Protein 7YH3 (pdb70)

Structure (mmCIF, N/CA/C/O backbone):
data_7YH3
#
_entry.id   7YH3
#
_cell.length_a   68.387
_cell.length_b   62.060
_cell.length_c   69.324
_cell.angle_alpha   90.000
_cell.angle_beta   100.460
_cell.angle_gamma   90.000
#
_symmetry.space_group_name_H-M   'P 1 21 1'
#
loop_
_entity.id
_entity.type
_entity.pdbx_description
1 polymer 'TRAPPC3 from Thorarchaeota SMTZ1-45'
2 non-polymer 'ZINC ION'
3 water water
#
loop_
_atom_site.group_PDB
_atom_site.id
_atom_site.type_symbol
_atom_site.label_atom_id
_atom_site.label_alt_id
_atom_site.label_comp_id
_atom_site.label_asym_id
_atom_site.label_entity_id
_atom_site.label_seq_id
_atom_site.pdbx_PDB_ins_code
_atom_site.Cartn_x
_atom_site.Cartn_y
_atom_site.Cartn_z
_atom_site.occupancy
_atom_site.B_iso_or_equiv
_atom_site.auth_seq_id
_atom_site.auth_comp_id
_atom_site.auth_asym_id
_atom_site.auth_atom_id
_atom_site.pdbx_PDB_model_num
ATOM 1 N N . LYS A 1 5 ? 12.642 -1.181 25.423 1.00 38.48 3 LYS A N 1
ATOM 2 C CA . LYS A 1 5 ? 12.040 -2.422 24.950 1.00 39.92 3 LYS A CA 1
ATOM 3 C C . LYS A 1 5 ? 10.996 -2.111 23.872 1.00 37.15 3 LYS A C 1
ATOM 4 O O . LYS A 1 5 ? 11.233 -2.308 22.674 1.00 36.49 3 LYS A O 1
ATOM 10 N N . VAL A 1 6 ? 9.846 -1.609 24.306 1.00 33.76 4 VAL A N 1
ATOM 11 C CA . VAL A 1 6 ? 8.739 -1.303 23.410 1.00 29.69 4 VAL A CA 1
ATOM 12 C C . VAL A 1 6 ? 8.865 0.147 22.965 1.00 23.64 4 VAL A C 1
ATOM 13 O O . VAL A 1 6 ? 8.880 1.062 23.796 1.00 22.99 4 VAL A O 1
ATOM 17 N N . GLU A 1 7 ? 8.966 0.355 21.655 1.00 14.66 5 GLU A N 1
ATOM 18 C CA . GLU A 1 7 ? 9.042 1.693 21.088 1.00 26.43 5 GLU A CA 1
ATOM 19 C C . GLU A 1 7 ? 7.643 2.219 20.787 1.00 22.50 5 GLU A C 1
ATOM 20 O O . GLU A 1 7 ? 6.778 1.483 20.297 1.00 17.31 5 GLU A O 1
ATOM 26 N N . ASN A 1 8 ? 7.436 3.500 21.084 1.00 20.90 6 ASN A N 1
ATOM 27 C CA . ASN A 1 8 ? 6.170 4.225 20.963 1.00 21.07 6 ASN A CA 1
ATOM 28 C C . ASN A 1 8 ? 4.997 3.453 21.554 1.00 17.52 6 ASN A C 1
ATOM 29 O O . ASN A 1 8 ? 4.107 3.017 20.811 1.00 15.23 6 ASN A O 1
ATOM 34 N N . PRO A 1 9 ? 4.943 3.287 22.878 1.00 15.87 7 PRO A N 1
ATOM 35 C CA . PRO A 1 9 ? 3.760 2.647 23.475 1.00 13.39 7 PRO A CA 1
ATOM 36 C C . PRO A 1 9 ? 2.467 3.371 23.148 1.00 7.74 7 PRO A C 1
ATOM 37 O O . PRO A 1 9 ? 1.431 2.721 22.955 1.00 15.40 7 PRO A O 1
ATOM 41 N N . LEU A 1 10 ? 2.508 4.704 23.059 1.00 7.50 8 LEU A N 1
ATOM 42 C CA . LEU A 1 10 ? 1.302 5.470 22.757 1.00 8.66 8 LEU A CA 1
ATOM 43 C C . LEU A 1 10 ? 0.774 5.140 21.366 1.00 7.01 8 LEU A C 1
ATOM 44 O O . LEU A 1 10 ? -0.431 4.924 21.183 1.00 9.37 8 LEU A O 1
ATOM 49 N N . LEU A 1 11 ? 1.662 5.109 20.369 1.00 6.94 9 LEU A N 1
ATOM 50 C CA . LEU A 1 11 ? 1.226 4.804 19.008 1.00 6.79 9 LEU A CA 1
ATOM 51 C C . LEU A 1 11 ? 0.662 3.391 18.918 1.00 9.05 9 LEU A C 1
ATOM 52 O O . LEU A 1 11 ? -0.398 3.169 18.318 1.00 6.86 9 LEU A O 1
ATOM 57 N N . ILE A 1 12 ? 1.352 2.416 19.516 1.00 7.25 10 ILE A N 1
ATOM 58 C CA . ILE A 1 12 ? 0.883 1.042 19.370 1.00 12.31 10 ILE A CA 1
ATOM 59 C C . ILE A 1 12 ? -0.426 0.832 20.119 1.00 7.52 10 ILE A C 1
ATOM 60 O O . ILE A 1 12 ? -1.281 0.065 19.666 1.00 7.58 10 ILE A O 1
ATOM 65 N N . SER A 1 13 ? -0.637 1.546 21.231 1.00 7.52 11 SER A N 1
ATOM 66 C CA . SER A 1 13 ? -1.897 1.419 21.964 1.00 17.22 11 SER A CA 1
ATOM 67 C C . SER A 1 13 ? -3.053 2.081 21.217 1.00 7.32 11 SER A C 1
ATOM 68 O O . SER A 1 13 ? -4.153 1.514 21.130 1.00 11.17 11 SER A O 1
ATOM 71 N N . LEU A 1 14 ? -2.828 3.281 20.669 1.00 9.96 12 LEU A N 1
ATOM 72 C CA . LEU A 1 14 ? -3.870 3.941 19.885 1.00 6.83 12 LEU A CA 1
ATOM 73 C C . LEU A 1 14 ? -4.221 3.129 18.640 1.00 6.81 12 LEU A C 1
ATOM 74 O O . LEU A 1 14 ? -5.404 2.986 18.282 1.00 8.22 12 LEU A O 1
ATOM 79 N N . TYR A 1 15 ? -3.208 2.564 17.978 1.00 6.84 13 TYR A N 1
ATOM 80 C CA . TYR A 1 15 ? -3.477 1.735 16.808 1.00 8.61 13 TYR A CA 1
ATOM 81 C C . TYR A 1 15 ? -4.188 0.443 17.189 1.00 9.32 13 TYR A C 1
ATOM 82 O O . TYR A 1 15 ? -5.057 -0.023 16.448 1.00 7.17 13 TYR A O 1
ATOM 91 N N . SER A 1 16 ? -3.819 -0.165 18.322 1.00 11.70 14 SER A N 1
ATOM 92 C CA . SER A 1 16 ? -4.568 -1.311 18.825 1.00 7.69 14 SER A CA 1
ATOM 93 C C . SER A 1 16 ? -6.044 -0.973 18.971 1.00 7.87 14 SER A C 1
ATOM 94 O O . SER A 1 16 ? -6.911 -1.767 18.590 1.00 9.54 14 SER A O 1
ATOM 97 N N . HIS A 1 17 ? -6.346 0.210 19.520 1.00 7.46 15 HIS A N 1
ATOM 98 C CA . HIS A 1 17 ? -7.739 0.645 19.627 1.00 14.93 15 HIS A CA 1
ATOM 99 C C . HIS A 1 17 ? -8.407 0.732 18.251 1.00 8.72 15 HIS A C 1
ATOM 100 O O . HIS A 1 17 ? -9.544 0.265 18.063 1.00 10.06 15 HIS A O 1
ATOM 107 N N . TYR A 1 18 ? -7.718 1.336 17.276 1.00 7.09 16 TYR A N 1
ATOM 108 C CA . TYR A 1 18 ? -8.279 1.426 15.923 1.00 9.96 16 TYR A CA 1
ATOM 109 C C . TYR A 1 18 ? -8.551 0.044 15.326 1.00 13.34 16 TYR A C 1
ATOM 110 O O . TYR A 1 18 ? -9.596 -0.177 14.696 1.00 9.49 16 TYR A O 1
ATOM 119 N N . VAL A 1 19 ? -7.612 -0.891 15.497 1.00 7.37 17 VAL A N 1
ATOM 120 C CA . VAL A 1 19 ? -7.777 -2.247 14.967 1.00 7.63 17 VAL A CA 1
ATOM 121 C C . VAL A 1 19 ? -8.954 -2.943 15.636 1.00 7.95 17 VAL A C 1
ATOM 122 O O . VAL A 1 19 ? -9.756 -3.612 14.976 1.00 8.19 17 VAL A O 1
ATOM 126 N N . GLU A 1 20 ? -9.057 -2.818 16.962 1.00 8.45 18 GLU A N 1
ATOM 127 C CA . GLU A 1 20 ? -10.182 -3.403 17.683 1.00 10.32 18 GLU A CA 1
ATOM 128 C C . GLU A 1 20 ? -11.505 -2.889 17.130 1.00 8.23 18 GLU A C 1
ATOM 129 O O . GLU A 1 20 ? -12.435 -3.669 16.885 1.00 9.89 18 GLU A O 1
ATOM 135 N N . GLN A 1 21 ? -11.591 -1.578 16.896 1.00 7.93 19 GLN A N 1
ATOM 136 C CA . GLN A 1 21 ? -12.842 -1.002 16.412 1.00 18.35 19 GLN A CA 1
ATOM 137 C C . GLN A 1 21 ? -13.169 -1.496 15.007 1.00 15.96 19 GLN A C 1
ATOM 138 O O . GLN A 1 21 ? -14.316 -1.869 14.725 1.00 9.49 19 GLN A O 1
ATOM 144 N N . ILE A 1 22 ? -12.170 -1.528 14.120 1.00 11.84 20 ILE A N 1
ATOM 145 C CA A ILE A 1 22 ? -12.418 -1.982 12.754 0.66 10.36 20 ILE A CA 1
ATOM 146 C CA B ILE A 1 22 ? -12.396 -1.990 12.750 0.34 11.81 20 ILE A CA 1
ATOM 147 C C . ILE A 1 22 ? -12.846 -3.446 12.743 1.00 13.33 20 ILE A C 1
ATOM 148 O O . ILE A 1 22 ? -13.781 -3.824 12.026 1.00 14.63 20 ILE A O 1
ATOM 157 N N . LEU A 1 23 ? -12.191 -4.288 13.546 1.00 14.69 21 LEU A N 1
ATOM 158 C CA . LEU A 1 23 ? -12.593 -5.689 13.620 1.00 16.17 21 LEU A CA 1
ATOM 159 C C . LEU A 1 23 ? -14.022 -5.825 14.126 1.00 22.08 21 LEU A C 1
ATOM 160 O O . LEU A 1 23 ? -14.790 -6.649 13.618 1.00 20.90 21 LEU A O 1
ATOM 165 N N . SER A 1 24 ? -14.403 -5.024 15.125 1.00 22.29 22 SER A N 1
ATOM 166 C CA . SER A 1 24 ? -15.771 -5.110 15.626 1.00 24.13 22 SER A CA 1
ATOM 167 C C . SER A 1 24 ? -16.781 -4.619 14.595 1.00 17.71 22 SER A C 1
ATOM 168 O O . SER A 1 24 ? -17.940 -5.046 14.617 1.00 25.68 22 SER A O 1
ATOM 171 N N . GLU A 1 25 ? -16.368 -3.732 13.689 1.00 21.03 23 GLU A N 1
ATOM 172 C CA . GLU A 1 25 ? -17.302 -3.152 12.728 1.00 20.83 23 GLU A CA 1
ATOM 173 C C . GLU A 1 25 ? -17.426 -3.959 11.444 1.00 22.00 23 GLU A C 1
ATOM 174 O O . GLU A 1 25 ? -18.493 -3.947 10.818 1.00 30.23 23 GLU A O 1
ATOM 180 N N . THR A 1 26 ? -16.369 -4.646 11.027 1.00 20.01 24 THR A N 1
ATOM 181 C CA . THR A 1 26 ? -16.385 -5.347 9.752 1.00 27.02 24 THR A CA 1
ATOM 182 C C . THR A 1 26 ? -16.921 -6.767 9.918 1.00 17.91 24 THR A C 1
ATOM 183 O O . THR A 1 26 ? -17.053 -7.289 11.027 1.00 25.94 24 THR A O 1
ATOM 187 N N . ASN A 1 27 ? -17.233 -7.395 8.787 1.00 21.86 25 ASN A N 1
ATOM 188 C CA . ASN A 1 27 ? -17.795 -8.738 8.781 1.00 22.68 25 ASN A CA 1
ATOM 189 C C . ASN A 1 27 ? -16.843 -9.784 8.219 1.00 22.30 25 ASN A C 1
ATOM 190 O O . ASN A 1 27 ? -17.229 -10.951 8.105 1.00 24.71 25 ASN A O 1
ATOM 195 N N . SER A 1 28 ? -15.620 -9.403 7.864 1.00 16.76 26 SER A N 1
ATOM 196 C CA . SER A 1 28 ? -14.672 -10.353 7.303 1.00 13.38 26 SER A CA 1
ATOM 197 C C . SER A 1 28 ? -13.263 -9.811 7.484 1.00 12.55 26 SER A C 1
ATOM 198 O O . SER A 1 28 ? -13.053 -8.603 7.624 1.00 9.69 26 SER A O 1
ATOM 201 N N . ILE A 1 29 ? -12.300 -10.731 7.468 1.00 14.58 27 ILE A N 1
ATOM 202 C CA . ILE A 1 29 ? -10.892 -10.354 7.555 1.00 22.75 27 ILE A CA 1
ATOM 203 C C . ILE A 1 29 ? -10.485 -9.523 6.344 1.00 19.19 27 ILE A C 1
ATOM 204 O O . ILE A 1 29 ? -9.720 -8.556 6.466 1.00 9.86 27 ILE A O 1
ATOM 209 N N . ASP A 1 30 ? -10.998 -9.877 5.161 1.00 17.73 28 ASP A N 1
ATOM 210 C CA . ASP A 1 30 ? -10.677 -9.129 3.947 1.00 15.84 28 ASP A CA 1
ATOM 211 C C . ASP A 1 30 ? -11.074 -7.662 4.075 1.00 17.27 28 ASP A C 1
ATOM 212 O O . ASP A 1 30 ? -10.271 -6.756 3.792 1.00 13.57 28 ASP A O 1
ATOM 217 N N . ASP A 1 31 ? -12.315 -7.405 4.503 1.00 14.40 29 ASP A N 1
ATOM 218 C CA . ASP A 1 31 ? -12.765 -6.024 4.639 1.00 18.68 29 ASP A CA 1
ATOM 219 C C . ASP A 1 31 ? -11.992 -5.292 5.730 1.00 15.08 29 ASP A C 1
ATOM 220 O O . ASP A 1 31 ? -11.731 -4.093 5.604 1.00 15.77 29 ASP A O 1
ATOM 225 N N . ALA A 1 32 ? -11.627 -5.987 6.812 1.00 13.75 30 ALA A N 1
ATOM 226 C CA . ALA A 1 32 ? -10.807 -5.360 7.845 1.00 11.94 30 ALA A CA 1
ATOM 227 C C . ALA A 1 32 ? -9.470 -4.901 7.271 1.00 14.82 30 ALA A C 1
ATOM 228 O O . ALA A 1 32 ? -9.016 -3.774 7.529 1.00 8.09 30 ALA A O 1
ATOM 230 N N . ASN A 1 33 ? -8.828 -5.771 6.483 1.00 7.96 31 ASN A N 1
ATOM 231 C CA . ASN A 1 33 ? -7.598 -5.404 5.789 1.00 8.16 31 ASN A CA 1
ATOM 232 C C . ASN A 1 33 ? -7.790 -4.141 4.960 1.00 9.37 31 ASN A C 1
ATOM 233 O O . ASN A 1 33 ? -6.987 -3.197 5.034 1.00 11.70 31 ASN A O 1
ATOM 238 N N . GLN A 1 34 ? -8.856 -4.112 4.158 1.00 8.92 32 GLN A N 1
ATOM 239 C CA . GLN A 1 34 ? -9.057 -2.969 3.270 1.00 8.50 32 GLN A CA 1
ATOM 240 C C . GLN A 1 34 ? -9.335 -1.692 4.059 1.00 12.69 32 GLN A C 1
ATOM 241 O O . GLN A 1 34 ? -8.906 -0.602 3.659 1.00 10.78 32 GLN A O 1
ATOM 247 N N . LYS A 1 35 ? -10.046 -1.805 5.183 1.00 12.14 33 LYS A N 1
ATOM 248 C CA . LYS A 1 35 ? -10.320 -0.630 6.007 1.00 11.87 33 LYS A CA 1
ATOM 249 C C . LYS A 1 35 ? -9.039 -0.076 6.620 1.00 11.75 33 LYS A C 1
ATOM 250 O O . LYS A 1 35 ? -8.867 1.148 6.723 1.00 9.00 33 LYS A O 1
ATOM 256 N N . LEU A 1 36 ? -8.132 -0.963 7.039 1.00 8.63 34 LEU A N 1
ATOM 257 C CA . LEU A 1 36 ? -6.856 -0.489 7.572 1.00 8.86 34 LEU A CA 1
ATOM 258 C C . LEU A 1 36 ? -6.031 0.194 6.482 1.00 12.38 34 LEU A C 1
ATOM 259 O O . LEU A 1 36 ? -5.396 1.234 6.727 1.00 11.75 34 LEU A O 1
ATOM 264 N N . ARG A 1 37 ? -6.045 -0.367 5.267 1.00 9.14 35 ARG A N 1
ATOM 265 C CA . ARG A 1 37 ? -5.392 0.297 4.138 1.00 9.48 35 ARG A CA 1
ATOM 266 C C . ARG A 1 37 ? -5.960 1.694 3.920 1.00 15.33 35 ARG A C 1
ATOM 267 O O . ARG A 1 37 ? -5.212 2.659 3.714 1.00 10.15 35 ARG A O 1
ATOM 275 N N . ASP A 1 38 ? -7.291 1.815 3.944 1.00 10.50 36 ASP A N 1
ATOM 276 C CA . ASP A 1 38 ? -7.925 3.110 3.710 1.00 9.90 36 ASP A CA 1
ATOM 277 C C . ASP A 1 38 ? -7.546 4.115 4.793 1.00 10.12 36 ASP A C 1
ATOM 278 O O . ASP A 1 38 ? -7.298 5.295 4.501 1.00 10.57 36 ASP A O 1
ATOM 283 N N . LEU A 1 39 ? -7.504 3.669 6.052 1.00 9.88 37 LEU A N 1
ATOM 284 C CA . LEU A 1 39 ? -7.018 4.528 7.127 1.00 10.13 37 LEU A CA 1
ATOM 285 C C . LEU A 1 39 ? -5.620 5.056 6.817 1.00 10.52 37 LEU A C 1
ATOM 286 O O . LEU A 1 39 ? -5.354 6.267 6.911 1.00 10.97 37 LEU A O 1
ATOM 291 N N . GLY A 1 40 ? -4.709 4.154 6.444 1.00 11.84 38 GLY A N 1
ATOM 292 C CA . GLY A 1 40 ? -3.352 4.584 6.135 1.00 10.80 38 GLY A CA 1
ATOM 293 C C . GLY A 1 40 ? -3.304 5.587 4.995 1.00 11.25 38 GLY A C 1
ATOM 294 O O . GLY A 1 40 ? -2.540 6.558 5.035 1.00 11.73 38 GLY A O 1
ATOM 295 N N . LYS A 1 41 ? -4.116 5.360 3.960 1.00 11.14 39 LYS A N 1
ATOM 296 C CA . LYS A 1 41 ? -4.141 6.282 2.830 1.00 11.62 39 LYS A CA 1
ATOM 297 C C . LYS A 1 41 ? -4.632 7.655 3.264 1.00 14.00 39 LYS A C 1
ATOM 298 O O . LYS A 1 41 ? -4.138 8.682 2.781 1.00 13.03 39 LYS A O 1
ATOM 304 N N . GLU A 1 42 ? -5.601 7.692 4.182 1.00 11.74 40 GLU A N 1
ATOM 305 C CA . GLU A 1 42 ? -6.089 8.976 4.676 1.00 13.44 40 GLU A CA 1
ATOM 306 C C . GLU A 1 42 ? -5.014 9.710 5.469 1.00 15.02 40 GLU A C 1
ATOM 307 O O . GLU A 1 42 ? -4.895 10.938 5.373 1.00 17.41 40 GLU A O 1
ATOM 313 N N . LEU A 1 43 ? -4.220 8.976 6.253 1.00 17.85 41 LEU A N 1
ATOM 314 C CA . LEU A 1 43 ? -3.182 9.613 7.062 1.00 13.45 41 LEU A CA 1
ATOM 315 C C . LEU A 1 43 ? -1.963 10.050 6.254 1.00 18.26 41 LEU A C 1
ATOM 316 O O . LEU A 1 43 ? -1.251 10.975 6.685 1.00 20.20 41 LEU A O 1
ATOM 321 N N . GLY A 1 44 ? -1.725 9.413 5.100 1.00 20.79 42 GLY A N 1
ATOM 322 C CA . GLY A 1 44 ? -0.493 9.645 4.356 1.00 17.96 42 GLY A CA 1
ATOM 323 C C . GLY A 1 44 ? -0.185 11.106 4.079 1.00 24.94 42 GLY A C 1
ATOM 324 O O . GLY A 1 44 ? 0.976 11.515 4.118 1.00 24.77 42 GLY A O 1
ATOM 325 N N . GLN A 1 45 ? -1.212 11.914 3.798 1.00 31.54 43 GLN A N 1
ATOM 326 C CA . GLN A 1 45 ? -0.990 13.330 3.499 1.00 34.76 43 GLN A CA 1
ATOM 327 C C . GLN A 1 45 ? -0.369 14.057 4.685 1.00 27.84 43 GLN A C 1
ATOM 328 O O . GLN A 1 45 ? 0.708 14.661 4.575 1.00 32.86 43 GLN A O 1
ATOM 334 N N . GLN A 1 46 ? -1.054 14.025 5.831 1.00 27.95 44 GLN A N 1
ATOM 335 C CA . GLN A 1 46 ? -0.543 14.703 7.015 1.00 26.85 44 GLN A CA 1
ATOM 336 C C . GLN A 1 46 ? 0.823 14.159 7.411 1.00 23.56 44 GLN A C 1
ATOM 337 O O . GLN A 1 46 ? 1.710 14.923 7.810 1.00 25.47 44 GLN A O 1
ATOM 343 N N . ILE A 1 47 ? 1.017 12.842 7.299 1.00 17.96 45 ILE A N 1
ATOM 344 C CA . ILE A 1 47 ? 2.318 12.273 7.642 1.00 21.27 45 ILE A CA 1
ATOM 345 C C . ILE A 1 47 ? 3.389 12.802 6.697 1.00 23.54 45 ILE A C 1
ATOM 346 O O . ILE A 1 47 ? 4.527 13.064 7.102 1.00 26.88 45 ILE A O 1
ATOM 351 N N . TYR A 1 48 ? 3.026 12.997 5.430 1.00 31.73 46 TYR A N 1
ATOM 352 C CA . TYR A 1 48 ? 3.953 13.519 4.436 1.00 35.92 46 TYR A CA 1
ATOM 353 C C . TYR A 1 48 ? 4.329 14.967 4.735 1.00 33.80 46 TYR A C 1
ATOM 354 O O . TYR A 1 48 ? 5.489 15.361 4.569 1.00 31.36 46 TYR A O 1
ATOM 363 N N . LEU A 1 49 ? 3.366 15.771 5.189 1.00 42.81 47 LEU A N 1
ATOM 364 C CA . LEU A 1 49 ? 3.669 17.171 5.477 1.00 43.20 47 LEU A CA 1
ATOM 365 C C . LEU A 1 49 ? 4.513 17.312 6.741 1.00 39.32 47 LEU A C 1
ATOM 366 O O . LEU A 1 49 ? 5.454 18.112 6.778 1.00 41.22 47 LEU A O 1
ATOM 371 N N . ASN A 1 50 ? 4.195 16.546 7.784 1.00 36.39 48 ASN A N 1
ATOM 372 C CA . ASN A 1 50 ? 4.851 16.679 9.081 1.00 29.25 48 ASN A CA 1
ATOM 373 C C . ASN A 1 50 ? 6.225 16.032 9.132 1.00 35.80 48 ASN A C 1
ATOM 374 O O . ASN A 1 50 ? 6.775 15.879 10.228 1.00 33.46 48 ASN A O 1
ATOM 379 N N . THR A 1 51 ? 6.795 15.656 7.995 1.00 38.35 49 THR A N 1
ATOM 380 C CA . THR A 1 51 ? 8.010 14.859 8.012 1.00 45.09 49 THR A CA 1
ATOM 381 C C . THR A 1 51 ? 8.912 15.177 6.824 1.00 53.41 49 THR A C 1
ATOM 382 O O . THR A 1 51 ? 8.827 16.259 6.240 1.00 58.70 49 THR A O 1
ATOM 386 N N . THR A 1 57 ? 14.110 15.017 -6.801 1.00 46.31 55 THR A N 1
ATOM 387 C CA . THR A 1 57 ? 14.459 16.425 -6.923 1.00 39.58 55 THR A CA 1
ATOM 388 C C . THR A 1 57 ? 13.749 17.090 -8.103 1.00 28.50 55 THR A C 1
ATOM 389 O O . THR A 1 57 ? 12.862 17.913 -7.904 1.00 26.80 55 THR A O 1
ATOM 393 N N . LYS A 1 58 ? 14.131 16.724 -9.330 1.00 29.54 56 LYS A N 1
ATOM 394 C CA . LYS A 1 58 ? 13.688 17.448 -10.517 1.00 26.28 56 LYS A CA 1
ATOM 395 C C . LYS A 1 58 ? 12.617 16.730 -11.326 1.00 29.30 56 LYS A C 1
ATOM 396 O O . LYS A 1 58 ? 11.906 17.387 -12.096 1.00 28.12 56 LYS A O 1
ATOM 402 N N . GLU A 1 59 ? 12.495 15.413 -11.191 1.00 24.34 57 GLU A N 1
ATOM 403 C CA . GLU A 1 59 ? 11.582 14.636 -12.015 1.00 23.54 57 GLU A CA 1
ATOM 404 C C . GLU A 1 59 ? 11.175 13.395 -11.235 1.00 22.41 57 GLU A C 1
ATOM 405 O O . GLU A 1 59 ? 11.954 12.873 -10.433 1.00 24.62 57 GLU A O 1
ATOM 411 N N . ASN A 1 60 ? 9.945 12.935 -11.465 1.00 21.59 58 ASN A N 1
ATOM 412 C CA . ASN A 1 60 ? 9.443 11.756 -10.766 1.00 20.58 58 ASN A CA 1
ATOM 413 C C . ASN A 1 60 ? 10.295 10.531 -11.079 1.00 24.02 58 ASN A C 1
ATOM 414 O O . ASN A 1 60 ? 10.642 10.278 -12.237 1.00 20.74 58 ASN A O 1
ATOM 419 N N . VAL A 1 61 ? 10.635 9.770 -10.032 1.00 20.05 59 VAL A N 1
ATOM 420 C CA . VAL A 1 61 ? 11.402 8.541 -10.206 1.00 25.84 59 VAL A CA 1
ATOM 421 C C . VAL A 1 61 ? 10.520 7.470 -10.838 1.00 24.91 59 VAL A C 1
ATOM 422 O O . VAL A 1 61 ? 9.286 7.498 -10.726 1.00 26.88 59 VAL A O 1
ATOM 426 N N . THR A 1 62 ? 11.157 6.513 -11.517 1.00 30.39 60 THR A N 1
ATOM 427 C CA . THR A 1 62 ? 10.408 5.500 -12.256 1.00 33.18 60 THR A CA 1
ATOM 428 C C . THR A 1 62 ? 10.955 4.087 -12.068 1.00 29.00 60 THR A C 1
ATOM 429 O O . THR A 1 62 ? 10.183 3.125 -12.038 1.00 37.41 60 THR A O 1
ATOM 433 N N . THR A 1 63 ? 12.272 3.941 -11.956 1.00 34.28 61 THR A N 1
ATOM 434 C CA . THR A 1 63 ? 12.859 2.611 -11.904 1.00 36.39 61 THR A CA 1
ATOM 435 C C . THR A 1 63 ? 12.613 1.962 -10.542 1.00 40.76 61 THR A C 1
ATOM 436 O O . THR A 1 63 ? 12.411 2.636 -9.527 1.00 40.55 61 THR A O 1
ATOM 440 N N . ARG A 1 64 ? 12.636 0.625 -10.532 1.00 40.01 62 ARG A N 1
ATOM 441 C CA . ARG A 1 64 ? 12.438 -0.104 -9.284 1.00 35.87 62 ARG A CA 1
ATOM 442 C C . ARG A 1 64 ? 13.559 0.164 -8.288 1.00 24.24 62 ARG A C 1
ATOM 443 O O . ARG A 1 64 ? 13.321 0.151 -7.078 1.00 29.26 62 ARG A O 1
ATOM 451 N N . GLU A 1 65 ? 14.780 0.411 -8.768 1.00 26.77 63 GLU A N 1
ATOM 452 C CA . GLU A 1 65 ? 15.863 0.769 -7.857 1.00 29.73 63 GLU A CA 1
ATOM 453 C C . GLU A 1 65 ? 15.607 2.121 -7.200 1.00 30.60 63 GLU A C 1
ATOM 454 O O . GLU A 1 65 ? 15.798 2.275 -5.987 1.00 27.61 63 GLU A O 1
ATOM 460 N N . GLU A 1 66 ? 15.168 3.110 -7.983 1.00 28.76 64 GLU A N 1
ATOM 461 C CA . GLU A 1 66 ? 14.823 4.407 -7.409 1.00 23.50 64 GLU A CA 1
ATOM 462 C C . GLU A 1 66 ? 13.649 4.284 -6.448 1.00 24.18 64 GLU A C 1
ATOM 463 O O . GLU A 1 66 ? 13.624 4.934 -5.396 1.00 20.60 64 GLU A O 1
ATOM 469 N N . VAL A 1 67 ? 12.662 3.456 -6.798 1.00 21.36 65 VAL A N 1
ATOM 470 C CA . VAL A 1 67 ? 11.522 3.240 -5.912 1.00 17.74 65 VAL A CA 1
ATOM 471 C C . VAL A 1 67 ? 11.980 2.613 -4.602 1.00 18.23 65 VAL A C 1
ATOM 472 O O . VAL A 1 67 ? 11.545 3.019 -3.519 1.00 20.61 65 VAL A O 1
ATOM 476 N N . ALA A 1 68 ? 12.870 1.622 -4.679 1.00 26.03 66 ALA A N 1
ATOM 477 C CA . ALA A 1 68 ? 13.364 0.967 -3.474 1.00 26.74 66 ALA A CA 1
ATOM 478 C C . ALA A 1 68 ? 14.157 1.936 -2.610 1.00 32.21 66 ALA A C 1
ATOM 479 O O . ALA A 1 68 ? 14.057 1.908 -1.378 1.00 35.76 66 ALA A O 1
ATOM 481 N N . LYS A 1 69 ? 14.947 2.810 -3.239 1.00 28.69 67 LYS A N 1
ATOM 482 C CA . LYS A 1 69 ? 15.677 3.813 -2.472 1.00 28.17 67 LYS A CA 1
ATOM 483 C C . LYS A 1 69 ? 14.725 4.789 -1.793 1.00 24.07 67 LYS A C 1
ATOM 484 O O . LYS A 1 69 ? 14.927 5.157 -0.630 1.00 32.24 67 LYS A O 1
ATOM 490 N N . LEU A 1 70 ? 13.685 5.225 -2.505 1.00 24.18 68 LEU A N 1
ATOM 491 C CA . LEU A 1 70 ? 12.696 6.106 -1.896 1.00 19.94 68 LEU A CA 1
ATOM 492 C C . LEU A 1 70 ? 11.982 5.411 -0.744 1.00 19.37 68 LEU A C 1
ATOM 493 O O . LEU A 1 70 ? 11.688 6.034 0.281 1.00 20.37 68 LEU A O 1
ATOM 498 N N . ILE A 1 71 ? 11.701 4.116 -0.894 1.00 19.58 69 ILE A N 1
ATOM 499 C CA . ILE A 1 71 ? 11.069 3.356 0.180 1.00 17.29 69 ILE A CA 1
ATOM 500 C C . ILE A 1 71 ? 11.982 3.302 1.396 1.00 26.60 69 ILE A C 1
ATOM 501 O O . ILE A 1 71 ? 11.537 3.495 2.533 1.00 36.02 69 ILE A O 1
ATOM 506 N N . GLU A 1 72 ? 13.272 3.034 1.176 1.00 18.17 70 GLU A N 1
ATOM 507 C CA . GLU A 1 72 ? 14.230 3.041 2.277 1.00 23.64 70 GLU A CA 1
ATOM 508 C C . GLU A 1 72 ? 14.275 4.403 2.960 1.00 22.15 70 GLU A C 1
ATOM 509 O O . GLU A 1 72 ? 14.326 4.488 4.192 1.00 28.95 70 GLU A O 1
ATOM 515 N N . ASN A 1 73 ? 14.247 5.483 2.175 1.00 20.01 71 ASN A N 1
ATOM 516 C CA . ASN A 1 73 ? 14.288 6.820 2.759 1.00 19.59 71 ASN A CA 1
ATOM 517 C C . ASN A 1 73 ? 13.030 7.110 3.573 1.00 18.92 71 ASN A C 1
ATOM 518 O O . ASN A 1 73 ? 13.114 7.651 4.681 1.00 27.02 71 ASN A O 1
ATOM 523 N N . VAL A 1 74 ? 11.860 6.741 3.046 1.00 18.96 72 VAL A N 1
ATOM 524 C CA . VAL A 1 74 ? 10.604 6.934 3.768 1.00 19.50 72 VAL A CA 1
ATOM 525 C C . VAL A 1 74 ? 10.594 6.123 5.056 1.00 18.34 72 VAL A C 1
ATOM 526 O O . VAL A 1 74 ? 10.114 6.587 6.100 1.00 24.23 72 VAL A O 1
ATOM 530 N N . TYR A 1 75 ? 11.123 4.900 5.005 1.00 24.93 73 TYR A N 1
ATOM 531 C CA . TYR A 1 75 ? 11.171 4.069 6.203 1.00 25.41 73 TYR A CA 1
ATOM 532 C C . TYR A 1 75 ? 12.112 4.664 7.243 1.00 32.68 73 TYR A C 1
ATOM 533 O O . TYR A 1 75 ? 11.793 4.677 8.437 1.00 31.76 73 TYR A O 1
ATOM 542 N N . LYS A 1 76 ? 13.271 5.169 6.808 1.00 35.96 74 LYS A N 1
ATOM 543 C CA . LYS A 1 76 ? 14.165 5.880 7.718 1.00 38.90 74 LYS A CA 1
ATOM 544 C C . LYS A 1 76 ? 13.475 7.079 8.352 1.00 44.44 74 LYS A C 1
ATOM 545 O O . LYS A 1 76 ? 13.623 7.335 9.553 1.00 52.99 74 LYS A O 1
ATOM 551 N N . VAL A 1 77 ? 12.704 7.814 7.559 1.00 35.80 75 VAL A N 1
ATOM 552 C CA . VAL A 1 77 ? 12.075 9.031 8.049 1.00 33.84 75 VAL A CA 1
ATOM 553 C C . VAL A 1 77 ? 10.970 8.707 9.058 1.00 35.33 75 VAL A C 1
ATOM 554 O O . VAL A 1 77 ? 10.781 9.424 10.048 1.00 44.26 75 VAL A O 1
ATOM 558 N N . LEU A 1 78 ? 10.221 7.626 8.832 1.00 33.55 76 LEU A N 1
ATOM 559 C CA . LEU A 1 78 ? 9.093 7.326 9.712 1.00 35.05 76 LEU A CA 1
ATOM 560 C C . LEU A 1 78 ? 9.498 6.500 10.926 1.00 38.12 76 LEU A C 1
ATOM 561 O O . LEU A 1 78 ? 8.848 6.596 11.972 1.00 36.20 76 LEU A O 1
ATOM 566 N N . PHE A 1 79 ? 10.560 5.699 10.823 1.00 40.19 77 PHE A N 1
ATOM 567 C CA . PHE A 1 79 ? 10.868 4.715 11.852 1.00 37.95 77 PHE A CA 1
ATOM 568 C C . PHE A 1 79 ? 12.314 4.771 12.333 1.00 39.09 77 PHE A C 1
ATOM 569 O O . PHE A 1 79 ? 12.749 3.856 13.043 1.00 47.17 77 PHE A O 1
ATOM 577 N N . ASP A 1 80 ? 13.070 5.807 11.960 1.00 37.46 78 ASP A N 1
ATOM 578 C CA . ASP A 1 80 ? 14.427 6.033 12.468 1.00 36.98 78 ASP A CA 1
ATOM 579 C C . ASP A 1 80 ? 15.370 4.872 12.162 1.00 44.41 78 ASP A C 1
ATOM 580 O O . ASP A 1 80 ? 16.360 4.666 12.869 1.00 43.19 78 ASP A O 1
ATOM 585 N N . LYS A 1 81 ? 15.091 4.111 11.107 1.00 42.57 79 LYS A N 1
ATOM 586 C CA . LYS A 1 81 ? 15.886 2.928 10.809 1.00 40.29 79 LYS A CA 1
ATOM 587 C C . LYS A 1 81 ? 15.634 2.506 9.370 1.00 37.51 79 LYS A C 1
ATOM 588 O O . LYS A 1 81 ? 14.672 2.936 8.730 1.00 37.12 79 LYS A O 1
ATOM 594 N N . LYS A 1 82 ? 16.504 1.650 8.879 1.00 35.21 80 LYS A N 1
ATOM 595 C CA . LYS A 1 82 ? 16.328 1.047 7.570 1.00 33.08 80 LYS A CA 1
ATOM 596 C C . LYS A 1 82 ? 15.480 -0.213 7.685 1.00 26.07 80 LYS A C 1
ATOM 597 O O . LYS A 1 82 ? 15.407 -0.829 8.753 1.00 25.81 80 LYS A O 1
ATOM 603 N N . PRO A 1 83 ? 14.804 -0.613 6.610 1.00 24.54 81 PRO A N 1
ATOM 604 C CA . PRO A 1 83 ? 14.041 -1.864 6.653 1.00 20.74 81 PRO A CA 1
ATOM 605 C C . PRO A 1 83 ? 14.966 -3.069 6.679 1.00 26.10 81 PRO A C 1
ATOM 606 O O . PRO A 1 83 ? 16.068 -3.044 6.127 1.00 25.53 81 PRO A O 1
ATOM 610 N N . LYS A 1 84 ? 14.498 -4.138 7.334 1.00 23.74 82 LYS A N 1
ATOM 611 C CA . LYS A 1 84 ? 15.269 -5.379 7.383 1.00 33.06 82 LYS A CA 1
ATOM 612 C C . LYS A 1 84 ? 15.683 -5.829 5.988 1.00 34.73 82 LYS A C 1
ATOM 613 O O . LYS A 1 84 ? 16.825 -6.254 5.776 1.00 46.02 82 LYS A O 1
ATOM 619 N N . ASP A 1 85 ? 14.780 -5.720 5.018 1.00 29.72 83 ASP A N 1
ATOM 620 C CA . ASP A 1 85 ? 15.108 -6.106 3.652 1.00 29.90 83 ASP A CA 1
ATOM 621 C C . ASP A 1 85 ? 14.205 -5.345 2.695 1.00 30.05 83 ASP A C 1
ATOM 622 O O . ASP A 1 85 ? 13.037 -5.098 2.998 1.00 22.48 83 ASP A O 1
ATOM 627 N N . VAL A 1 86 ? 14.758 -4.956 1.552 1.00 29.46 84 VAL A N 1
ATOM 628 C CA . VAL A 1 86 ? 13.988 -4.400 0.447 1.00 26.10 84 VAL A CA 1
ATOM 629 C C . VAL A 1 86 ? 14.362 -5.221 -0.777 1.00 26.32 84 VAL A C 1
ATOM 630 O O . VAL A 1 86 ? 15.516 -5.189 -1.221 1.00 29.33 84 VAL A O 1
ATOM 634 N N . ASP A 1 87 ? 13.400 -5.967 -1.312 1.00 25.20 85 ASP A N 1
ATOM 635 C CA . ASP A 1 87 ? 13.681 -7.061 -2.230 1.00 20.03 85 ASP A CA 1
ATOM 636 C C . ASP A 1 87 ? 12.988 -6.821 -3.562 1.00 17.87 85 ASP A C 1
ATOM 637 O O . ASP A 1 87 ? 11.758 -6.715 -3.616 1.00 18.17 85 ASP A O 1
ATOM 642 N N . MET A 1 88 ? 13.780 -6.751 -4.632 1.00 29.95 86 MET A N 1
ATOM 643 C CA . MET A 1 88 ? 13.281 -6.581 -5.991 1.00 34.90 86 MET A CA 1
ATOM 644 C C . MET A 1 88 ? 13.528 -7.820 -6.847 1.00 46.89 86 MET A C 1
ATOM 645 O O . MET A 1 88 ? 13.697 -7.713 -8.064 1.00 54.71 86 MET A O 1
ATOM 650 N N . LYS A 1 89 ? 13.531 -9.000 -6.236 1.00 52.04 87 LYS A N 1
ATOM 651 C CA . LYS A 1 89 ? 13.889 -10.220 -6.956 1.00 52.83 87 LYS A CA 1
ATOM 652 C C . LYS A 1 89 ? 12.839 -11.318 -6.867 1.00 55.70 87 LYS A C 1
ATOM 653 O O . LYS A 1 89 ? 12.612 -12.020 -7.856 1.00 55.93 87 LYS A O 1
ATOM 659 N N . THR A 1 90 ? 12.190 -11.481 -5.713 1.00 57.61 88 THR A N 1
ATOM 660 C CA . THR A 1 90 ? 11.325 -12.639 -5.501 1.00 60.57 88 THR A CA 1
ATOM 661 C C . THR A 1 90 ? 10.070 -12.573 -6.364 1.00 66.43 88 THR A C 1
ATOM 662 O O . THR A 1 90 ? 9.730 -13.541 -7.054 1.00 70.23 88 THR A O 1
ATOM 666 N N . ALA A 1 91 ? 9.367 -11.442 -6.342 1.00 62.44 89 ALA A N 1
ATOM 667 C CA . ALA A 1 91 ? 8.036 -11.381 -6.932 1.00 60.26 89 ALA A CA 1
ATOM 668 C C . ALA A 1 91 ? 8.008 -10.835 -8.355 1.00 64.58 89 ALA A C 1
ATOM 669 O O . ALA A 1 91 ? 7.117 -11.215 -9.123 1.00 69.80 89 ALA A O 1
ATOM 671 N N . ARG A 1 92 ? 8.954 -9.966 -8.723 1.00 61.77 90 ARG A N 1
ATOM 672 C CA . ARG A 1 92 ? 9.069 -9.393 -10.067 1.00 57.50 90 ARG A CA 1
ATOM 673 C C . ARG A 1 92 ? 7.893 -8.484 -10.414 1.00 48.04 90 ARG A C 1
ATOM 674 O O . ARG A 1 92 ? 6.730 -8.897 -10.365 1.00 58.11 90 ARG A O 1
ATOM 682 N N . GLY A 1 93 ? 8.196 -7.244 -10.792 1.00 33.01 91 GLY A N 1
ATOM 683 C CA . GLY A 1 93 ? 7.186 -6.221 -10.907 1.00 37.79 91 GLY A CA 1
ATOM 684 C C . GLY A 1 93 ? 6.743 -5.639 -9.587 1.00 37.82 91 GLY A C 1
ATOM 685 O O . GLY A 1 93 ? 5.810 -4.826 -9.565 1.00 40.71 91 GLY A O 1
ATOM 686 N N . SER A 1 94 ? 7.378 -6.031 -8.487 1.00 35.83 92 SER A N 1
ATOM 687 C CA . SER A 1 94 ? 7.001 -5.533 -7.177 1.00 36.17 92 SER A CA 1
ATOM 688 C C . SER A 1 94 ? 8.224 -5.528 -6.272 1.00 37.89 92 SER A C 1
ATOM 689 O O . SER A 1 94 ? 9.229 -6.194 -6.537 1.00 28.02 92 SER A O 1
ATOM 692 N N . VAL A 1 95 ? 8.119 -4.750 -5.202 1.00 26.65 93 VAL A N 1
ATOM 693 C CA . VAL A 1 95 ? 9.168 -4.583 -4.206 1.00 26.00 93 VAL A CA 1
ATOM 694 C C . VAL A 1 95 ? 8.612 -5.061 -2.871 1.00 25.09 93 VAL A C 1
ATOM 695 O O . VAL A 1 95 ? 7.561 -4.587 -2.425 1.00 25.89 93 VAL A O 1
ATOM 699 N N . ARG A 1 96 ? 9.302 -6.002 -2.241 1.00 24.89 94 ARG A N 1
ATOM 700 C CA . ARG A 1 96 ? 8.857 -6.568 -0.974 1.00 24.09 94 ARG A CA 1
ATOM 701 C C . ARG A 1 96 ? 9.680 -5.969 0.159 1.00 27.59 94 ARG A C 1
ATOM 702 O O . ARG A 1 96 ? 10.915 -6.044 0.143 1.00 23.88 94 ARG A O 1
ATOM 710 N N . ILE A 1 97 ? 8.996 -5.364 1.127 1.00 22.60 95 ILE A N 1
ATOM 711 C CA . ILE A 1 97 ? 9.626 -4.689 2.255 1.00 27.22 95 ILE A CA 1
ATOM 712 C C . ILE A 1 97 ? 9.433 -5.556 3.490 1.00 21.32 95 ILE A C 1
ATOM 713 O O . ILE A 1 97 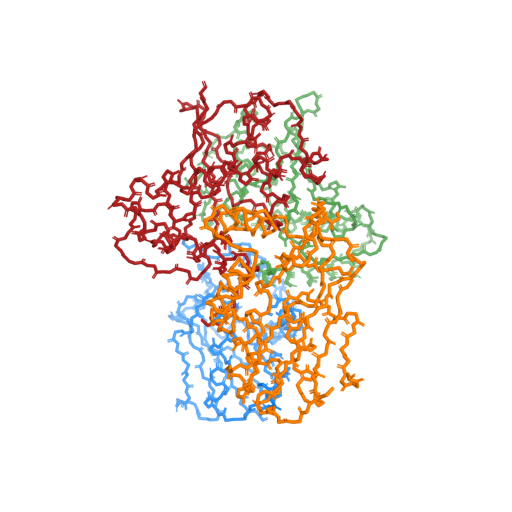? 8.297 -5.895 3.850 1.00 21.03 95 ILE A O 1
ATOM 718 N N . THR A 1 98 ? 10.542 -5.905 4.137 1.00 21.19 96 THR A N 1
ATOM 719 C CA . THR A 1 98 ? 10.565 -6.787 5.294 1.00 20.72 96 THR A CA 1
ATOM 720 C C . THR A 1 98 ? 11.128 -6.031 6.486 1.00 22.74 96 THR A C 1
ATOM 721 O O . THR A 1 98 ? 12.167 -5.367 6.372 1.00 30.60 96 THR A O 1
ATOM 725 N N . ASP A 1 99 ? 10.446 -6.151 7.623 1.00 19.46 97 ASP A N 1
ATOM 726 C CA . ASP A 1 99 ? 10.849 -5.529 8.879 1.00 26.16 97 ASP A CA 1
ATOM 727 C C . ASP A 1 99 ? 10.679 -6.565 9.979 1.00 21.42 97 ASP A C 1
ATOM 728 O O . ASP A 1 99 ? 9.589 -7.122 10.146 1.00 19.98 97 ASP A O 1
ATOM 733 N N . ASP A 1 100 ? 11.755 -6.837 10.715 1.00 14.10 98 ASP A N 1
ATOM 734 C CA . ASP A 1 100 ? 11.721 -7.843 11.767 1.00 22.47 98 ASP A CA 1
ATOM 735 C C . ASP A 1 100 ? 11.284 -7.284 13.112 1.00 19.22 98 ASP A C 1
ATOM 736 O O . ASP A 1 100 ? 11.028 -8.066 14.034 1.00 23.71 98 ASP A O 1
ATOM 741 N N . ASN A 1 101 ? 11.197 -5.961 13.246 1.00 13.19 99 ASN A N 1
ATOM 742 C CA . ASN A 1 101 ? 10.731 -5.323 14.469 1.00 23.04 99 ASN A CA 1
ATOM 743 C C . ASN A 1 101 ? 9.768 -4.192 14.099 1.00 11.64 99 ASN A C 1
ATOM 744 O O . ASN A 1 101 ? 9.982 -3.022 14.402 1.00 18.73 99 ASN A O 1
ATOM 749 N N . CYS A 1 102 ? 8.690 -4.567 13.415 1.00 16.14 100 CYS A N 1
ATOM 750 C CA . CYS A 1 102 ? 7.634 -3.633 13.038 1.00 11.01 100 CYS A CA 1
ATOM 751 C C . CYS A 1 102 ? 7.114 -2.879 14.254 1.00 10.77 100 CYS A C 1
ATOM 752 O O . CYS A 1 102 ? 6.801 -3.478 15.284 1.00 16.13 100 CYS A O 1
ATOM 755 N N . VAL A 1 103 ? 7.008 -1.555 14.128 1.00 10.58 101 VAL A N 1
ATOM 756 C CA . VAL A 1 103 ? 6.537 -0.777 15.270 1.00 17.79 101 VAL A CA 1
ATOM 757 C C . VAL A 1 103 ? 5.074 -1.084 15.578 1.00 15.74 101 VAL A C 1
ATOM 758 O O . VAL A 1 103 ? 4.670 -1.066 16.745 1.00 12.85 101 VAL A O 1
ATOM 762 N N . TRP A 1 104 ? 4.268 -1.403 14.563 1.00 9.87 102 TRP A N 1
ATOM 763 C CA . TRP A 1 104 ? 2.822 -1.475 14.769 1.00 10.35 102 TRP A CA 1
ATOM 764 C C . TRP A 1 104 ? 2.422 -2.666 15.638 1.00 13.42 102 TRP A C 1
ATOM 765 O O . TRP A 1 104 ? 1.517 -2.555 16.475 1.00 9.71 102 TRP A O 1
ATOM 776 N N . CYS A 1 105 ? 3.080 -3.812 15.468 1.00 11.90 103 CYS A N 1
ATOM 777 C CA . CYS A 1 105 ? 2.615 -5.049 16.084 1.00 13.29 103 CYS A CA 1
ATOM 778 C C . CYS A 1 105 ? 3.521 -5.545 17.211 1.00 12.49 103 CYS A C 1
ATOM 779 O O . CYS A 1 105 ? 3.508 -6.741 17.524 1.00 11.37 103 CYS A O 1
ATOM 782 N N . GLN A 1 106 ? 4.297 -4.660 17.833 1.00 13.19 104 GLN A N 1
ATOM 783 C CA . GLN A 1 106 ? 5.165 -5.074 18.933 1.00 20.25 104 GLN A CA 1
ATOM 784 C C . GLN A 1 106 ? 4.353 -5.735 20.042 1.00 19.87 104 GLN A C 1
ATOM 785 O O . GLN A 1 106 ? 3.367 -5.171 20.525 1.00 15.47 104 GLN A O 1
ATOM 791 N N . GLU A 1 107 ? 4.775 -6.938 20.439 1.00 26.16 105 GLU A N 1
ATOM 792 C CA . GLU A 1 107 ? 4.170 -7.702 21.532 1.00 23.50 105 GLU A CA 1
ATOM 793 C C . GLU A 1 107 ? 2.720 -8.093 21.249 1.00 21.78 105 GLU A C 1
ATOM 794 O O . GLU A 1 107 ? 1.980 -8.441 22.175 1.00 23.97 105 GLU A O 1
ATOM 800 N N . VAL A 1 108 ? 2.290 -8.048 19.989 1.00 12.15 106 VAL A N 1
ATOM 801 C CA . VAL A 1 108 ? 0.929 -8.418 19.605 1.00 13.06 106 VAL A CA 1
ATOM 802 C C . VAL A 1 108 ? 0.946 -9.872 19.149 1.00 20.22 106 VAL A C 1
ATOM 803 O O . VAL A 1 108 ? 1.696 -10.236 18.236 1.00 20.52 106 VAL A O 1
ATOM 807 N N . ASN A 1 109 ? 0.122 -10.706 19.777 1.00 19.85 107 ASN A N 1
ATOM 808 C CA . ASN A 1 109 ? 0.054 -12.129 19.446 1.00 25.24 107 ASN A CA 1
ATOM 809 C C . ASN A 1 109 ? -1.412 -12.517 19.299 1.00 26.06 107 ASN A C 1
ATOM 810 O O . ASN A 1 109 ? -2.112 -12.717 20.296 1.00 17.72 107 ASN A O 1
ATOM 815 N N . LEU A 1 110 ? -1.868 -12.621 18.055 1.00 17.98 108 LEU A N 1
ATOM 816 C CA . LEU A 1 110 ? -3.233 -13.018 17.740 1.00 20.42 108 LEU A CA 1
ATOM 817 C C . LEU A 1 110 ? -3.260 -14.476 17.302 1.00 26.27 108 LEU A C 1
ATOM 818 O O . LEU A 1 110 ? -2.348 -14.946 16.615 1.00 30.69 108 LEU A O 1
ATOM 823 N N . GLU A 1 111 ? -4.312 -15.185 17.695 1.00 28.25 109 GLU A N 1
ATOM 824 C CA . GLU A 1 111 ? -4.477 -16.591 17.364 1.00 21.70 109 GLU A CA 1
ATOM 825 C C . GLU A 1 111 ? -5.629 -16.763 16.384 1.00 16.85 109 GLU A C 1
ATOM 826 O O . GLU A 1 111 ? -6.636 -16.053 16.464 1.00 19.66 109 GLU A O 1
ATOM 832 N N . GLY A 1 112 ? -5.473 -17.710 15.464 1.00 21.49 110 GLY A N 1
ATOM 833 C CA . GLY A 1 112 ? -6.517 -17.984 14.490 1.00 21.66 110 GLY A CA 1
ATOM 834 C C . GLY A 1 112 ? -6.845 -16.797 13.612 1.00 16.66 110 GLY A C 1
ATOM 835 O O . GLY A 1 112 ? -8.014 -16.593 13.257 1.00 13.14 110 GLY A O 1
ATOM 836 N N . MET A 1 113 ? -5.835 -16.005 13.249 1.00 13.29 111 MET A N 1
ATOM 837 C CA . MET A 1 113 ? -6.046 -14.796 12.462 1.00 12.81 111 MET A CA 1
ATOM 838 C C . MET A 1 113 ? -5.046 -14.690 11.315 1.00 17.82 111 MET A C 1
ATOM 839 O O . MET A 1 113 ? -4.746 -13.588 10.850 1.00 14.66 111 MET A O 1
ATOM 844 N N . ARG A 1 114 ? -4.520 -15.819 10.847 1.00 19.10 112 ARG A N 1
ATOM 845 C CA . ARG A 1 114 ? -3.653 -15.782 9.678 1.00 16.61 112 ARG A CA 1
ATOM 846 C C . ARG A 1 114 ? -4.446 -15.267 8.484 1.00 11.47 112 ARG A C 1
ATOM 847 O O . ARG A 1 114 ? -5.601 -15.642 8.277 1.00 13.36 112 ARG A O 1
ATOM 855 N N . GLY A 1 115 ? -3.830 -14.385 7.708 1.00 10.98 113 GLY A N 1
ATOM 856 C CA . GLY A 1 115 ? -4.517 -13.706 6.631 1.00 10.74 113 GLY A CA 1
ATOM 857 C C . GLY A 1 115 ? -5.046 -12.342 7.005 1.00 12.32 113 GLY A C 1
ATOM 858 O O . GLY A 1 115 ? -5.421 -11.572 6.112 1.00 12.65 113 GLY A O 1
ATOM 859 N N . PHE A 1 116 ? -5.095 -12.024 8.297 1.00 9.45 114 PHE A N 1
ATOM 860 C CA . PHE A 1 116 ? -5.402 -10.675 8.752 1.00 8.67 114 PHE A CA 1
ATOM 861 C C . PHE A 1 116 ? -4.109 -9.871 8.802 1.00 10.76 114 PHE A C 1
ATOM 862 O O . PHE A 1 116 ? -3.177 -10.227 9.532 1.00 8.92 114 PHE A O 1
ATOM 870 N N . GLY A 1 117 ? -4.049 -8.802 8.014 1.00 7.84 115 GLY A N 1
ATOM 871 C CA . GLY A 1 117 ? -2.887 -7.940 8.019 1.00 7.48 115 GLY A CA 1
ATOM 872 C C . GLY A 1 117 ? -3.001 -6.875 9.089 1.00 6.95 115 GLY A C 1
ATOM 873 O O . GLY A 1 117 ? -3.433 -5.752 8.815 1.00 6.60 115 GLY A O 1
ATOM 874 N N . TYR A 1 118 ? -2.619 -7.234 10.318 1.00 7.00 116 TYR A N 1
ATOM 875 C CA . TYR A 1 118 ? -2.730 -6.319 11.451 1.00 6.62 116 TYR A CA 1
ATOM 876 C C . TYR A 1 118 ? -2.103 -4.961 11.158 1.00 6.90 116 TYR A C 1
ATOM 877 O O . TYR A 1 118 ? -2.586 -3.936 11.652 1.00 8.98 116 TYR A O 1
ATOM 886 N N . CYS A 1 119 ? -1.055 -4.930 10.335 1.00 6.37 117 CYS A N 1
ATOM 887 C CA . CYS A 1 119 ? -0.264 -3.732 10.082 1.00 13.95 117 CYS A CA 1
ATOM 888 C C . CYS A 1 119 ? -0.531 -3.125 8.702 1.00 10.77 117 CYS A C 1
ATOM 889 O O . CYS A 1 119 ? 0.340 -2.455 8.142 1.00 6.11 117 CYS A O 1
ATOM 892 N N . GLU A 1 120 ? -1.735 -3.325 8.152 1.00 7.24 118 GLU A N 1
ATOM 893 C CA . GLU A 1 120 ? -2.061 -2.808 6.819 1.00 6.12 118 GLU A CA 1
ATOM 894 C C . GLU A 1 120 ? -2.136 -1.279 6.762 1.00 5.88 118 GLU A C 1
ATOM 895 O O . GLU A 1 120 ? -2.106 -0.700 5.655 1.00 5.97 118 GLU A O 1
ATOM 901 N N . ILE A 1 121 ? -2.224 -0.606 7.919 1.00 5.67 119 ILE A N 1
ATOM 902 C CA . ILE A 1 121 ? -2.165 0.856 7.907 1.00 5.57 119 ILE A CA 1
ATOM 903 C C . ILE A 1 121 ? -0.916 1.319 7.173 1.00 5.70 119 ILE A C 1
ATOM 904 O O . ILE A 1 121 ? -0.940 2.318 6.438 1.00 5.77 119 ILE A O 1
ATOM 909 N N . PHE A 1 122 ? 0.191 0.586 7.327 1.00 6.69 120 PHE A N 1
ATOM 910 C CA . PHE A 1 122 ? 1.404 1.002 6.639 1.00 6.01 120 PHE A CA 1
ATOM 911 C C . PHE A 1 122 ? 1.293 0.802 5.136 1.00 6.18 120 PHE A C 1
ATOM 912 O O . PHE A 1 122 ? 1.873 1.579 4.373 1.00 6.34 120 PHE A O 1
ATOM 920 N N . SER A 1 123 ? 0.577 -0.234 4.689 1.00 6.24 121 SER A N 1
ATOM 921 C CA . SER A 1 123 ? 0.296 -0.359 3.261 1.00 6.48 121 SER A CA 1
ATOM 922 C C . SER A 1 123 ? -0.322 0.926 2.732 1.00 6.44 121 SER A C 1
ATOM 923 O O . SER A 1 123 ? 0.124 1.480 1.718 1.00 6.66 121 SER A O 1
ATOM 926 N N . GLY A 1 124 ? -1.344 1.426 3.434 1.00 11.89 122 GLY A N 1
ATOM 927 C CA . GLY A 1 124 ? -1.988 2.658 2.984 1.00 13.29 122 GLY A CA 1
ATOM 928 C C . GLY A 1 124 ? -1.070 3.870 3.033 1.00 7.79 122 GLY A C 1
ATOM 929 O O . GLY A 1 124 ? -1.060 4.702 2.111 1.00 6.61 122 GLY A O 1
ATOM 930 N N . ILE A 1 125 ? -0.305 4.005 4.119 1.00 6.21 123 ILE A N 1
ATOM 931 C CA . ILE A 1 125 ? 0.600 5.149 4.252 1.00 6.38 123 ILE A CA 1
ATOM 932 C C . ILE A 1 125 ? 1.592 5.165 3.097 1.00 6.68 123 ILE A C 1
ATOM 933 O O . ILE A 1 125 ? 1.826 6.201 2.457 1.00 6.96 123 ILE A O 1
ATOM 938 N N . LEU A 1 126 ? 2.181 4.005 2.809 1.00 6.69 124 LEU A N 1
ATOM 939 C CA . LEU A 1 126 ? 3.185 3.930 1.761 1.00 10.61 124 LEU A CA 1
ATOM 940 C C . LEU A 1 126 ? 2.567 4.172 0.392 1.00 7.25 124 LEU A C 1
ATOM 941 O O . LEU A 1 126 ? 3.172 4.840 -0.453 1.00 7.59 124 LEU A O 1
ATOM 946 N N . GLU A 1 127 ? 1.354 3.655 0.158 1.00 14.24 125 GLU A N 1
ATOM 947 C CA . GLU A 1 127 ? 0.709 3.870 -1.133 1.00 12.91 125 GLU A CA 1
ATOM 948 C C . GLU A 1 127 ? 0.451 5.353 -1.376 1.00 16.00 125 GLU A C 1
ATOM 949 O O . GLU A 1 127 ? 0.698 5.864 -2.479 1.00 12.85 125 GLU A O 1
ATOM 955 N N . SER A 1 128 ? -0.017 6.068 -0.346 1.00 8.80 126 SER A N 1
ATOM 956 C CA . SER A 1 128 ? -0.269 7.501 -0.500 1.00 10.87 126 SER A CA 1
ATOM 957 C C . SER A 1 128 ? 1.023 8.282 -0.701 1.00 10.07 126 SER A C 1
ATOM 958 O O . SER A 1 128 ? 1.090 9.175 -1.559 1.00 8.96 126 SER A O 1
ATOM 961 N N . ILE A 1 129 ? 2.060 7.967 0.076 1.00 7.82 127 ILE A N 1
ATOM 962 C CA . ILE A 1 129 ? 3.329 8.679 -0.070 1.00 8.19 127 ILE A CA 1
ATOM 963 C C . ILE A 1 129 ? 3.895 8.480 -1.471 1.00 11.52 127 ILE A C 1
ATOM 964 O O . ILE A 1 129 ? 4.340 9.435 -2.120 1.00 16.46 127 ILE A O 1
ATOM 969 N N . LEU A 1 130 ? 3.876 7.238 -1.963 1.00 10.03 128 LEU A N 1
ATOM 970 C CA . LEU A 1 130 ? 4.332 6.978 -3.325 1.00 19.87 128 LEU A CA 1
ATOM 971 C C . LEU A 1 130 ? 3.511 7.758 -4.344 1.00 20.62 128 LEU A C 1
ATOM 972 O O . LEU A 1 130 ? 4.067 8.336 -5.288 1.00 19.04 128 LEU A O 1
ATOM 977 N N . GLU A 1 131 ? 2.187 7.790 -4.169 1.00 10.13 129 GLU A N 1
ATOM 978 C CA . GLU A 1 131 ? 1.343 8.551 -5.082 1.00 12.40 129 GLU A CA 1
ATOM 979 C C . GLU A 1 131 ? 1.738 10.024 -5.109 1.00 14.35 129 GLU A C 1
ATOM 980 O O . GLU A 1 131 ? 1.775 10.645 -6.178 1.00 13.34 129 GLU A O 1
ATOM 986 N N . PHE A 1 132 ? 2.042 10.598 -3.941 1.00 13.54 130 PHE A N 1
ATOM 987 C CA . PHE A 1 132 ? 2.488 11.988 -3.897 1.00 18.85 130 PHE A CA 1
ATOM 988 C C . PHE A 1 132 ? 3.779 12.196 -4.674 1.00 21.69 130 PHE A C 1
ATOM 989 O O . PHE A 1 132 ? 4.015 13.289 -5.203 1.00 24.58 130 PHE A O 1
ATOM 997 N N . LYS A 1 133 ? 4.625 11.173 -4.752 1.00 12.82 131 LYS A N 1
ATOM 998 C CA . LYS A 1 133 ? 5.902 11.281 -5.441 1.00 19.32 131 LYS A CA 1
ATOM 999 C C . LYS A 1 133 ? 5.827 10.835 -6.898 1.00 19.90 131 LYS A C 1
ATOM 1000 O O . LYS A 1 133 ? 6.871 10.617 -7.520 1.00 18.85 131 LYS A O 1
ATOM 1006 N N . GLY A 1 134 ? 4.625 10.699 -7.452 1.00 16.85 132 GLY A N 1
ATOM 1007 C CA . GLY A 1 134 ? 4.477 10.303 -8.838 1.00 17.89 132 GLY A CA 1
ATOM 1008 C C . GLY A 1 134 ? 4.658 8.828 -9.109 1.00 19.01 132 GLY A C 1
ATOM 1009 O O . GLY A 1 134 ? 4.948 8.453 -10.250 1.00 18.60 132 GLY A O 1
ATOM 1010 N N . VAL A 1 135 ? 4.492 7.979 -8.098 1.00 13.63 133 VAL A N 1
ATOM 1011 C CA . VAL A 1 135 ? 4.646 6.532 -8.228 1.00 13.54 133 VAL A CA 1
ATOM 1012 C C . VAL A 1 135 ? 3.297 5.898 -7.911 1.00 25.18 133 VAL A C 1
ATOM 1013 O O . VAL A 1 135 ? 2.855 5.911 -6.754 1.00 20.40 133 VAL A O 1
ATOM 1017 N N . ASP A 1 136 ? 2.642 5.340 -8.927 1.00 18.09 134 ASP A N 1
ATOM 1018 C CA . ASP A 1 136 ? 1.345 4.698 -8.747 1.00 19.09 134 ASP A CA 1
ATOM 1019 C C . ASP A 1 136 ? 1.557 3.227 -8.403 1.00 16.50 134 ASP A C 1
ATOM 1020 O O . ASP A 1 136 ? 2.210 2.492 -9.154 1.00 19.64 134 ASP A O 1
ATOM 1025 N N . ALA A 1 137 ? 0.999 2.795 -7.274 1.00 15.62 135 ALA A N 1
ATOM 1026 C CA . ALA A 1 137 ? 1.263 1.456 -6.776 1.00 11.45 135 ALA A CA 1
ATOM 1027 C C . ALA A 1 137 ? 0.077 0.955 -5.971 1.00 14.59 135 ALA A C 1
ATOM 1028 O O . ALA A 1 137 ? -0.769 1.730 -5.517 1.00 13.00 135 ALA A O 1
ATOM 1030 N N . LYS A 1 138 ? 0.031 -0.363 -5.804 1.00 10.73 136 LYS A N 1
ATOM 1031 C CA . LYS A 1 138 ? -0.883 -1.024 -4.884 1.00 17.52 136 LYS A CA 1
ATOM 1032 C C . LYS A 1 138 ? -0.052 -1.773 -3.854 1.00 14.11 136 LYS A C 1
ATOM 1033 O O . LYS A 1 138 ? 0.909 -2.462 -4.212 1.00 16.24 136 LYS A O 1
ATOM 1039 N N . VAL A 1 139 ? -0.405 -1.621 -2.579 1.00 10.82 137 VAL A N 1
ATOM 1040 C CA . VAL A 1 139 ? 0.367 -2.190 -1.481 1.00 9.43 137 VAL A CA 1
ATOM 1041 C C . VAL A 1 139 ? -0.566 -3.017 -0.609 1.00 9.29 137 VAL A C 1
ATOM 1042 O O . VAL A 1 139 ? -1.663 -2.565 -0.256 1.00 8.52 137 VAL A O 1
ATOM 1046 N N . PHE A 1 140 ? -0.141 -4.232 -0.273 1.00 10.56 138 PHE A N 1
ATOM 1047 C CA . PHE A 1 140 ? -0.844 -5.048 0.708 1.00 11.04 138 PHE A CA 1
ATOM 1048 C C . PHE A 1 140 ? 0.185 -5.698 1.618 1.00 9.66 138 PHE A C 1
ATOM 1049 O O . PHE A 1 140 ? 1.366 -5.798 1.277 1.00 13.35 138 PHE A O 1
ATOM 1057 N N . GLN A 1 141 ? -0.269 -6.124 2.794 1.00 10.15 139 GLN A N 1
ATOM 1058 C CA . GLN A 1 141 ? 0.616 -6.780 3.747 1.00 7.96 139 GLN A CA 1
ATOM 1059 C C . GLN A 1 141 ? 0.709 -8.260 3.413 1.00 22.11 139 GLN A C 1
ATOM 1060 O O . GLN A 1 141 ? -0.306 -8.967 3.402 1.00 13.83 139 GLN A O 1
ATOM 1066 N N . GLU A 1 142 ? 1.928 -8.727 3.137 1.00 19.46 140 GLU A N 1
ATOM 1067 C CA . GLU A 1 142 ? 2.115 -10.135 2.817 1.00 22.45 140 GLU A CA 1
ATOM 1068 C C . GLU A 1 142 ? 2.068 -10.990 4.073 1.00 24.29 140 GLU A C 1
ATOM 1069 O O . GLU A 1 142 ? 1.450 -12.061 4.074 1.00 25.85 140 GLU A O 1
ATOM 1075 N N . MET A 1 143 ? 2.692 -10.530 5.156 1.00 18.66 141 MET A N 1
ATOM 1076 C CA . MET A 1 143 ? 2.540 -11.259 6.412 1.00 29.53 141 MET A CA 1
ATOM 1077 C C . MET A 1 143 ? 2.853 -10.351 7.592 1.00 21.72 141 MET A C 1
ATOM 1078 O O . MET A 1 143 ? 3.494 -9.308 7.446 1.00 18.13 141 MET A O 1
ATOM 1083 N N . SER A 1 144 ? 2.399 -10.782 8.772 1.00 17.44 142 SER A N 1
ATOM 1084 C CA . SER A 1 144 ? 2.509 -10.010 10.002 1.00 12.48 142 SER A CA 1
ATOM 1085 C C . SER A 1 144 ? 3.000 -10.903 11.133 1.00 18.41 142 SER A C 1
ATOM 1086 O O . SER A 1 144 ? 2.527 -12.033 11.296 1.00 15.52 142 SER A O 1
ATOM 1089 N N . LYS A 1 145 ? 3.949 -10.387 11.918 1.00 13.93 143 LYS A N 1
ATOM 1090 C CA . LYS A 1 145 ? 4.354 -11.080 13.135 1.00 18.87 143 LYS A CA 1
ATOM 1091 C C . LYS A 1 145 ? 3.213 -11.166 14.141 1.00 22.47 143 LYS A C 1
ATOM 1092 O O . LYS A 1 145 ? 3.209 -12.069 14.987 1.00 19.76 143 LYS A O 1
ATOM 1098 N N . ALA A 1 146 ? 2.236 -10.258 14.053 1.00 14.80 144 ALA A N 1
ATOM 1099 C CA . ALA A 1 146 ? 1.080 -10.307 14.943 1.00 18.03 144 ALA A CA 1
ATOM 1100 C C . ALA A 1 146 ? 0.293 -11.600 14.783 1.00 16.36 144 ALA A C 1
ATOM 1101 O O . ALA A 1 146 ? -0.354 -12.050 15.733 1.00 13.68 144 ALA A O 1
ATOM 1103 N N . THR A 1 147 ? 0.332 -12.213 13.601 1.00 17.42 145 THR A N 1
ATOM 1104 C CA . THR A 1 147 ? -0.429 -13.429 13.343 1.00 23.96 145 THR A CA 1
ATOM 1105 C C . THR A 1 147 ? 0.445 -14.676 13.261 1.00 21.03 145 THR A C 1
ATOM 1106 O O . THR A 1 147 ? -0.022 -15.715 12.782 1.00 35.67 145 THR A O 1
ATOM 1110 N N . GLY A 1 148 ? 1.691 -14.607 13.718 1.00 24.80 146 GLY A N 1
ATOM 1111 C CA . GLY A 1 148 ? 2.538 -15.781 13.839 1.00 31.12 146 GLY A CA 1
ATOM 1112 C C . GLY A 1 148 ? 3.797 -15.772 12.995 1.00 30.94 146 GLY A C 1
ATOM 1113 O O . GLY A 1 148 ? 4.697 -16.582 13.258 1.00 26.76 146 GLY A O 1
ATOM 1114 N N . SER A 1 149 ? 3.911 -14.902 11.994 1.00 18.39 147 SER A N 1
ATOM 1115 C CA . SER A 1 149 ? 5.115 -14.883 11.178 1.00 22.30 147 SER A CA 1
ATOM 1116 C C . SER A 1 149 ? 6.306 -14.387 11.993 1.00 16.74 147 SER A C 1
ATOM 1117 O O . SER A 1 149 ? 6.159 -13.781 13.059 1.00 18.13 147 SER A O 1
ATOM 1120 N N . ASP A 1 150 ? 7.502 -14.657 11.474 1.00 26.91 148 ASP A N 1
ATOM 1121 C CA . ASP A 1 150 ? 8.719 -14.194 12.124 1.00 23.45 148 ASP A CA 1
ATOM 1122 C C . ASP A 1 150 ? 9.021 -12.731 11.824 1.00 28.23 148 ASP A C 1
ATOM 1123 O O . ASP A 1 150 ? 9.746 -12.091 12.595 1.00 27.68 148 ASP A O 1
ATOM 1128 N N . VAL A 1 151 ? 8.481 -12.186 10.732 1.00 26.04 149 VAL A N 1
ATOM 1129 C CA . VAL A 1 151 ? 8.697 -10.797 10.349 1.00 16.23 149 VAL A CA 1
ATOM 1130 C C . VAL A 1 151 ? 7.412 -10.248 9.737 1.00 24.17 149 VAL A C 1
ATOM 1131 O O . VAL A 1 151 ? 6.446 -10.976 9.490 1.00 18.64 149 VAL A O 1
ATOM 1135 N N . CYS A 1 152 ? 7.414 -8.943 9.488 1.00 17.71 150 CYS A N 1
ATOM 1136 C CA . CYS A 1 152 ? 6.348 -8.290 8.743 1.00 20.48 150 CYS A CA 1
ATOM 1137 C C . CYS A 1 152 ? 6.827 -7.993 7.329 1.00 16.01 150 CYS A C 1
ATOM 1138 O O . CYS A 1 152 ? 7.955 -7.539 7.129 1.00 13.56 150 CYS A O 1
ATOM 1141 N N . VAL A 1 153 ? 5.970 -8.261 6.350 1.00 9.93 151 VAL A N 1
ATOM 1142 C CA . VAL A 1 153 ? 6.296 -8.056 4.943 1.00 10.01 151 VAL A CA 1
ATOM 1143 C C . VAL A 1 153 ? 5.117 -7.395 4.249 1.00 10.04 151 VAL A C 1
ATOM 1144 O O . VAL A 1 153 ? 3.981 -7.886 4.339 1.00 12.17 151 VAL A O 1
ATOM 1148 N N . TRP A 1 154 ? 5.405 -6.295 3.545 1.00 11.86 152 TRP A N 1
ATOM 1149 C CA . TRP A 1 154 ? 4.459 -5.564 2.712 1.00 17.49 152 TRP A CA 1
ATOM 1150 C C . TRP A 1 154 ? 4.907 -5.655 1.258 1.00 22.49 152 TRP A C 1
ATOM 1151 O O . TRP A 1 154 ? 6.103 -5.569 0.962 1.00 12.66 152 TRP A O 1
ATOM 1162 N N . ASN A 1 155 ? 3.948 -5.824 0.353 1.00 10.32 153 ASN A N 1
ATOM 1163 C CA . ASN A 1 155 ? 4.221 -6.022 -1.066 1.00 16.37 153 ASN A CA 1
ATOM 1164 C C . ASN A 1 155 ? 3.776 -4.783 -1.833 1.00 16.45 153 ASN A C 1
ATOM 1165 O O . ASN A 1 155 ? 2.591 -4.437 -1.823 1.00 10.52 153 ASN A O 1
ATOM 1170 N N . VAL A 1 156 ? 4.718 -4.126 -2.507 1.00 21.51 154 VAL A N 1
ATOM 1171 C CA . VAL A 1 156 ? 4.455 -2.914 -3.273 1.00 17.91 154 VAL A CA 1
ATOM 1172 C C . VAL A 1 156 ? 4.460 -3.292 -4.746 1.00 13.49 154 VAL A C 1
ATOM 1173 O O . VAL A 1 156 ? 5.510 -3.611 -5.304 1.00 12.55 154 VAL A O 1
ATOM 1177 N N . ARG A 1 157 ? 3.301 -3.255 -5.392 1.00 13.00 155 ARG A N 1
ATOM 1178 C CA . ARG A 1 157 ? 3.192 -3.608 -6.803 1.00 21.64 155 ARG A CA 1
ATOM 1179 C C . ARG A 1 157 ? 3.061 -2.334 -7.628 1.00 24.05 155 ARG A C 1
ATOM 1180 O O . ARG A 1 157 ? 2.104 -1.570 -7.450 1.00 21.20 155 ARG A O 1
ATOM 1188 N N . LEU A 1 158 ? 4.020 -2.104 -8.521 1.00 31.45 156 LEU A N 1
ATOM 1189 C CA . LEU A 1 158 ? 3.963 -0.946 -9.403 1.00 32.64 156 LEU A CA 1
ATOM 1190 C C . LEU A 1 158 ? 2.923 -1.194 -10.486 1.00 37.74 156 LEU A C 1
ATOM 1191 O O . LEU A 1 158 ? 3.056 -2.130 -11.280 1.00 43.67 156 LEU A O 1
ATOM 1196 N N . VAL A 1 159 ? 1.890 -0.362 -10.515 1.00 44.35 157 VAL A N 1
ATOM 1197 C CA . VAL A 1 159 ? 0.833 -0.512 -11.503 1.00 46.01 157 VAL A CA 1
ATOM 1198 C C . VAL A 1 159 ? 1.044 0.487 -12.637 1.00 47.24 157 VAL A C 1
ATOM 1199 O O . VAL A 1 159 ? 0.894 1.697 -12.478 1.00 49.33 157 VAL A O 1
ATOM 1204 N N . LYS B 1 5 ? 14.361 42.720 19.682 1.00 37.13 3 LYS B N 1
ATOM 1205 C CA . LYS B 1 5 ? 14.904 43.374 18.498 1.00 38.60 3 LYS B CA 1
ATOM 1206 C C . LYS B 1 5 ? 16.159 42.669 17.994 1.00 37.89 3 LYS B C 1
ATOM 1207 O O . LYS B 1 5 ? 16.325 42.464 16.791 1.00 42.30 3 LYS B O 1
ATOM 1213 N N . VAL B 1 6 ? 17.041 42.301 18.921 1.00 30.42 4 VAL B N 1
ATOM 1214 C CA . VAL B 1 6 ? 18.333 41.721 18.562 1.00 15.60 4 VAL B CA 1
ATOM 1215 C C . VAL B 1 6 ? 18.116 40.280 18.110 1.00 15.90 4 VAL B C 1
ATOM 1216 O O . VAL B 1 6 ? 17.714 39.424 18.903 1.00 21.29 4 VAL B O 1
ATOM 1220 N N . GLU B 1 7 ? 18.384 40.010 16.834 1.00 12.06 5 GLU B N 1
ATOM 1221 C CA . GLU B 1 7 ? 18.315 38.657 16.301 1.00 15.73 5 GLU B CA 1
ATOM 1222 C C . GLU B 1 7 ? 19.659 37.961 16.487 1.00 12.19 5 GLU B C 1
ATOM 1223 O O . GLU B 1 7 ? 20.714 38.554 16.253 1.00 20.89 5 GLU B O 1
ATOM 1229 N N . ASN B 1 8 ? 19.607 36.694 16.912 1.00 21.10 6 ASN B N 1
ATOM 1230 C CA . ASN B 1 8 ? 20.775 35.849 17.162 1.00 11.71 6 ASN B CA 1
ATOM 1231 C C . ASN B 1 8 ? 21.783 36.541 18.074 1.00 14.70 6 ASN B C 1
ATOM 1232 O O . ASN B 1 8 ? 22.903 36.845 17.642 1.00 13.94 6 ASN B O 1
ATOM 1237 N N . PRO B 1 9 ? 21.435 36.783 19.341 1.00 10.84 7 PRO B N 1
ATOM 1238 C CA . PRO B 1 9 ? 22.361 37.503 20.235 1.00 7.40 7 PRO B CA 1
ATOM 1239 C C . PRO B 1 9 ? 23.658 36.756 20.524 1.00 6.00 7 PRO B C 1
ATOM 1240 O O . PRO B 1 9 ? 24.686 37.398 20.782 1.00 8.02 7 PRO B O 1
ATOM 1244 N N . LEU B 1 10 ? 23.647 35.421 20.504 1.00 5.64 8 LEU B N 1
ATOM 1245 C CA . LEU B 1 10 ? 24.892 34.682 20.694 1.00 5.22 8 LEU B CA 1
ATOM 1246 C C . LEU B 1 10 ? 25.887 34.986 19.580 1.00 10.92 8 LEU B C 1
ATOM 1247 O O . LEU B 1 10 ? 27.079 35.206 19.840 1.00 7.29 8 LEU B O 1
ATOM 1252 N N . LEU B 1 11 ? 25.418 34.989 18.330 1.00 6.42 9 LEU B N 1
ATOM 1253 C CA . LEU B 1 11 ? 26.304 35.286 17.208 1.00 5.01 9 LEU B CA 1
ATOM 1254 C C . LEU B 1 11 ? 26.923 36.668 17.355 1.00 6.95 9 LEU B C 1
ATOM 1255 O O . LEU B 1 11 ? 28.139 36.838 17.195 1.00 6.82 9 LEU B O 1
ATOM 1260 N N . ILE B 1 12 ? 26.105 37.672 17.676 1.00 9.96 10 ILE B N 1
ATOM 1261 C CA . ILE B 1 12 ? 26.646 39.025 17.699 1.00 12.65 10 ILE B CA 1
ATOM 1262 C C . ILE B 1 12 ? 27.579 39.221 18.888 1.00 5.98 10 ILE B C 1
ATOM 1263 O O . ILE B 1 12 ? 28.572 39.946 18.778 1.00 6.09 10 ILE B O 1
ATOM 1268 N N . SER B 1 13 ? 27.333 38.539 20.015 1.00 5.83 11 SER B N 1
ATOM 1269 C CA . SER B 1 13 ? 28.256 38.686 21.141 1.00 5.82 11 SER B CA 1
ATOM 1270 C C . SER B 1 13 ? 29.580 37.966 20.880 1.00 5.42 11 SER B C 1
ATOM 1271 O O . SER B 1 13 ? 30.655 38.484 21.224 1.00 5.50 11 SER B O 1
ATOM 1274 N N . LEU B 1 14 ? 29.534 36.789 20.238 1.00 5.64 12 LEU B N 1
ATOM 1275 C CA . LEU B 1 14 ? 30.775 36.094 19.901 1.00 6.99 12 LEU B CA 1
ATOM 1276 C C . LEU B 1 14 ? 31.585 36.879 18.873 1.00 4.89 12 LEU B C 1
ATOM 1277 O O . LEU B 1 14 ? 32.816 37.016 18.998 1.00 4.88 12 LEU B O 1
ATOM 1282 N N . TYR B 1 15 ? 30.910 37.415 17.855 1.00 5.08 13 TYR B N 1
ATOM 1283 C CA . TYR B 1 15 ? 31.613 38.229 16.873 1.00 5.32 13 TYR B CA 1
ATOM 1284 C C . TYR B 1 15 ? 32.170 39.499 17.507 1.00 5.65 13 TYR B C 1
ATOM 1285 O O . TYR B 1 15 ? 33.255 39.953 17.133 1.00 7.86 13 TYR B O 1
ATOM 1294 N N . SER B 1 16 ? 31.444 40.088 18.465 1.00 5.88 14 SER B N 1
ATOM 1295 C CA . SER B 1 16 ? 31.960 41.250 19.182 1.00 6.26 14 SER B CA 1
ATOM 1296 C C . SER B 1 16 ? 33.256 40.920 19.907 1.00 6.09 14 SER B C 1
ATOM 1297 O O . SER B 1 16 ? 34.201 41.722 19.912 1.00 6.36 14 SER B O 1
ATOM 1300 N N . HIS B 1 17 ? 33.308 39.750 20.548 1.00 5.71 15 HIS B N 1
ATOM 1301 C CA . HIS B 1 17 ? 34.549 39.317 21.187 1.00 9.40 15 HIS B CA 1
ATOM 1302 C C . HIS B 1 17 ? 35.684 39.195 20.172 1.00 5.73 15 HIS B C 1
ATOM 1303 O O . HIS B 1 17 ? 36.820 39.622 20.434 1.00 5.67 15 HIS B O 1
ATOM 1310 N N . TYR B 1 18 ? 35.393 38.628 18.997 1.00 5.32 16 TYR B N 1
ATOM 1311 C CA . TYR B 1 18 ? 36.429 38.525 17.970 1.00 7.40 16 TYR B CA 1
ATOM 1312 C C . TYR B 1 18 ? 36.905 39.900 17.503 1.00 10.85 16 TYR B C 1
ATOM 1313 O O . TYR B 1 18 ? 38.109 40.122 17.326 1.00 6.10 16 TYR B O 1
ATOM 1322 N N . VAL B 1 19 ? 35.973 40.822 17.257 1.00 6.08 17 VAL B N 1
ATOM 1323 C CA . VAL B 1 19 ? 36.351 42.172 16.833 1.00 10.91 17 VAL B CA 1
ATOM 1324 C C . VAL B 1 19 ? 37.217 42.834 17.894 1.00 12.86 17 VAL B C 1
ATOM 1325 O O . VAL B 1 19 ? 38.203 43.518 17.580 1.00 10.89 17 VAL B O 1
ATOM 1329 N N . GLU B 1 20 ? 36.859 42.651 19.166 1.00 7.14 18 GLU B N 1
ATOM 1330 C CA . GLU B 1 20 ? 37.662 43.205 20.250 1.00 15.63 18 GLU B CA 1
ATOM 1331 C C . GLU B 1 20 ? 39.087 42.671 20.190 1.00 6.86 18 GLU B C 1
ATOM 1332 O O . GLU B 1 20 ? 40.059 43.432 20.295 1.00 13.47 18 GLU B O 1
ATOM 1338 N N . GLN B 1 21 ? 39.231 41.357 20.004 1.00 6.39 19 GLN B N 1
ATOM 1339 C CA . GLN B 1 21 ? 40.571 40.774 19.982 1.00 14.63 19 GLN B CA 1
ATOM 1340 C C . GLN B 1 21 ? 41.366 41.240 18.767 1.00 13.88 19 GLN B C 1
ATOM 1341 O O . GLN B 1 21 ? 42.567 41.517 18.874 1.00 16.30 19 GLN B O 1
ATOM 1347 N N . ILE B 1 22 ? 40.715 41.335 17.605 1.00 8.68 20 ILE B N 1
ATOM 1348 C CA . ILE B 1 22 ? 41.403 41.785 16.396 1.00 10.08 20 ILE B CA 1
ATOM 1349 C C . ILE B 1 22 ? 41.887 43.220 16.563 1.00 11.37 20 ILE B C 1
ATOM 1350 O O . ILE B 1 22 ? 43.044 43.540 16.263 1.00 14.52 20 ILE B O 1
ATOM 1355 N N . LEU B 1 23 ? 41.014 44.105 17.055 1.00 8.76 21 LEU B N 1
ATOM 1356 C CA . LEU B 1 23 ? 41.427 45.485 17.294 1.00 8.34 21 LEU B CA 1
ATOM 1357 C C . LEU B 1 23 ? 42.552 45.566 18.319 1.00 24.72 21 LEU B C 1
ATOM 1358 O O . LEU B 1 23 ? 43.420 46.442 18.219 1.00 22.98 21 LEU B O 1
ATOM 1363 N N . SER B 1 24 ? 42.564 44.664 19.305 1.00 22.16 22 SER B N 1
ATOM 1364 C CA . SER B 1 24 ? 43.639 44.694 20.291 1.00 25.25 22 SER B CA 1
ATOM 1365 C C . SER B 1 24 ? 44.960 44.207 19.709 1.00 21.79 22 SER B C 1
ATOM 1366 O O . SER B 1 24 ? 46.024 44.692 20.110 1.00 30.62 22 SER B O 1
ATOM 1369 N N . GLU B 1 25 ? 44.920 43.261 18.769 1.00 21.64 23 GLU B N 1
ATOM 1370 C CA . GLU B 1 25 ? 46.142 42.643 18.269 1.00 18.99 23 GLU B CA 1
ATOM 1371 C C . GLU B 1 25 ? 46.718 43.323 17.033 1.00 28.72 23 GLU B C 1
ATOM 1372 O O . GLU B 1 25 ? 47.923 43.198 16.785 1.00 28.50 23 GLU B O 1
ATOM 1378 N N . THR B 1 26 ? 45.903 44.019 16.245 1.00 25.30 24 THR B N 1
ATOM 1379 C CA . THR B 1 26 ? 46.412 44.622 15.023 1.00 26.77 24 THR B CA 1
ATOM 1380 C C . THR B 1 26 ? 47.122 45.942 15.326 1.00 28.00 24 THR B C 1
ATOM 1381 O O . THR B 1 26 ? 47.046 46.486 16.430 1.00 25.53 24 THR B O 1
ATOM 1385 N N . ASN B 1 27 ? 47.837 46.454 14.322 1.00 28.28 25 ASN B N 1
ATOM 1386 C CA . ASN B 1 27 ? 48.562 47.707 14.464 1.00 31.43 25 ASN B CA 1
ATOM 1387 C C . ASN B 1 27 ? 47.953 48.842 13.656 1.00 34.72 25 ASN B C 1
ATOM 1388 O O . ASN B 1 27 ? 48.390 49.989 13.802 1.00 35.28 25 ASN B O 1
ATOM 1393 N N . SER B 1 28 ? 46.957 48.554 12.821 1.00 24.46 26 SER B N 1
ATOM 1394 C CA . SER B 1 28 ? 46.256 49.571 12.057 1.00 22.55 26 SER B CA 1
ATOM 1395 C C . SER B 1 28 ? 44.841 49.082 11.798 1.00 22.27 26 SER B C 1
ATOM 1396 O O . SER B 1 28 ? 44.571 47.878 11.813 1.00 18.74 26 SER B O 1
ATOM 1399 N N . ILE B 1 29 ? 43.936 50.034 11.564 1.00 17.02 27 ILE B N 1
ATOM 1400 C CA . ILE B 1 29 ? 42.554 49.681 11.251 1.00 23.21 27 ILE B CA 1
ATOM 1401 C C . ILE B 1 29 ? 42.471 48.973 9.901 1.00 19.69 27 ILE B C 1
ATOM 1402 O O . ILE B 1 29 ? 41.616 48.103 9.701 1.00 15.06 27 ILE B O 1
ATOM 1407 N N . ASP B 1 30 ? 43.349 49.327 8.957 1.00 21.08 28 ASP B N 1
ATOM 1408 C CA . ASP B 1 30 ? 43.406 48.606 7.688 1.00 16.74 28 ASP B CA 1
ATOM 1409 C C . ASP B 1 30 ? 43.746 47.134 7.911 1.00 15.75 28 ASP B C 1
ATOM 1410 O O . ASP B 1 30 ? 43.120 46.237 7.322 1.00 17.06 28 ASP B O 1
ATOM 1415 N N . ASP B 1 31 ? 44.727 46.869 8.779 1.00 12.16 29 ASP B N 1
ATOM 1416 C CA A ASP B 1 31 ? 45.073 45.488 9.097 0.65 18.75 29 ASP B CA 1
ATOM 1417 C CA B ASP B 1 31 ? 45.082 45.494 9.116 0.35 18.42 29 ASP B CA 1
ATOM 1418 C C . ASP B 1 31 ? 43.919 44.779 9.793 1.00 15.03 29 ASP B C 1
ATOM 1419 O O . ASP B 1 31 ? 43.689 43.586 9.561 1.00 18.05 29 ASP B O 1
ATOM 1428 N N . ALA B 1 32 ? 43.174 45.493 10.638 1.00 16.11 30 ALA B N 1
ATOM 1429 C CA . ALA B 1 32 ? 42.018 44.882 11.290 1.00 16.13 30 ALA B CA 1
ATOM 1430 C C . ALA B 1 32 ? 40.938 44.523 10.273 1.00 13.94 30 ALA B C 1
ATOM 1431 O O . ALA B 1 32 ? 40.318 43.452 10.364 1.00 8.61 30 ALA B O 1
ATOM 1433 N N . ASN B 1 33 ? 40.703 45.408 9.297 1.00 10.13 31 ASN B N 1
ATOM 1434 C CA . ASN B 1 33 ? 39.749 45.108 8.234 1.00 7.99 31 ASN B CA 1
ATOM 1435 C C . ASN B 1 33 ? 40.153 43.841 7.496 1.00 8.57 31 ASN B C 1
ATOM 1436 O O . ASN B 1 33 ? 39.315 42.959 7.238 1.00 8.46 31 ASN B O 1
ATOM 1441 N N . GLN B 1 34 ? 41.447 43.714 7.186 1.00 14.40 32 GLN B N 1
ATOM 1442 C CA . GLN B 1 34 ? 41.902 42.521 6.479 1.00 20.48 32 GLN B CA 1
ATOM 1443 C C . GLN B 1 34 ? 41.790 41.272 7.350 1.00 17.94 32 GLN B C 1
ATOM 1444 O O . GLN B 1 34 ? 41.482 40.189 6.844 1.00 11.90 32 GLN B O 1
ATOM 1450 N N . LYS B 1 35 ? 42.042 41.394 8.659 1.00 9.88 33 LYS B N 1
ATOM 1451 C CA . LYS B 1 35 ? 41.916 40.236 9.544 1.00 10.10 33 LYS B CA 1
ATOM 1452 C C . LYS B 1 35 ? 40.476 39.743 9.611 1.00 9.65 33 LYS B C 1
ATOM 1453 O O . LYS B 1 35 ? 40.221 38.528 9.617 1.00 9.95 33 LYS B O 1
ATOM 1459 N N . LEU B 1 36 ? 39.519 40.671 9.656 1.00 8.97 34 LEU B N 1
ATOM 1460 C CA . LEU B 1 36 ? 38.115 40.267 9.636 1.00 10.43 34 LEU B CA 1
ATOM 1461 C C . LEU B 1 36 ? 37.741 39.608 8.307 1.00 8.78 34 LEU B C 1
ATOM 1462 O O . LEU B 1 36 ? 37.030 38.592 8.288 1.00 8.88 34 LEU B O 1
ATOM 1467 N N . ARG B 1 37 ? 38.219 40.160 7.184 1.00 8.90 35 ARG B N 1
ATOM 1468 C CA . ARG B 1 37 ? 37.984 39.503 5.897 1.00 10.19 35 ARG B CA 1
ATOM 1469 C C . ARG B 1 37 ? 38.553 38.087 5.885 1.00 14.56 35 ARG B C 1
ATOM 1470 O O . ARG B 1 37 ? 37.899 37.150 5.408 1.00 10.08 35 ARG B O 1
ATOM 1478 N N . ASP B 1 38 ? 39.779 37.916 6.395 1.00 11.59 36 ASP B N 1
ATOM 1479 C CA . ASP B 1 38 ? 40.399 36.596 6.431 1.00 11.95 36 ASP B CA 1
ATOM 1480 C C . ASP B 1 38 ? 39.566 35.622 7.255 1.00 11.06 36 ASP B C 1
ATOM 1481 O O . ASP B 1 38 ? 39.378 34.461 6.859 1.00 11.52 36 ASP B O 1
ATOM 1486 N N . LEU B 1 39 ? 39.060 36.078 8.407 1.00 10.54 37 LEU B N 1
ATOM 1487 C CA . LEU B 1 39 ? 38.188 35.239 9.225 1.00 10.85 37 LEU B CA 1
ATOM 1488 C C . LEU B 1 39 ? 36.963 34.785 8.439 1.00 11.67 37 LEU B C 1
ATOM 1489 O O . LEU B 1 39 ? 36.577 33.605 8.477 1.00 11.77 37 LEU B O 1
ATOM 1494 N N . GLY B 1 40 ? 36.316 35.722 7.747 1.00 9.79 38 GLY B N 1
ATOM 1495 C CA . GLY B 1 40 ? 35.153 35.356 6.953 1.00 9.68 38 GLY B CA 1
ATOM 1496 C C . GLY B 1 40 ? 35.486 34.339 5.879 1.00 10.36 38 GLY B C 1
ATOM 1497 O O . GLY B 1 40 ? 34.710 33.412 5.616 1.00 10.58 38 GLY B O 1
ATOM 1498 N N . LYS B 1 41 ? 36.650 34.496 5.249 1.00 10.85 39 LYS B N 1
ATOM 1499 C CA . LYS B 1 41 ? 37.060 33.547 4.220 1.00 12.03 39 LYS B CA 1
ATOM 1500 C C . LYS B 1 41 ? 37.270 32.157 4.809 1.00 17.47 39 LYS B C 1
ATOM 1501 O O . LYS B 1 41 ? 36.951 31.147 4.168 1.00 14.78 39 LYS B O 1
ATOM 1507 N N . GLU B 1 42 ? 37.801 32.085 6.033 1.00 15.33 40 GLU B N 1
ATOM 1508 C CA . GLU B 1 42 ? 37.960 30.782 6.676 1.00 24.99 40 GLU B CA 1
ATOM 1509 C C . GLU B 1 42 ? 36.607 30.147 6.972 1.00 12.53 40 GLU B C 1
ATOM 1510 O O . GLU B 1 42 ? 36.421 28.943 6.766 1.00 23.16 40 GLU B O 1
ATOM 1516 N N . LEU B 1 43 ? 35.641 30.946 7.432 1.00 13.68 41 LEU B N 1
ATOM 1517 C CA . LEU B 1 43 ? 34.316 30.399 7.737 1.00 14.45 41 LEU B CA 1
ATOM 1518 C C . LEU B 1 43 ? 33.559 29.968 6.482 1.00 19.24 41 LEU B C 1
ATOM 1519 O O . LEU B 1 43 ? 32.729 29.044 6.544 1.00 16.30 41 LEU B O 1
ATOM 1524 N N . GLY B 1 44 ? 33.829 30.623 5.349 1.00 15.90 42 GLY B N 1
ATOM 1525 C CA . GLY B 1 44 ? 33.037 30.395 4.152 1.00 15.86 42 GLY B CA 1
ATOM 1526 C C . GLY B 1 44 ? 32.999 28.951 3.692 1.00 17.36 42 GLY B C 1
ATOM 1527 O O . GLY B 1 44 ? 31.981 28.492 3.174 1.00 14.40 42 GLY B O 1
ATOM 1528 N N . GLN B 1 45 ? 34.090 28.212 3.885 1.00 18.92 43 GLN B N 1
ATOM 1529 C CA . GLN B 1 45 ? 34.119 26.816 3.457 1.00 33.23 43 GLN B CA 1
ATOM 1530 C C . GLN B 1 45 ? 33.095 25.987 4.223 1.00 28.39 43 GLN B C 1
ATOM 1531 O O . GLN B 1 45 ? 32.270 25.279 3.626 1.00 22.57 43 GLN B O 1
ATOM 1537 N N . GLN B 1 46 ? 33.115 26.086 5.555 1.00 21.19 44 GLN B N 1
ATOM 1538 C CA . GLN B 1 46 ? 32.173 25.327 6.370 1.00 14.00 44 GLN B CA 1
ATOM 1539 C C . GLN B 1 46 ? 30.742 25.785 6.123 1.00 13.44 44 GLN B C 1
ATOM 1540 O O . GLN B 1 46 ? 29.819 24.962 6.048 1.00 25.06 44 GLN B O 1
ATOM 1546 N N . ILE B 1 47 ? 30.542 27.098 5.981 1.00 12.67 45 ILE B N 1
ATOM 1547 C CA . ILE B 1 47 ? 29.205 27.631 5.729 1.00 17.47 45 ILE B CA 1
ATOM 1548 C C . ILE B 1 47 ? 28.659 27.101 4.408 1.00 19.06 45 ILE B C 1
ATOM 1549 O O . ILE B 1 47 ? 27.521 26.625 4.330 1.00 22.44 45 ILE B O 1
ATOM 1554 N N . TYR B 1 48 ? 29.465 27.175 3.348 1.00 20.88 46 TYR B N 1
ATOM 1555 C CA . TYR B 1 48 ? 29.039 26.680 2.047 1.00 16.17 46 TYR B CA 1
ATOM 1556 C C . TYR B 1 48 ? 28.759 25.187 2.080 1.00 19.70 46 TYR B C 1
ATOM 1557 O O . TYR B 1 48 ? 27.849 24.713 1.390 1.00 32.01 46 TYR B O 1
ATOM 1566 N N . LEU B 1 49 ? 29.520 24.429 2.871 1.00 30.68 47 LEU B N 1
ATOM 1567 C CA . LEU B 1 49 ? 29.348 22.984 2.877 1.00 31.04 47 LEU B CA 1
ATOM 1568 C C . LEU B 1 49 ? 28.245 22.490 3.805 1.00 36.09 47 LEU B C 1
ATOM 1569 O O . LEU B 1 49 ? 27.814 21.341 3.658 1.00 42.13 47 LEU B O 1
ATOM 1574 N N A ASN B 1 50 ? 27.772 23.325 4.732 0.52 29.86 48 ASN B N 1
ATOM 1575 N N B ASN B 1 50 ? 27.772 23.297 4.761 0.48 29.96 48 ASN B N 1
ATOM 1576 C CA A ASN B 1 50 ? 26.795 22.898 5.727 0.52 27.19 48 ASN B CA 1
ATOM 1577 C CA B ASN B 1 50 ? 26.745 22.806 5.677 0.48 27.30 48 ASN B CA 1
ATOM 1578 C C A ASN B 1 50 ? 25.492 23.691 5.657 0.52 24.47 48 ASN B C 1
ATOM 1579 C C B ASN B 1 50 ? 25.434 23.584 5.592 0.48 24.44 48 ASN B C 1
ATOM 1580 O O A ASN B 1 50 ? 24.725 23.697 6.625 0.52 23.31 48 ASN B O 1
ATOM 1581 O O B ASN B 1 50 ? 24.602 23.479 6.499 0.48 24.21 48 ASN B O 1
ATOM 1590 N N . THR B 1 51 ? 25.225 24.361 4.536 1.00 19.94 49 THR B N 1
ATOM 1591 C CA . THR B 1 51 ? 23.937 25.014 4.317 1.00 21.81 49 THR B CA 1
ATOM 1592 C C . THR B 1 51 ? 23.342 24.532 2.997 1.00 19.78 49 THR B C 1
ATOM 1593 O O . THR B 1 51 ? 23.885 23.636 2.345 1.00 24.40 49 THR B O 1
ATOM 1597 N N . GLU B 1 52 ? 22.224 25.139 2.600 1.00 19.54 50 GLU B N 1
ATOM 1598 C CA . GLU B 1 52 ? 21.497 24.766 1.396 1.00 26.26 50 GLU B CA 1
ATOM 1599 C C . GLU B 1 52 ? 21.901 25.597 0.180 1.00 23.22 50 GLU B C 1
ATOM 1600 O O . GLU B 1 52 ? 21.137 25.671 -0.789 1.00 19.56 50 GLU B O 1
ATOM 1606 N N . ILE B 1 53 ? 23.080 26.223 0.210 1.00 26.83 51 ILE B N 1
ATOM 1607 C CA . ILE B 1 53 ? 23.477 27.110 -0.881 1.00 23.98 51 ILE B CA 1
ATOM 1608 C C . ILE B 1 53 ? 23.721 26.318 -2.159 1.00 26.72 51 ILE B C 1
ATOM 1609 O O . ILE B 1 53 ? 23.311 26.737 -3.249 1.00 27.41 51 ILE B O 1
ATOM 1614 N N . VAL B 1 54 ? 24.384 25.162 -2.050 1.00 28.99 52 VAL B N 1
ATOM 1615 C CA . VAL B 1 54 ? 24.592 24.309 -3.219 1.00 27.76 52 VAL B CA 1
ATOM 1616 C C . VAL B 1 54 ? 23.260 23.972 -3.878 1.00 33.44 52 VAL B C 1
ATOM 1617 O O . VAL B 1 54 ? 23.139 23.975 -5.109 1.00 34.72 52 VAL B O 1
ATOM 1621 N N . GLU B 1 55 ? 22.235 23.698 -3.069 1.00 28.95 53 GLU B N 1
ATOM 1622 C CA . GLU B 1 55 ? 20.954 23.269 -3.613 1.00 31.60 53 GLU B CA 1
ATOM 1623 C C . GLU B 1 55 ? 20.106 24.436 -4.108 1.00 34.03 53 GLU B C 1
ATOM 1624 O O . GLU B 1 55 ? 19.338 24.271 -5.063 1.00 32.88 53 GLU B O 1
ATOM 1630 N N . LYS B 1 56 ? 20.229 25.614 -3.495 1.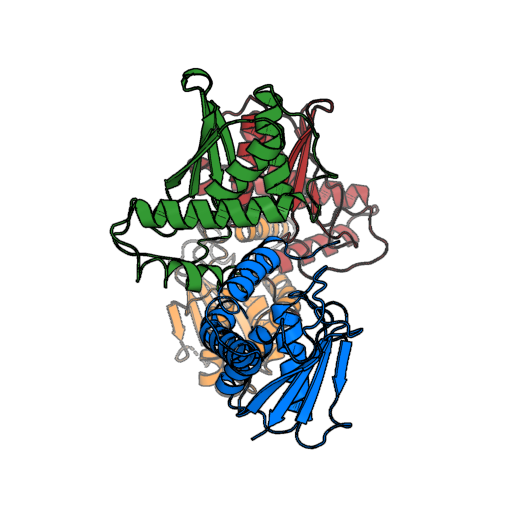00 33.76 54 LYS B N 1
ATOM 1631 C CA . LYS B 1 56 ? 19.335 26.731 -3.778 1.00 30.37 54 LYS B CA 1
ATOM 1632 C C . LYS B 1 56 ? 20.022 27.862 -4.539 1.00 24.99 54 LYS B C 1
ATOM 1633 O O . LYS B 1 56 ? 19.638 29.026 -4.405 1.00 24.29 54 LYS B O 1
ATOM 1639 N N . THR B 1 57 ? 21.037 27.539 -5.341 1.00 24.41 55 THR B N 1
ATOM 1640 C CA . THR B 1 57 ? 21.709 28.523 -6.179 1.00 24.77 55 THR B CA 1
ATOM 1641 C C . THR B 1 57 ? 21.972 27.917 -7.550 1.00 22.36 55 THR B C 1
ATOM 1642 O O . THR B 1 57 ? 22.062 26.697 -7.707 1.00 27.09 55 THR B O 1
ATOM 1646 N N . LYS B 1 58 ? 22.101 28.793 -8.547 1.00 19.32 56 LYS B N 1
ATOM 1647 C CA . LYS B 1 58 ? 22.335 28.349 -9.914 1.00 19.64 56 LYS B CA 1
ATOM 1648 C C . LYS B 1 58 ? 23.673 27.623 -10.020 1.00 19.59 56 LYS B C 1
ATOM 1649 O O . LYS B 1 58 ? 24.643 27.959 -9.335 1.00 25.90 56 LYS B O 1
ATOM 1655 N N . GLU B 1 59 ? 23.716 26.612 -10.893 1.00 24.43 57 GLU B N 1
ATOM 1656 C CA . GLU B 1 59 ? 24.886 25.752 -11.045 1.00 34.05 57 GLU B CA 1
ATOM 1657 C C . GLU B 1 59 ? 26.144 26.534 -11.392 1.00 42.79 57 GLU B C 1
ATOM 1658 O O . GLU B 1 59 ? 27.105 26.561 -10.614 1.00 38.56 57 GLU B O 1
ATOM 1664 N N . ASN B 1 60 ? 26.157 27.144 -12.572 1.00 47.95 58 ASN B N 1
ATOM 1665 C CA . ASN B 1 60 ? 27.264 27.974 -13.015 1.00 46.94 58 ASN B CA 1
ATOM 1666 C C . ASN B 1 60 ? 26.795 29.416 -13.133 1.00 36.75 58 ASN B C 1
ATOM 1667 O O . ASN B 1 60 ? 25.717 29.688 -13.671 1.00 46.10 58 ASN B O 1
ATOM 1672 N N . VAL B 1 61 ? 27.609 30.334 -12.624 1.00 26.73 59 VAL B N 1
ATOM 1673 C CA . VAL B 1 61 ? 27.287 31.753 -12.600 1.00 30.25 59 VAL B CA 1
ATOM 1674 C C . VAL B 1 61 ? 28.356 32.491 -13.389 1.00 38.35 59 VAL B C 1
ATOM 1675 O O . VAL B 1 61 ? 29.539 32.454 -13.028 1.00 36.66 59 VAL B O 1
ATOM 1679 N N . THR B 1 62 ? 27.937 33.157 -14.465 1.00 47.01 60 THR B N 1
ATOM 1680 C CA . THR B 1 62 ? 28.851 33.881 -15.341 1.00 46.60 60 THR B CA 1
ATOM 1681 C C . THR B 1 62 ? 28.540 35.371 -15.377 1.00 47.19 60 THR B C 1
ATOM 1682 O O . THR B 1 62 ? 29.419 36.188 -15.083 1.00 51.99 60 THR B O 1
ATOM 1686 N N . THR B 1 63 ? 27.314 35.746 -15.724 1.00 33.60 61 THR B N 1
ATOM 1687 C CA . THR B 1 63 ? 26.970 37.148 -15.884 1.00 32.63 61 THR B CA 1
ATOM 1688 C C . THR B 1 63 ? 26.849 37.835 -14.526 1.00 33.53 61 THR B C 1
ATOM 1689 O O . THR B 1 63 ? 26.692 37.193 -13.483 1.00 29.65 61 THR B O 1
ATOM 1693 N N . ARG B 1 64 ? 26.927 39.168 -14.552 1.00 31.92 62 ARG B N 1
ATOM 1694 C CA . ARG B 1 64 ? 26.748 39.936 -13.325 1.00 29.72 62 ARG B CA 1
ATOM 1695 C C . ARG B 1 64 ? 25.312 39.871 -12.829 1.00 32.13 62 ARG B C 1
ATOM 1696 O O . ARG B 1 64 ? 25.073 39.982 -11.622 1.00 31.08 62 ARG B O 1
ATOM 1704 N N . GLU B 1 65 ? 24.348 39.706 -13.737 1.00 27.75 63 GLU B N 1
ATOM 1705 C CA . GLU B 1 65 ? 22.973 39.467 -13.315 1.00 30.16 63 GLU B CA 1
ATOM 1706 C C . GLU B 1 65 ? 22.872 38.182 -12.505 1.00 27.84 63 GLU B C 1
ATOM 1707 O O . GLU B 1 65 ? 22.194 38.135 -11.468 1.00 28.16 63 GLU B O 1
ATOM 1713 N N . GLU B 1 66 ? 23.552 37.129 -12.962 1.00 31.10 64 GLU B N 1
ATOM 1714 C CA . GLU B 1 66 ? 23.569 35.878 -12.218 1.00 25.30 64 GLU B CA 1
ATOM 1715 C C . GLU B 1 66 ? 24.333 36.014 -10.908 1.00 23.73 64 GLU B C 1
ATOM 1716 O O . GLU B 1 66 ? 23.988 35.351 -9.927 1.00 23.67 64 GLU B O 1
ATOM 1722 N N . VAL B 1 67 ? 25.348 36.880 -10.859 1.00 21.32 65 VAL B N 1
ATOM 1723 C CA . VAL B 1 67 ? 26.030 37.144 -9.594 1.00 20.65 65 VAL B CA 1
ATOM 1724 C C . VAL B 1 67 ? 25.096 37.847 -8.617 1.00 19.88 65 VAL B C 1
ATOM 1725 O O . VAL B 1 67 ? 25.075 37.531 -7.420 1.00 18.58 65 VAL B O 1
ATOM 1729 N N . ALA B 1 68 ? 24.316 38.815 -9.105 1.00 22.19 66 ALA B N 1
ATOM 1730 C CA . ALA B 1 68 ? 23.338 39.492 -8.257 1.00 23.95 66 ALA B CA 1
ATOM 1731 C C . ALA B 1 68 ? 22.314 38.505 -7.709 1.00 20.52 66 ALA B C 1
ATOM 1732 O O . ALA B 1 68 ? 21.997 38.516 -6.511 1.00 22.33 66 ALA B O 1
ATOM 1734 N N . LYS B 1 69 ? 21.790 37.634 -8.578 1.00 25.52 67 LYS B N 1
ATOM 1735 C CA . LYS B 1 69 ? 20.846 36.614 -8.124 1.00 23.23 67 LYS B CA 1
ATOM 1736 C C . LYS B 1 69 ? 21.494 35.658 -7.124 1.00 18.04 67 LYS B C 1
ATOM 1737 O O . LYS B 1 69 ? 20.866 35.259 -6.135 1.00 17.95 67 LYS B O 1
ATOM 1743 N N . LEU B 1 70 ? 22.748 35.273 -7.369 1.00 22.71 68 LEU B N 1
ATOM 1744 C CA A LEU B 1 70 ? 23.446 34.398 -6.436 0.86 21.22 68 LEU B CA 1
ATOM 1745 C CA B LEU B 1 70 ? 23.460 34.401 -6.436 0.14 21.20 68 LEU B CA 1
ATOM 1746 C C . LEU B 1 70 ? 23.581 35.053 -5.067 1.00 17.41 68 LEU B C 1
ATOM 1747 O O . LEU B 1 70 ? 23.376 34.399 -4.036 1.00 17.32 68 LEU B O 1
ATOM 1756 N N . ILE B 1 71 ? 23.933 36.338 -5.039 1.00 17.30 69 ILE B N 1
ATOM 1757 C CA . ILE B 1 71 ? 24.037 37.060 -3.776 1.00 17.85 69 ILE B CA 1
ATOM 1758 C C . ILE B 1 71 ? 22.689 37.082 -3.069 1.00 26.74 69 ILE B C 1
ATOM 1759 O O . ILE B 1 71 ? 22.603 36.868 -1.852 1.00 29.81 69 ILE B O 1
ATOM 1764 N N . GLU B 1 72 ? 21.614 37.317 -3.827 1.00 20.15 70 GLU B N 1
ATOM 1765 C CA . GLU B 1 72 ? 20.275 37.308 -3.245 1.00 21.13 70 GLU B CA 1
ATOM 1766 C C . GLU B 1 72 ? 19.943 35.953 -2.628 1.00 22.86 70 GLU B C 1
ATOM 1767 O O . GLU B 1 72 ? 19.379 35.881 -1.529 1.00 23.33 70 GLU B O 1
ATOM 1773 N N . ASN B 1 73 ? 20.295 34.864 -3.315 1.00 18.09 71 ASN B N 1
ATOM 1774 C CA . ASN B 1 73 ? 19.947 33.538 -2.815 1.00 23.04 71 ASN B CA 1
ATOM 1775 C C . ASN B 1 73 ? 20.791 33.158 -1.605 1.00 21.68 71 ASN B C 1
ATOM 1776 O O . ASN B 1 73 ? 20.294 32.518 -0.669 1.00 25.17 71 ASN B O 1
ATOM 1781 N N . VAL B 1 74 ? 22.067 33.550 -1.596 1.00 27.52 72 VAL B N 1
ATOM 1782 C CA . VAL B 1 74 ? 22.898 33.336 -0.413 1.00 27.47 72 VAL B CA 1
ATOM 1783 C C . VAL B 1 74 ? 22.344 34.124 0.770 1.00 26.92 72 VAL B C 1
ATOM 1784 O O . VAL B 1 74 ? 22.326 33.638 1.910 1.00 25.76 72 VAL B O 1
ATOM 1788 N N . TYR B 1 75 ? 21.859 35.341 0.513 1.00 24.87 73 TYR B N 1
ATOM 1789 C CA . TYR B 1 75 ? 21.270 36.140 1.582 1.00 31.92 73 TYR B CA 1
ATOM 1790 C C . TYR B 1 75 ? 19.992 35.499 2.109 1.00 33.79 73 TYR B C 1
ATOM 1791 O O . TYR B 1 75 ? 19.750 35.493 3.320 1.00 39.45 73 TYR B O 1
ATOM 1800 N N . LYS B 1 76 ? 19.161 34.959 1.215 1.00 21.93 74 LYS B N 1
ATOM 1801 C CA . LYS B 1 76 ? 17.963 34.249 1.653 1.00 22.62 74 LYS B CA 1
ATOM 1802 C C . LYS B 1 76 ? 18.317 33.023 2.488 1.00 34.14 74 LYS B C 1
ATOM 1803 O O . LYS B 1 76 ? 17.654 32.732 3.490 1.00 41.40 74 LYS B O 1
ATOM 1809 N N . VAL B 1 77 ? 19.358 32.288 2.089 1.00 29.63 75 VAL B N 1
ATOM 1810 C CA . VAL B 1 77 ? 19.737 31.085 2.824 1.00 29.78 75 VAL B CA 1
ATOM 1811 C C . VAL B 1 77 ? 20.291 31.440 4.201 1.00 25.25 75 VAL B C 1
ATOM 1812 O O . VAL B 1 77 ? 20.026 30.744 5.189 1.00 25.47 75 VAL B O 1
ATOM 1816 N N . LEU B 1 78 ? 21.051 32.530 4.297 1.00 28.26 76 LEU B N 1
ATOM 1817 C CA . LEU B 1 78 ? 21.710 32.866 5.552 1.00 37.43 76 LEU B CA 1
ATOM 1818 C C . LEU B 1 78 ? 20.851 33.695 6.499 1.00 38.00 76 LEU B C 1
ATOM 1819 O O . LEU B 1 78 ? 21.080 33.647 7.712 1.00 36.78 76 LEU B O 1
ATOM 1824 N N . PHE B 1 79 ? 19.872 34.450 5.993 1.00 33.21 77 PHE B N 1
ATOM 1825 C CA . PHE B 1 79 ? 19.115 35.349 6.853 1.00 27.55 77 PHE B CA 1
ATOM 1826 C C . PHE B 1 79 ? 17.612 35.332 6.608 1.00 37.55 77 PHE B C 1
ATOM 1827 O O . PHE B 1 79 ? 16.899 36.114 7.247 1.00 47.73 77 PHE B O 1
ATOM 1835 N N . ASP B 1 80 ? 17.108 34.475 5.716 1.00 33.86 78 ASP B N 1
ATOM 1836 C CA . ASP B 1 80 ? 15.676 34.386 5.405 1.00 38.01 78 ASP B CA 1
ATOM 1837 C C . ASP B 1 80 ? 15.104 35.748 5.015 1.00 42.10 78 ASP B C 1
ATOM 1838 O O . ASP B 1 80 ? 14.017 36.141 5.446 1.00 46.11 78 ASP B O 1
ATOM 1843 N N . LYS B 1 81 ? 15.845 36.475 4.185 1.00 38.28 79 LYS B N 1
ATOM 1844 C CA . LYS B 1 81 ? 15.394 37.770 3.699 1.00 25.82 79 LYS B CA 1
ATOM 1845 C C . LYS B 1 81 ? 16.219 38.139 2.478 1.00 29.57 79 LYS B C 1
ATOM 1846 O O . LYS B 1 81 ? 17.351 37.676 2.315 1.00 31.13 79 LYS B O 1
ATOM 1852 N N . LYS B 1 82 ? 15.634 38.955 1.619 1.00 33.40 80 LYS B N 1
ATOM 1853 C CA . LYS B 1 82 ? 16.420 39.541 0.554 1.00 28.04 80 LYS B CA 1
ATOM 1854 C C . LYS B 1 82 ? 17.125 40.791 1.068 1.00 27.68 80 LYS B C 1
ATOM 1855 O O . LYS B 1 82 ? 16.586 41.515 1.910 1.00 24.64 80 LYS B O 1
ATOM 1861 N N . PRO B 1 83 ? 18.342 41.056 0.596 1.00 24.88 81 PRO B N 1
ATOM 1862 C CA . PRO B 1 83 ? 19.007 42.309 0.964 1.00 27.48 81 P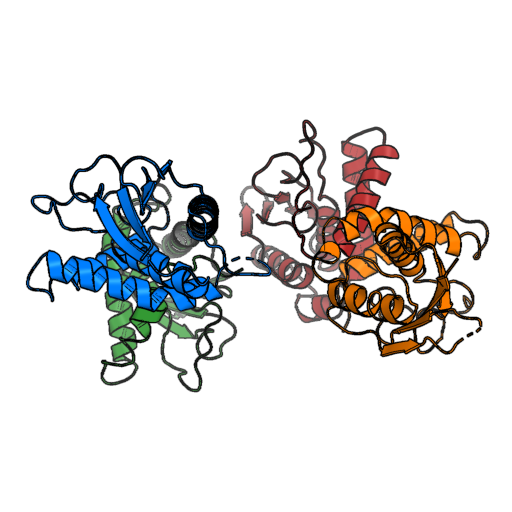RO B CA 1
ATOM 1863 C C . PRO B 1 83 ? 18.174 43.498 0.516 1.00 24.00 81 PRO B C 1
ATOM 1864 O O . PRO B 1 83 ? 17.370 43.402 -0.416 1.00 24.07 81 PRO B O 1
ATOM 1868 N N . LYS B 1 84 ? 18.348 44.624 1.213 1.00 18.92 82 LYS B N 1
ATOM 1869 C CA . LYS B 1 84 ? 17.602 45.820 0.841 1.00 18.66 82 LYS B CA 1
ATOM 1870 C C . LYS B 1 84 ? 17.839 46.175 -0.618 1.00 24.94 82 LYS B C 1
ATOM 1871 O O . LYS B 1 84 ? 16.900 46.542 -1.334 1.00 30.74 82 LYS B O 1
ATOM 1877 N N . ASP B 1 85 ? 19.081 46.060 -1.087 1.00 24.68 83 ASP B N 1
ATOM 1878 C CA . ASP B 1 85 ? 19.339 46.374 -2.486 1.00 24.44 83 ASP B CA 1
ATOM 1879 C C . ASP B 1 85 ? 20.549 45.602 -2.992 1.00 16.09 83 ASP B C 1
ATOM 1880 O O . ASP B 1 85 ? 21.512 45.383 -2.253 1.00 20.80 83 ASP B O 1
ATOM 18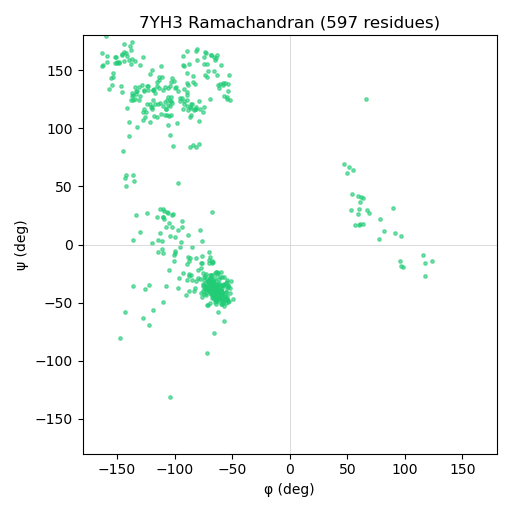85 N N . VAL B 1 86 ? 20.480 45.184 -4.252 1.00 15.20 84 VAL B N 1
ATOM 1886 C CA . VAL B 1 86 ? 21.620 44.643 -4.983 1.00 20.70 84 VAL B CA 1
ATOM 1887 C C . VAL B 1 86 ? 21.746 45.472 -6.253 1.00 23.46 84 VAL B C 1
ATOM 1888 O O . VAL B 1 86 ? 20.857 45.438 -7.115 1.00 22.80 84 VAL B O 1
ATOM 1892 N N . ASP B 1 87 ? 22.840 46.218 -6.370 1.00 25.02 85 ASP B N 1
ATOM 1893 C CA . ASP B 1 87 ? 23.009 47.230 -7.405 1.00 20.46 85 ASP B CA 1
ATOM 1894 C C . ASP B 1 87 ? 24.130 46.817 -8.350 1.00 21.06 85 ASP B C 1
ATOM 1895 O O . ASP B 1 87 ? 25.273 46.635 -7.920 1.00 16.92 85 ASP B O 1
ATOM 1900 N N . MET B 1 88 ? 23.801 46.683 -9.634 1.00 20.90 86 MET B N 1
ATOM 1901 C CA . MET B 1 88 ? 24.779 46.362 -10.665 1.00 32.77 86 MET B CA 1
ATOM 1902 C C . MET B 1 88 ? 25.228 47.573 -11.470 1.00 43.38 86 MET B C 1
ATOM 1903 O O . MET B 1 88 ? 26.165 47.452 -12.265 1.00 49.62 86 MET B O 1
ATOM 1908 N N . LYS B 1 89 ? 24.587 48.723 -11.299 1.00 46.30 87 LYS B N 1
ATOM 1909 C CA . LYS B 1 89 ? 24.924 49.926 -12.062 1.00 47.41 87 LYS B CA 1
ATOM 1910 C C . LYS B 1 89 ? 25.849 50.842 -11.272 1.00 53.28 87 LYS B C 1
ATOM 1911 O O . LYS B 1 89 ? 25.589 52.034 -11.106 1.00 58.98 87 LYS B O 1
ATOM 1917 N N . THR B 1 90 ? 26.950 50.284 -10.782 1.00 51.18 88 THR B N 1
ATOM 1918 C CA . THR B 1 90 ? 27.886 51.028 -9.948 1.00 49.07 88 THR B CA 1
ATOM 1919 C C . THR B 1 90 ? 28.673 52.054 -10.753 1.00 51.56 88 THR B C 1
ATOM 1920 O O . THR B 1 90 ? 28.683 53.240 -10.418 1.00 50.15 88 THR B O 1
ATOM 1924 N N . ARG B 1 92 ? 31.899 50.871 -12.035 1.00 39.48 90 ARG B N 1
ATOM 1925 C CA . ARG B 1 92 ? 32.897 50.260 -12.903 1.00 41.30 90 ARG B CA 1
ATOM 1926 C C . ARG B 1 92 ? 32.717 48.747 -12.992 1.00 38.91 90 ARG B C 1
ATOM 1927 O O . ARG B 1 92 ? 33.677 48.012 -13.216 1.00 42.94 90 ARG B O 1
ATOM 1935 N N . GLY B 1 93 ? 31.484 48.282 -12.823 1.00 23.90 91 GLY B N 1
ATOM 1936 C CA . GLY B 1 93 ? 31.187 46.873 -12.946 1.00 28.32 91 GLY B CA 1
ATOM 1937 C C . GLY B 1 93 ? 31.143 46.088 -11.655 1.00 33.81 91 GLY B C 1
ATOM 1938 O O . GLY B 1 93 ? 31.051 44.857 -11.706 1.00 40.94 91 GLY B O 1
ATOM 1939 N N . SER B 1 94 ? 31.219 46.749 -10.506 1.00 18.48 92 SER B N 1
ATOM 1940 C CA . SER B 1 94 ? 31.056 46.060 -9.242 1.00 17.70 92 SER B CA 1
ATOM 1941 C C . SER B 1 94 ? 29.574 45.862 -8.939 1.00 15.84 92 SER B C 1
ATOM 1942 O O . SER B 1 94 ? 28.696 46.459 -9.568 1.00 17.51 92 SER B O 1
ATOM 1945 N N . VAL B 1 95 ? 29.301 45.004 -7.962 1.00 15.39 93 VAL B N 1
ATOM 1946 C CA . VAL B 1 95 ? 27.953 44.757 -7.464 1.00 16.09 93 VAL B CA 1
ATOM 1947 C C . VAL B 1 95 ? 27.923 45.190 -6.005 1.00 15.22 93 VAL B C 1
ATOM 1948 O O . VAL B 1 95 ? 28.688 44.673 -5.183 1.00 25.27 93 VAL B O 1
ATOM 1952 N N . ARG B 1 96 ? 27.049 46.136 -5.683 1.00 19.35 94 ARG B N 1
ATOM 1953 C CA . ARG B 1 96 ? 26.971 46.693 -4.338 1.00 13.78 94 ARG B CA 1
ATOM 1954 C C . ARG B 1 96 ? 25.753 46.129 -3.618 1.00 13.46 94 ARG B C 1
ATOM 1955 O O . ARG B 1 96 ? 24.624 46.264 -4.104 1.00 17.72 94 ARG B O 1
ATOM 1963 N N . ILE B 1 97 ? 25.983 45.505 -2.461 1.00 17.67 95 ILE B N 1
ATOM 1964 C CA . ILE B 1 97 ? 24.920 44.935 -1.638 1.00 13.82 95 ILE B CA 1
ATOM 1965 C C . ILE B 1 97 ? 24.665 45.858 -0.456 1.00 12.16 95 ILE B C 1
ATOM 1966 O O . ILE B 1 97 ? 25.596 46.189 0.294 1.00 13.57 95 ILE B O 1
ATOM 1971 N N . THR B 1 98 ? 23.405 46.252 -0.279 1.00 19.44 96 THR B N 1
ATOM 1972 C CA . THR B 1 98 ? 22.976 47.122 0.807 1.00 16.33 96 THR B CA 1
ATOM 1973 C C . THR B 1 98 ? 21.995 46.375 1.700 1.00 12.84 96 THR B C 1
ATOM 1974 O O . THR B 1 98 ? 21.020 45.787 1.209 1.00 18.35 96 THR B O 1
ATOM 1978 N N . ASP B 1 99 ? 22.256 46.418 3.008 1.00 11.78 97 ASP B N 1
ATOM 1979 C CA . ASP B 1 99 ? 21.435 45.781 4.029 1.00 15.14 97 ASP B CA 1
ATOM 1980 C C . ASP B 1 99 ? 21.163 46.811 5.115 1.00 13.98 97 ASP B C 1
ATOM 1981 O O . ASP B 1 99 ? 22.101 47.393 5.674 1.00 14.91 97 ASP B O 1
ATOM 1986 N N . ASP B 1 100 ? 19.884 47.040 5.399 1.00 12.09 98 ASP B N 1
ATOM 1987 C CA . ASP B 1 100 ? 19.470 48.021 6.390 1.00 13.14 98 ASP B CA 1
ATOM 1988 C C . ASP B 1 100 ? 19.227 47.409 7.761 1.00 22.02 98 ASP B C 1
ATOM 1989 O O . ASP B 1 100 ? 18.878 48.137 8.693 1.00 25.56 98 ASP B O 1
ATOM 1994 N N . ASN B 1 101 ? 19.375 46.093 7.902 1.00 16.02 99 ASN B N 1
ATOM 1995 C CA . ASN B 1 101 ? 19.323 45.429 9.200 1.00 25.34 99 ASN B CA 1
ATOM 1996 C C . ASN B 1 101 ? 20.365 44.308 9.209 1.00 19.26 99 ASN B C 1
ATOM 1997 O O . ASN B 1 101 ? 20.060 43.128 9.366 1.00 20.45 99 ASN B O 1
ATOM 2002 N N . CYS B 1 102 ? 21.623 44.697 9.013 1.00 15.28 100 CYS B N 1
ATOM 2003 C CA . CYS B 1 102 ? 22.731 43.751 9.054 1.00 8.82 100 CYS B CA 1
ATOM 2004 C C . CYS B 1 102 ? 22.752 43.010 10.387 1.00 8.32 100 CYS B C 1
ATOM 2005 O O . CYS B 1 102 ? 22.527 43.601 11.445 1.00 9.76 100 CYS B O 1
ATOM 2008 N N . VAL B 1 103 ? 23.025 41.703 10.339 1.00 10.40 101 VAL B N 1
ATOM 2009 C CA . VAL B 1 103 ? 22.969 40.922 11.574 1.00 13.19 101 VAL B CA 1
ATOM 2010 C C . VAL B 1 103 ? 24.180 41.203 12.456 1.00 9.74 101 VAL B C 1
ATOM 2011 O O . VAL B 1 103 ? 24.084 41.147 13.688 1.00 14.34 101 VAL B O 1
ATOM 2015 N N . TRP B 1 104 ? 25.326 41.529 11.854 1.00 6.93 102 TRP B N 1
ATOM 2016 C CA . TRP B 1 104 ? 26.576 41.573 12.608 1.00 6.51 102 TRP B CA 1
ATOM 2017 C C . TRP B 1 104 ? 26.641 42.772 13.546 1.00 6.64 102 TRP B C 1
ATOM 2018 O O . TRP B 1 104 ? 27.175 42.667 14.657 1.00 7.11 102 TRP B O 1
ATOM 2029 N N . CYS B 1 105 ? 26.115 43.920 13.126 1.00 7.13 103 CYS B N 1
ATOM 2030 C CA . CYS B 1 105 ? 26.299 45.152 13.884 1.00 7.35 103 CYS B CA 1
ATOM 2031 C C . CYS B 1 105 ? 25.022 45.622 14.571 1.00 7.72 103 CYS B C 1
ATOM 2032 O O . CYS B 1 105 ? 24.911 46.804 14.909 1.00 8.11 103 CYS B O 1
ATOM 2035 N N . GLN B 1 106 ? 24.067 44.722 14.807 1.00 7.68 104 GLN B N 1
ATOM 2036 C CA . GLN B 1 106 ? 22.849 45.077 15.529 1.00 11.54 104 GLN B CA 1
ATOM 2037 C C . GLN B 1 106 ? 23.181 45.752 16.849 1.00 11.86 104 GLN B C 1
ATOM 2038 O O . GLN B 1 106 ? 23.912 45.194 17.675 1.00 12.61 104 GLN B O 1
ATOM 2044 N N . GLU B 1 107 ? 22.646 46.958 17.039 1.00 16.32 105 GLU B N 1
ATOM 2045 C CA . GLU B 1 107 ? 22.799 47.729 18.272 1.00 15.87 105 GLU B CA 1
ATOM 2046 C C . GLU B 1 107 ? 24.259 48.048 18.587 1.00 19.27 105 GLU B C 1
ATOM 2047 O O . GLU B 1 107 ? 24.584 48.415 19.721 1.00 19.17 105 GLU B O 1
ATOM 2053 N N . VAL B 1 108 ? 25.155 47.917 17.608 1.00 8.18 106 VAL B N 1
ATOM 2054 C CA . VAL B 1 108 ? 26.547 48.323 17.773 1.00 8.59 106 VAL B CA 1
ATOM 2055 C C . VAL B 1 108 ? 26.680 49.782 17.363 1.00 11.50 106 VAL B C 1
ATOM 2056 O O . VAL B 1 108 ? 26.216 50.180 16.287 1.00 13.34 106 VAL B O 1
ATOM 2060 N N . ASN B 1 109 ? 27.327 50.582 18.212 1.00 15.03 107 ASN B N 1
ATOM 2061 C CA . ASN B 1 109 ? 27.526 52.006 17.944 1.00 15.44 107 ASN B CA 1
ATOM 2062 C C . ASN B 1 109 ? 28.938 52.369 18.391 1.00 17.25 107 ASN B C 1
ATOM 2063 O O . ASN B 1 109 ? 29.209 52.472 19.591 1.00 20.34 107 ASN B O 1
ATOM 2068 N N . LEU B 1 110 ? 29.833 52.554 17.427 1.00 11.01 108 LEU B N 1
ATOM 2069 C CA . LEU B 1 110 ? 31.204 52.964 17.685 1.00 13.05 108 LEU B CA 1
ATOM 2070 C C . LEU B 1 110 ? 31.387 54.406 17.232 1.00 19.55 108 LEU B C 1
ATOM 2071 O O . LEU B 1 110 ? 30.927 54.788 16.151 1.00 28.09 108 LEU B O 1
ATOM 2076 N N . GLU B 1 111 ? 32.051 55.205 18.062 1.00 15.99 109 GLU B N 1
ATOM 2077 C CA . GLU B 1 111 ? 32.317 56.603 17.752 1.00 21.39 109 GLU B CA 1
ATOM 2078 C C . GLU B 1 111 ? 33.762 56.776 17.306 1.00 13.36 109 GLU B C 1
ATOM 2079 O O . GLU B 1 111 ? 34.674 56.156 17.860 1.00 14.76 109 GLU B O 1
ATOM 2085 N N . GLY B 1 112 ? 33.961 57.612 16.291 1.00 15.03 110 GLY B N 1
ATOM 2086 C CA . GLY B 1 112 ? 35.301 57.901 15.816 1.00 20.78 110 GLY B CA 1
ATOM 2087 C C . GLY B 1 112 ? 36.015 56.735 15.168 1.00 28.26 110 GLY B C 1
ATOM 2088 O O . GLY B 1 112 ? 37.249 56.663 15.225 1.00 18.14 110 GLY B O 1
ATOM 2089 N N . MET B 1 113 ? 35.278 55.815 14.545 1.00 22.61 111 MET B N 1
ATOM 2090 C CA A MET B 1 113 ? 35.908 54.667 13.901 0.34 14.83 111 MET B CA 1
ATOM 2091 C CA B MET B 1 113 ? 35.858 54.634 13.917 0.66 14.74 111 MET B CA 1
ATOM 2092 C C . MET B 1 113 ? 35.456 54.515 12.454 1.00 16.12 111 MET B C 1
ATOM 2093 O O . MET B 1 113 ? 35.486 53.411 11.899 1.00 12.10 111 MET B O 1
ATOM 2102 N N . ARG B 1 114 ? 35.063 55.620 11.820 1.00 16.19 112 ARG B N 1
ATOM 2103 C CA . ARG B 1 114 ? 34.742 55.572 10.402 1.00 15.41 112 ARG B CA 1
ATOM 2104 C C . ARG B 1 114 ? 35.954 55.070 9.630 1.00 12.22 112 ARG B C 1
ATOM 2105 O O . ARG B 1 114 ? 37.093 55.458 9.905 1.00 19.83 112 ARG B O 1
ATOM 2113 N N . GLY B 1 115 ? 35.708 54.192 8.667 1.00 11.89 113 GLY B N 1
ATOM 2114 C CA . GLY B 1 115 ? 36.767 53.512 7.961 1.00 13.61 113 GLY B CA 1
ATOM 2115 C C . GLY B 1 115 ? 37.078 52.133 8.501 1.00 10.68 113 GLY B C 1
ATOM 2116 O O . GLY B 1 115 ? 37.711 51.334 7.802 1.00 11.25 113 GLY B O 1
ATOM 2117 N N . PHE B 1 116 ? 36.660 51.835 9.725 1.00 12.62 114 PHE B N 1
ATOM 2118 C CA . PHE B 1 116 ? 36.763 50.481 10.251 1.00 12.71 114 PHE B CA 1
ATOM 2119 C C . PHE B 1 116 ? 3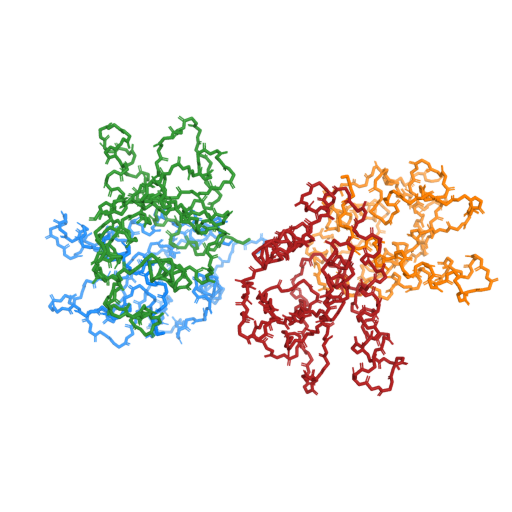5.533 49.700 9.806 1.00 9.49 114 PHE B C 1
ATOM 2120 O O . PHE B 1 116 ? 34.402 50.067 10.141 1.00 9.06 114 PHE B O 1
ATOM 2128 N N . GLY B 1 117 ? 35.752 48.651 9.020 1.00 8.61 115 GLY B N 1
ATOM 2129 C CA . GLY B 1 117 ? 34.648 47.835 8.566 1.00 8.34 115 GLY B CA 1
ATOM 2130 C C . GLY B 1 117 ? 34.281 46.794 9.602 1.00 7.65 115 GLY B C 1
ATOM 2131 O O . GLY B 1 117 ? 34.759 45.659 9.547 1.00 7.19 115 GLY B O 1
ATOM 2132 N N . TYR B 1 118 ? 33.429 47.177 10.553 1.00 7.64 116 TYR B N 1
ATOM 2133 C CA . TYR B 1 118 ? 33.070 46.282 11.645 1.00 7.67 116 TYR B CA 1
ATOM 2134 C C . TYR B 1 118 ? 32.555 44.944 11.132 1.00 10.45 116 TYR B C 1
ATOM 2135 O O . TYR B 1 118 ? 32.818 43.903 11.748 1.00 6.27 116 TYR B O 1
ATOM 2144 N N . CYS B 1 119 ? 31.845 44.950 9.998 1.00 7.01 117 CYS B N 1
ATOM 2145 C CA . CYS B 1 119 ? 31.176 43.775 9.452 1.00 6.81 117 CYS B CA 1
ATOM 2146 C C . CYS B 1 119 ? 31.951 43.125 8.301 1.00 6.76 117 CYS B C 1
ATOM 2147 O O . CYS B 1 119 ? 31.343 42.464 7.452 1.00 6.84 117 CYS B O 1
ATOM 2150 N N . GLU B 1 120 ? 33.280 43.285 8.251 1.00 6.71 118 GLU B N 1
ATOM 2151 C CA . GLU B 1 120 ? 34.062 42.748 7.132 1.00 6.93 118 GLU B CA 1
ATOM 2152 C C . GLU B 1 120 ? 34.091 41.219 7.094 1.00 6.33 118 GLU B C 1
ATOM 2153 O O . GLU B 1 120 ? 34.473 40.637 6.057 1.00 6.41 118 GLU B O 1
ATOM 2159 N N . ILE B 1 121 ? 33.686 40.553 8.184 1.00 6.59 119 ILE B N 1
ATOM 2160 C CA . ILE B 1 121 ? 33.572 39.096 8.144 1.00 5.66 119 ILE B CA 1
ATOM 2161 C C . ILE B 1 121 ? 32.683 38.669 6.982 1.00 6.07 119 ILE B C 1
ATOM 2162 O O . ILE B 1 121 ? 32.954 37.666 6.309 1.00 5.87 119 ILE B O 1
ATOM 2167 N N . PHE B 1 122 ? 31.621 39.433 6.708 1.00 6.24 120 PHE B N 1
ATOM 2168 C CA . PHE B 1 122 ? 30.735 39.056 5.613 1.00 6.56 120 PHE B CA 1
ATOM 2169 C C . PHE B 1 122 ? 31.400 39.261 4.258 1.00 10.18 120 PHE B C 1
ATOM 2170 O O . PHE B 1 122 ? 31.111 38.511 3.320 1.00 7.03 120 PHE B O 1
ATOM 2178 N N . SER B 1 123 ? 32.290 40.255 4.135 1.00 7.02 121 SER B N 1
ATOM 2179 C CA . SER B 1 123 ? 33.097 40.372 2.922 1.00 7.33 121 SER B CA 1
ATOM 2180 C C . SER B 1 123 ? 33.835 39.070 2.650 1.00 7.04 121 SER B C 1
ATOM 2181 O O . SER B 1 123 ? 33.813 38.546 1.527 1.00 7.29 121 SER B O 1
ATOM 2184 N N . GLY B 1 124 ? 34.484 38.524 3.682 1.00 11.89 122 GLY B N 1
ATOM 2185 C CA . GLY B 1 124 ? 35.199 37.262 3.495 1.00 6.36 122 GLY B CA 1
ATOM 2186 C C . GLY B 1 124 ? 34.285 36.078 3.213 1.00 10.06 122 GLY B C 1
ATOM 2187 O O . GLY B 1 124 ? 34.594 35.219 2.372 1.00 7.27 122 GLY B O 1
ATOM 2188 N N . ILE B 1 125 ? 33.161 35.997 3.929 1.00 11.37 123 ILE B N 1
ATOM 2189 C CA . ILE B 1 125 ? 32.201 34.918 3.686 1.00 10.26 123 ILE B CA 1
ATOM 2190 C C . ILE B 1 125 ? 31.747 34.934 2.231 1.00 8.77 123 ILE B C 1
ATOM 2191 O O . ILE B 1 125 ? 31.719 33.896 1.549 1.00 7.70 123 ILE B O 1
ATOM 2196 N N . LEU B 1 126 ? 31.400 36.120 1.726 1.00 9.02 124 LEU B N 1
ATOM 2197 C CA . LEU B 1 126 ? 30.913 36.215 0.356 1.00 9.00 124 LEU B CA 1
ATOM 2198 C C . LEU B 1 126 ? 32.014 35.904 -0.643 1.00 8.88 124 LEU B C 1
ATOM 2199 O O . LEU B 1 126 ? 31.765 35.235 -1.653 1.00 8.11 124 LEU B O 1
ATOM 2204 N N . GLU B 1 127 ? 33.235 36.380 -0.385 1.00 15.12 125 GLU B N 1
ATOM 2205 C CA . GLU B 1 127 ? 34.333 36.107 -1.303 1.00 10.75 125 GLU B CA 1
ATOM 2206 C C . GLU B 1 127 ? 34.573 34.606 -1.439 1.00 7.63 125 GLU B C 1
ATOM 2207 O O . GLU B 1 127 ? 34.712 34.088 -2.557 1.00 7.98 125 GLU B O 1
ATOM 2213 N N . SER B 1 128 ? 34.575 33.883 -0.316 1.00 7.17 126 SER B N 1
ATOM 2214 C CA . SER B 1 128 ? 34.786 32.438 -0.369 1.00 7.08 126 SER B CA 1
ATOM 2215 C C . SER B 1 128 ? 33.623 31.722 -1.052 1.00 10.20 126 SER B C 1
ATOM 2216 O O . SER B 1 128 ? 33.835 30.850 -1.910 1.00 11.16 126 SER B O 1
ATOM 2219 N N . ILE B 1 129 ? 32.382 32.073 -0.690 1.00 7.45 127 ILE B N 1
ATOM 2220 C CA . ILE B 1 129 ? 31.229 31.440 -1.331 1.00 7.85 127 ILE B CA 1
ATOM 2221 C C . ILE B 1 129 ? 31.257 31.666 -2.840 1.00 9.78 127 ILE B C 1
ATOM 2222 O O . ILE B 1 129 ? 30.992 30.747 -3.627 1.00 12.89 127 ILE B O 1
ATOM 2227 N N . LEU B 1 130 ? 31.596 32.883 -3.270 1.00 8.55 128 LEU B N 1
ATOM 2228 C CA . LEU B 1 130 ? 31.674 33.172 -4.698 1.00 9.15 128 LEU B CA 1
ATOM 2229 C C . LEU B 1 130 ? 32.778 32.367 -5.367 1.00 12.52 128 LEU B C 1
ATOM 2230 O O . LEU B 1 130 ? 32.630 31.936 -6.517 1.00 15.58 128 LEU B O 1
ATOM 2235 N N . GLU B 1 131 ? 33.900 32.160 -4.670 1.00 9.50 129 GLU B N 1
ATOM 2236 C CA . GLU B 1 131 ? 34.954 31.324 -5.235 1.00 15.33 129 GLU B CA 1
ATOM 2237 C C . GLU B 1 131 ? 34.471 29.895 -5.461 1.00 14.29 129 GLU B C 1
ATOM 2238 O O . GLU B 1 131 ? 34.750 29.297 -6.509 1.00 15.78 129 GLU B O 1
ATOM 2244 N N . PHE B 1 132 ? 33.750 29.325 -4.487 1.00 15.54 130 PHE B N 1
ATOM 2245 C CA . PHE B 1 132 ? 33.245 27.963 -4.664 1.00 10.54 130 PHE B CA 1
ATOM 2246 C C . PHE B 1 132 ? 32.254 27.865 -5.816 1.00 20.62 130 PHE B C 1
ATOM 2247 O O . PHE B 1 132 ? 32.077 26.782 -6.387 1.00 20.08 130 PHE B O 1
ATOM 2255 N N . LYS B 1 133 ? 31.591 28.964 -6.160 1.00 19.94 131 LYS B N 1
ATOM 2256 C CA . LYS B 1 133 ? 30.665 28.993 -7.282 1.00 25.86 131 LYS B CA 1
ATOM 2257 C C . LYS B 1 133 ? 31.354 29.339 -8.596 1.00 20.72 131 LYS B C 1
ATOM 2258 O O . LYS B 1 133 ? 30.670 29.557 -9.600 1.00 26.01 131 LYS B O 1
ATOM 2264 N N . GLY B 1 134 ? 32.685 29.399 -8.608 1.00 13.62 132 GLY B N 1
ATOM 2265 C CA . GLY B 1 134 ? 33.431 29.694 -9.811 1.00 14.57 132 GLY B CA 1
ATOM 2266 C C . GLY B 1 134 ? 33.547 31.158 -10.161 1.00 26.13 132 GLY B C 1
ATOM 2267 O O . GLY B 1 134 ? 33.979 31.476 -11.274 1.00 26.53 132 GLY B O 1
ATOM 2268 N N . VAL B 1 135 ? 33.180 32.059 -9.255 1.00 13.96 133 VAL B N 1
ATOM 2269 C CA . VAL B 1 135 ? 33.229 33.497 -9.493 1.00 15.47 133 VAL B CA 1
ATOM 2270 C C . VAL B 1 135 ? 34.374 34.063 -8.666 1.00 18.60 133 VAL B C 1
ATOM 2271 O O . VAL B 1 135 ? 34.306 34.092 -7.431 1.00 23.99 133 VAL B O 1
ATOM 2275 N N . ASP B 1 136 ? 35.425 34.524 -9.337 1.00 17.91 134 ASP B N 1
ATOM 2276 C CA . ASP B 1 136 ? 36.592 35.078 -8.660 1.00 17.11 134 ASP B CA 1
ATOM 2277 C C . ASP B 1 136 ? 36.367 36.569 -8.437 1.00 17.20 134 ASP B C 1
ATOM 2278 O O . ASP B 1 136 ? 36.266 37.342 -9.395 1.00 18.35 134 ASP B O 1
ATOM 2283 N N . ALA B 1 137 ? 36.283 36.974 -7.172 1.00 17.19 135 ALA B N 1
ATOM 2284 C CA . ALA B 1 137 ? 35.986 38.356 -6.835 1.00 19.51 135 ALA B CA 1
ATOM 2285 C C . ALA B 1 137 ? 36.759 38.759 -5.591 1.00 12.51 135 ALA B C 1
ATOM 2286 O O . ALA B 1 137 ? 37.294 37.920 -4.862 1.00 10.88 135 ALA B O 1
ATOM 2288 N N . LYS B 1 138 ? 36.811 40.069 -5.361 1.00 10.33 136 LYS B N 1
ATOM 2289 C CA . LYS B 1 138 ? 37.333 40.657 -4.137 1.00 14.46 136 LYS B CA 1
ATOM 2290 C C . LYS B 1 138 ? 36.255 41.541 -3.524 1.00 14.69 136 LYS B C 1
ATOM 2291 O O . LYS B 1 138 ? 35.589 42.303 -4.233 1.00 11.00 136 LYS B O 1
ATOM 2297 N N . VAL B 1 139 ? 36.083 41.437 -2.208 1.00 17.42 137 VAL B N 1
ATOM 2298 C CA . VAL B 1 139 ? 34.966 42.063 -1.511 1.00 13.44 137 VAL B CA 1
ATOM 2299 C C . VAL B 1 139 ? 35.500 42.888 -0.348 1.00 9.13 137 VAL B C 1
ATOM 2300 O O . VAL B 1 139 ? 36.395 42.446 0.380 1.00 8.68 137 VAL B O 1
ATOM 2304 N N . PHE B 1 140 ? 34.954 44.091 -0.176 1.00 9.55 138 PHE B N 1
ATOM 2305 C CA . PHE B 1 140 ? 35.251 44.909 0.994 1.00 13.55 138 PHE B CA 1
ATOM 2306 C C . PHE B 1 140 ? 33.983 45.625 1.439 1.00 10.24 138 PHE B C 1
ATOM 2307 O O . PHE B 1 140 ? 33.010 45.732 0.689 1.00 12.88 138 PHE B O 1
ATOM 2315 N N . GLN B 1 141 ? 33.996 46.110 2.680 1.00 9.36 139 GLN B N 1
ATOM 2316 C CA . GLN B 1 141 ? 32.854 46.834 3.225 1.00 9.57 139 GLN B CA 1
ATOM 2317 C C . GLN B 1 141 ? 33.008 48.316 2.906 1.00 16.96 139 GLN B C 1
ATOM 2318 O O . GLN B 1 141 ? 33.987 48.948 3.321 1.00 10.51 139 GLN B O 1
ATOM 2324 N N . GLU B 1 142 ? 32.049 48.864 2.157 1.00 12.01 140 GLU B N 1
ATOM 2325 C CA . GLU B 1 142 ? 32.044 50.299 1.895 1.00 20.45 140 GLU B CA 1
ATOM 2326 C C . GLU B 1 142 ? 31.565 51.079 3.107 1.00 22.28 140 GLU B C 1
ATOM 2327 O O . GLU B 1 142 ? 32.164 52.101 3.466 1.00 23.56 140 GLU B O 1
ATOM 2333 N N . MET B 1 143 ? 30.488 50.629 3.748 1.00 15.99 141 MET B N 1
ATOM 2334 C CA . MET B 1 143 ? 30.053 51.355 4.936 1.00 16.45 141 MET B CA 1
ATOM 2335 C C . MET B 1 143 ? 29.370 50.409 5.910 1.00 13.61 141 MET B C 1
ATOM 2336 O O . MET B 1 143 ? 28.845 49.360 5.527 1.00 10.52 141 MET B O 1
ATOM 2341 N N . SER B 1 144 ? 29.376 50.812 7.183 1.00 11.26 142 SER B N 1
ATOM 2342 C CA . SER B 1 144 ? 28.894 49.992 8.285 1.00 11.21 142 SER B CA 1
ATOM 2343 C C . SER B 1 144 ? 27.998 50.831 9.178 1.00 15.30 142 SER B C 1
ATOM 2344 O O . SER B 1 144 ? 28.360 51.953 9.554 1.00 12.76 142 SER B O 1
ATOM 2347 N N . LYS B 1 145 ? 26.834 50.286 9.524 1.00 14.74 143 LYS B N 1
ATOM 2348 C CA . LYS B 1 145 ? 25.978 50.958 10.491 1.00 18.11 143 LYS B CA 1
ATOM 2349 C C . LYS B 1 145 ? 26.651 51.079 11.852 1.00 19.52 143 LYS B C 1
ATOM 2350 O O . LYS B 1 145 ? 26.314 51.985 12.623 1.00 18.62 143 LYS B O 1
ATOM 2356 N N . ALA B 1 146 ? 27.610 50.200 12.154 1.00 16.98 144 ALA B N 1
ATOM 2357 C CA . ALA B 1 146 ? 28.294 50.248 13.441 1.00 18.06 144 ALA B CA 1
ATOM 2358 C C . ALA B 1 146 ? 29.111 51.517 13.622 1.00 16.38 144 ALA B C 1
ATOM 2359 O O . ALA B 1 146 ? 29.353 51.921 14.763 1.00 14.94 144 ALA B O 1
ATOM 2361 N N . THR B 1 147 ? 29.539 52.151 12.528 1.00 18.36 145 THR B N 1
ATOM 2362 C CA . THR B 1 147 ? 30.415 53.314 12.588 1.00 17.19 145 THR B CA 1
ATOM 2363 C C . THR B 1 147 ? 29.750 54.585 12.064 1.00 25.47 145 THR B C 1
ATOM 2364 O O . THR B 1 147 ? 30.448 55.512 11.640 1.00 29.99 145 THR B O 1
ATOM 2368 N N . GLY B 1 148 ? 28.416 54.653 12.076 1.00 22.03 146 GLY B N 1
ATOM 2369 C CA . GLY B 1 148 ? 27.692 55.894 11.848 1.00 27.74 146 GLY B CA 1
ATOM 2370 C C . GLY B 1 148 ? 26.807 55.894 10.614 1.00 33.68 146 GLY B C 1
ATOM 2371 O O . GLY B 1 148 ? 25.824 56.641 10.569 1.00 34.43 146 GLY B O 1
ATOM 2372 N N . SER B 1 149 ? 27.148 55.097 9.605 1.00 25.81 147 SER B N 1
ATOM 2373 C CA . SER B 1 149 ? 26.317 55.055 8.409 1.00 27.83 147 SER B CA 1
ATOM 2374 C C . SER B 1 149 ? 24.937 54.493 8.742 1.00 25.74 147 SER B C 1
ATOM 2375 O O . SER B 1 149 ? 24.741 53.807 9.749 1.00 31.03 147 SER B O 1
ATOM 2378 N N . ASP B 1 150 ? 23.966 54.799 7.883 1.00 21.91 148 ASP B N 1
ATOM 2379 C CA . ASP B 1 150 ? 22.594 54.370 8.113 1.00 27.10 148 ASP B CA 1
ATOM 2380 C C . ASP B 1 150 ? 22.300 52.983 7.559 1.00 19.66 148 ASP B C 1
ATOM 2381 O O . ASP B 1 150 ? 21.269 52.399 7.909 1.00 22.51 148 ASP B O 1
ATOM 2386 N N . VAL B 1 151 ? 23.176 52.444 6.711 1.00 21.10 149 VAL B N 1
ATOM 2387 C CA . VAL B 1 151 ? 23.050 51.092 6.187 1.00 21.40 149 VAL B CA 1
ATOM 2388 C C . VAL B 1 151 ? 24.433 50.455 6.174 1.00 23.05 149 VAL B C 1
ATOM 2389 O O . VAL B 1 151 ? 25.452 51.115 6.388 1.00 18.97 149 VAL B O 1
ATOM 2393 N N . CYS B 1 152 ? 24.457 49.155 5.908 1.00 11.29 150 CYS B N 1
ATOM 2394 C CA . CYS B 1 152 ? 25.696 48.445 5.640 1.00 10.70 150 CYS B CA 1
ATOM 2395 C C . CYS B 1 152 ? 25.777 48.150 4.148 1.00 11.05 150 CYS B C 1
ATOM 2396 O O . CYS B 1 152 ? 24.792 47.722 3.536 1.00 11.34 150 CYS B O 1
ATOM 2399 N N . VAL B 1 153 ? 26.943 48.402 3.561 1.00 12.99 151 VAL B N 1
ATOM 2400 C CA . VAL B 1 153 ? 27.150 48.237 2.128 1.00 13.26 151 VAL B CA 1
ATOM 2401 C C . VAL B 1 153 ? 28.470 47.515 1.923 1.00 10.98 151 VAL B C 1
ATOM 2402 O O . VAL B 1 153 ? 29.515 47.973 2.420 1.00 13.51 151 VAL B O 1
ATOM 2406 N N . TRP B 1 154 ? 28.415 46.402 1.186 1.00 11.76 152 TRP B N 1
ATOM 2407 C CA . TRP B 1 154 ? 29.581 45.638 0.762 1.00 10.39 152 TRP B CA 1
ATOM 2408 C C . TRP B 1 154 ? 29.724 45.722 -0.752 1.00 12.53 152 TRP B C 1
ATOM 2409 O O . TRP B 1 154 ? 28.728 45.694 -1.487 1.00 12.30 152 TRP B O 1
ATOM 2420 N N . ASN B 1 155 ? 30.965 45.816 -1.219 1.00 11.64 153 ASN B N 1
ATOM 2421 C CA . ASN B 1 155 ? 31.268 46.023 -2.631 1.00 12.74 153 ASN B CA 1
ATOM 2422 C C . ASN B 1 155 ? 31.951 44.780 -3.189 1.00 11.98 153 ASN B C 1
ATOM 2423 O O . ASN B 1 155 ? 33.017 44.387 -2.700 1.00 10.89 153 ASN B O 1
ATOM 2428 N N . VAL B 1 156 ? 31.356 44.180 -4.221 1.00 11.72 154 VAL B N 1
ATOM 2429 C CA . VAL B 1 156 ? 31.864 42.959 -4.838 1.00 15.18 154 VAL B CA 1
ATOM 2430 C C . VAL B 1 156 ? 32.456 43.322 -6.193 1.00 21.57 154 VAL B C 1
ATOM 2431 O O . VAL B 1 156 ? 31.735 43.766 -7.094 1.00 19.45 154 VAL B O 1
ATOM 2435 N N . ARG B 1 157 ? 33.760 43.121 -6.345 1.00 12.70 155 ARG B N 1
ATOM 2436 C CA . ARG B 1 157 ? 34.480 43.461 -7.568 1.00 12.83 155 ARG B CA 1
ATOM 2437 C C . ARG B 1 157 ? 34.846 42.171 -8.292 1.00 20.72 155 ARG B C 1
ATOM 2438 O O . ARG B 1 157 ? 35.611 41.357 -7.764 1.00 18.57 155 ARG B O 1
ATOM 2446 N N . LEU B 1 158 ? 34.298 41.982 -9.491 1.00 16.78 156 LEU B N 1
ATOM 2447 C CA . LEU B 1 158 ? 34.505 40.747 -10.242 1.00 23.81 156 LEU B CA 1
ATOM 2448 C C . LEU B 1 158 ? 35.879 40.785 -10.896 1.00 28.94 156 LEU B C 1
ATOM 2449 O O . LEU B 1 158 ? 36.089 41.505 -11.879 1.00 38.17 156 LEU B O 1
ATOM 2454 N N . VAL B 1 159 ? 36.811 40.013 -10.353 1.00 31.36 157 VAL B N 1
ATOM 2455 C CA . VAL B 1 159 ? 38.169 39.959 -10.865 1.00 34.03 157 VAL B CA 1
ATOM 2456 C C . VAL B 1 159 ? 38.184 39.219 -12.198 1.00 43.27 157 VAL B C 1
ATOM 2457 O O . VAL B 1 159 ? 38.586 39.773 -13.221 1.00 50.48 157 VAL B O 1
ATOM 2462 N N . LYS C 1 5 ? 10.929 20.504 13.847 1.00 43.96 3 LYS C N 1
ATOM 2463 C CA . LYS C 1 5 ? 10.669 19.077 13.697 1.00 43.21 3 LYS C CA 1
ATOM 2464 C C . LYS C 1 5 ? 9.497 18.637 14.567 1.00 42.68 3 LYS C C 1
ATOM 2465 O O . LYS C 1 5 ? 9.570 18.694 15.795 1.00 41.34 3 LYS C O 1
ATOM 2471 N N . VAL C 1 6 ? 8.412 18.207 13.921 1.00 45.09 4 VAL C N 1
ATOM 2472 C CA . VAL C 1 6 ? 7.280 17.640 14.642 1.00 33.56 4 VAL C CA 1
ATOM 2473 C C . VAL C 1 6 ? 7.681 16.291 15.220 1.00 18.01 4 VAL C C 1
ATOM 2474 O O . VAL C 1 6 ? 8.142 15.400 14.497 1.00 22.36 4 VAL C O 1
ATOM 2478 N N . GLU C 1 7 ? 7.512 16.139 16.532 1.00 12.57 5 GLU C N 1
ATOM 2479 C CA . GLU C 1 7 ? 7.830 14.888 17.200 1.00 16.95 5 GLU C CA 1
ATOM 2480 C C . GLU C 1 7 ? 6.674 13.907 17.049 1.00 16.33 5 GLU C C 1
ATOM 2481 O O . GLU C 1 7 ? 5.506 14.287 17.163 1.00 18.66 5 GLU C O 1
ATOM 2487 N N . ASN C 1 8 ? 7.015 12.646 16.785 1.00 16.69 6 ASN C N 1
ATOM 2488 C CA . ASN C 1 8 ? 6.057 11.553 16.643 1.00 13.06 6 ASN C CA 1
ATOM 2489 C C . ASN C 1 8 ? 4.977 11.848 15.602 1.00 14.90 6 ASN C C 1
ATOM 2490 O O . ASN C 1 8 ? 3.786 11.903 15.938 1.00 9.43 6 ASN C O 1
ATOM 2495 N N . PRO C 1 9 ? 5.346 12.003 14.327 1.00 11.48 7 PRO C N 1
ATOM 2496 C CA . PRO C 1 9 ? 4.331 12.337 13.314 1.00 8.91 7 PRO C CA 1
ATOM 2497 C C . PRO C 1 9 ? 3.257 11.277 13.146 1.00 7.29 7 PRO C C 1
ATOM 2498 O O . PRO C 1 9 ? 2.100 11.624 12.875 1.00 8.70 7 PRO C O 1
ATOM 2502 N N . LEU C 1 10 ? 3.599 9.993 13.296 1.00 8.42 8 LEU C N 1
ATOM 2503 C CA . LEU C 1 10 ? 2.593 8.940 13.167 1.00 7.37 8 LEU C CA 1
ATOM 2504 C C . LEU C 1 10 ? 1.536 9.054 14.259 1.00 7.04 8 LEU C C 1
ATOM 2505 O O . LEU C 1 10 ? 0.329 9.017 13.982 1.00 7.21 8 LEU C O 1
ATOM 2510 N N . LEU C 1 11 ? 1.975 9.199 15.513 1.00 7.07 9 LEU C N 1
ATOM 2511 C CA . LEU C 1 11 ? 1.033 9.335 16.619 1.00 7.32 9 LEU C CA 1
ATOM 2512 C C . LEU C 1 11 ? 0.155 10.568 16.446 1.00 9.48 9 LEU C C 1
ATOM 2513 O O . LEU C 1 11 ? -1.067 10.505 16.643 1.00 7.89 9 LEU C O 1
ATOM 2518 N N . ILE C 1 12 ? 0.761 11.693 16.059 1.00 7.97 10 ILE C N 1
ATOM 2519 C CA . ILE C 1 12 ? 0.019 12.945 15.914 1.00 10.79 10 ILE C CA 1
ATOM 2520 C C . ILE C 1 12 ? -1.022 12.832 14.807 1.00 15.32 10 ILE C C 1
ATOM 2521 O O . ILE C 1 12 ? -2.161 13.291 14.960 1.00 10.55 10 ILE C O 1
ATOM 2526 N N . SER C 1 13 ? -0.656 12.225 13.676 1.00 13.87 11 SER C N 1
ATOM 2527 C CA A SER C 1 13 ? -1.608 12.101 12.577 0.42 8.19 11 SER C CA 1
ATOM 2528 C CA B SER C 1 13 ? -1.611 12.104 12.580 0.58 8.19 11 SER C CA 1
ATOM 2529 C C . SER C 1 13 ? -2.749 11.157 12.938 1.00 11.95 11 SER C C 1
ATOM 2530 O O . SER C 1 13 ? -3.910 11.425 12.609 1.00 8.44 11 SER C O 1
ATOM 2535 N N . LEU C 1 14 ? -2.440 10.044 13.613 1.00 8.97 12 LEU C N 1
ATOM 2536 C CA . LEU C 1 14 ? -3.502 9.123 14.003 1.00 9.30 12 LEU C CA 1
ATOM 2537 C C . LEU C 1 14 ? -4.444 9.771 15.012 1.00 11.47 12 LEU C C 1
ATOM 2538 O O . LEU C 1 14 ? -5.673 9.655 14.893 1.00 8.48 12 LEU C O 1
ATOM 2543 N N . TYR C 1 15 ? -3.888 10.491 15.993 1.00 8.33 13 TYR C N 1
ATOM 2544 C CA . TYR C 1 15 ? -4.726 11.194 16.956 1.00 8.70 13 TYR C CA 1
ATOM 2545 C C . TYR C 1 15 ? -5.506 12.329 16.303 1.00 9.05 13 TYR C C 1
ATOM 2546 O O . TYR C 1 15 ? -6.631 12.606 16.722 1.00 19.10 13 TYR C O 1
ATOM 2555 N N . SER C 1 16 ? -4.942 12.975 15.269 1.00 13.41 14 SER C N 1
ATOM 2556 C CA . SER C 1 16 ? -5.633 14.023 14.513 1.00 9.41 14 SER C CA 1
ATOM 2557 C C . SER C 1 16 ? -6.809 13.466 13.724 1.00 21.19 14 SER C C 1
ATOM 2558 O O . SER C 1 16 ? -7.895 14.070 13.717 1.00 13.27 14 SER C O 1
ATOM 2561 N N . HIS C 1 17 ? -6.659 12.256 13.188 1.00 12.19 15 HIS C N 1
ATOM 2562 C CA . HIS C 1 17 ? -7.792 11.542 12.606 1.00 10.55 15 HIS C CA 1
ATOM 2563 C C . HIS C 1 17 ? -8.869 11.242 13.648 1.00 13.63 15 HIS C C 1
ATOM 2564 O O . HIS C 1 17 ? -10.064 11.470 13.403 1.00 17.63 15 HIS C O 1
ATOM 2571 N N . TYR C 1 18 ? -8.466 10.750 14.827 1.00 9.29 16 TYR C N 1
ATOM 2572 C CA . TYR C 1 18 ? -9.448 10.352 15.840 1.00 10.59 16 TYR C CA 1
ATOM 2573 C C . TYR C 1 18 ? -10.260 11.544 16.350 1.00 19.04 16 TYR C C 1
ATOM 2574 O O . TYR C 1 18 ? -11.487 11.475 16.426 1.00 17.74 16 TYR C O 1
ATOM 2583 N N . VAL C 1 19 ? -9.586 12.635 16.736 1.00 17.34 17 VAL C N 1
ATOM 2584 C CA . VAL C 1 19 ? -10.279 13.862 17.148 1.00 16.71 17 VAL C CA 1
ATOM 2585 C C . VAL C 1 19 ? -11.136 14.416 16.011 1.00 15.28 17 VAL C C 1
ATOM 2586 O O . VAL C 1 19 ? -12.212 14.963 16.257 1.00 24.47 17 VAL C O 1
ATOM 2590 N N . GLU C 1 20 ? -10.690 14.303 14.753 1.00 26.53 18 GLU C N 1
ATOM 2591 C CA . GLU C 1 20 ? -11.535 14.811 13.673 1.00 16.01 18 GLU C CA 1
ATOM 2592 C C . GLU C 1 20 ? -12.854 14.048 13.602 1.00 26.56 18 GLU C C 1
ATOM 2593 O O . GLU C 1 20 ? -13.940 14.649 13.527 1.00 26.66 18 GLU C O 1
ATOM 2599 N N . GLN C 1 21 ? -12.789 12.715 13.637 1.00 18.00 19 GLN C N 1
ATOM 2600 C CA A GLN C 1 21 ? -14.028 11.944 13.587 0.66 20.99 19 GLN C CA 1
ATOM 2601 C CA B GLN C 1 21 ? -14.030 11.952 13.584 0.34 21.06 19 GLN C CA 1
ATOM 2602 C C . GLN C 1 21 ? -14.810 12.059 14.891 1.00 28.12 19 GLN C C 1
ATOM 2603 O O . GLN C 1 21 ? -16.036 11.906 14.892 1.00 37.02 19 GLN C O 1
ATOM 2614 N N . ILE C 1 22 ? -14.124 12.334 16.007 1.00 28.65 20 ILE C N 1
ATOM 2615 C CA . ILE C 1 22 ? -14.778 12.531 17.299 1.00 31.83 20 ILE C CA 1
ATOM 2616 C C . ILE C 1 22 ? -15.258 13.965 17.476 1.00 32.77 20 ILE C C 1
ATOM 2617 O O . ILE C 1 22 ? -15.894 14.283 18.492 1.00 41.99 20 ILE C O 1
ATOM 2622 N N . LEU C 1 23 ? -14.993 14.834 16.500 1.00 31.10 21 LEU C N 1
ATOM 2623 C CA . LEU C 1 23 ? -15.660 16.120 16.352 1.00 27.17 21 LEU C CA 1
ATOM 2624 C C . LEU C 1 23 ? -16.759 16.093 15.298 1.00 39.52 21 LEU C C 1
ATOM 2625 O O . LEU C 1 23 ? -17.566 17.028 15.245 1.00 35.68 21 LEU C O 1
ATOM 2630 N N . SER C 1 24 ? -16.805 15.056 14.453 1.00 41.76 22 SER C N 1
ATOM 2631 C CA . SER C 1 24 ? -17.887 14.937 13.476 1.00 40.46 22 SER C CA 1
ATOM 2632 C C . SER C 1 24 ? -19.117 14.188 13.993 1.00 39.40 22 SER C C 1
ATOM 2633 O O . SER C 1 24 ? -20.190 14.307 13.388 1.00 40.30 22 SER C O 1
ATOM 2636 N N . GLU C 1 25 ? -18.995 13.435 15.089 1.00 39.48 23 GLU C N 1
ATOM 2637 C CA . GLU C 1 25 ? -20.024 12.519 15.579 1.00 36.14 23 GLU C CA 1
ATOM 2638 C C . GLU C 1 25 ? -20.694 12.982 16.866 1.00 41.01 23 GLU C C 1
ATOM 2639 O O . GLU C 1 25 ? -21.927 12.987 16.952 1.00 47.34 23 GLU C O 1
ATOM 2645 N N . THR C 1 26 ? -19.912 13.359 17.881 1.00 38.59 24 THR C N 1
ATOM 2646 C CA . THR C 1 26 ? -20.440 13.557 19.227 1.00 43.90 24 THR C CA 1
ATOM 2647 C C . THR C 1 26 ? -21.460 14.694 19.272 1.00 42.59 24 THR C C 1
ATOM 2648 O O . THR C 1 26 ? -21.543 15.537 18.374 1.00 45.39 24 THR C O 1
ATOM 2652 N N . ASN C 1 27 ? -22.238 14.711 20.357 1.00 45.08 25 ASN C N 1
ATOM 2653 C CA . ASN C 1 27 ? -23.293 15.700 20.543 1.00 45.86 25 ASN C CA 1
ATOM 2654 C C . ASN C 1 27 ? -22.731 17.107 20.695 1.00 53.65 25 ASN C C 1
ATOM 2655 O O . ASN C 1 27 ? -22.789 17.912 19.762 1.00 55.71 25 ASN C O 1
ATOM 2660 N N . SER C 1 28 ? -22.180 17.400 21.864 1.00 53.16 26 SER C N 1
ATOM 2661 C CA . SER C 1 28 ? -21.856 18.762 22.279 1.00 40.78 26 SER C CA 1
ATOM 2662 C C . SER C 1 28 ? -20.340 18.968 22.156 1.00 37.59 26 SER C C 1
ATOM 2663 O O . SER C 1 28 ? -19.783 18.608 21.115 1.00 47.35 26 SER C O 1
ATOM 2666 N N . ILE C 1 29 ? -19.662 19.501 23.171 1.00 25.83 27 ILE C N 1
ATOM 2667 C CA . ILE C 1 29 ? -18.211 19.638 23.182 1.00 21.64 27 ILE C CA 1
ATOM 2668 C C . ILE C 1 29 ? -17.671 18.907 24.404 1.00 21.28 27 ILE C C 1
ATOM 2669 O O . ILE C 1 29 ? -16.592 18.300 24.358 1.00 30.57 27 ILE C O 1
ATOM 2674 N N . ASP C 1 30 ? -18.433 18.944 25.503 1.00 25.45 28 ASP C N 1
ATOM 2675 C CA . ASP C 1 30 ? -17.966 18.329 26.742 1.00 22.13 28 ASP C CA 1
ATOM 2676 C C . ASP C 1 30 ? -17.992 16.807 26.654 1.00 33.14 28 ASP C C 1
ATOM 2677 O O . ASP C 1 30 ? -17.128 16.136 27.229 1.00 34.49 28 ASP C O 1
ATOM 2682 N N . ASP C 1 31 ? -18.973 16.241 25.946 1.00 18.92 29 ASP C N 1
ATOM 2683 C CA . ASP C 1 31 ? -18.990 14.795 25.752 1.00 33.56 29 ASP C CA 1
ATOM 2684 C C . ASP C 1 31 ? -17.904 14.353 24.780 1.00 24.55 29 ASP C C 1
ATOM 2685 O O . ASP C 1 31 ? -17.470 13.199 24.825 1.00 24.43 29 ASP C O 1
ATOM 2690 N N . ALA C 1 32 ? -17.462 15.241 23.885 1.00 21.45 30 ALA C N 1
ATOM 2691 C CA . ALA C 1 32 ? -16.263 14.949 23.105 1.00 20.34 30 ALA C CA 1
ATOM 2692 C C . ALA C 1 32 ? -15.044 14.845 24.014 1.00 27.70 30 ALA C C 1
ATOM 2693 O O . ALA C 1 32 ? -14.204 13.946 23.853 1.00 23.80 30 ALA C O 1
ATOM 2695 N N . ASN C 1 33 ? -14.939 15.752 24.989 1.00 18.12 31 ASN C N 1
ATOM 2696 C CA . ASN C 1 33 ? -13.890 15.633 25.992 1.00 25.44 31 ASN C CA 1
ATOM 2697 C C . ASN C 1 33 ? -14.005 14.318 26.747 1.00 19.88 31 ASN C C 1
ATOM 2698 O O . ASN C 1 33 ? -12.992 13.680 27.053 1.00 21.63 31 ASN C O 1
ATOM 2703 N N . GLN C 1 34 ? -15.232 13.891 27.055 1.00 23.23 32 GLN C N 1
ATOM 2704 C CA . GLN C 1 34 ? -15.385 12.634 27.781 1.00 23.63 32 GLN C CA 1
ATOM 2705 C C . GLN C 1 34 ? -15.004 11.439 26.913 1.00 17.99 32 GLN C C 1
ATOM 2706 O O . GLN C 1 34 ? -14.411 10.476 27.406 1.00 25.75 32 GLN C O 1
ATOM 2712 N N . LYS C 1 35 ? -15.338 11.479 25.623 1.00 18.01 33 LYS C N 1
ATOM 2713 C CA . LYS C 1 35 ? -14.909 10.423 24.708 1.00 20.38 33 LYS C CA 1
ATOM 2714 C C . LYS C 1 35 ? -13.388 10.343 24.630 1.00 21.80 33 LYS C C 1
ATOM 2715 O O . LYS C 1 35 ? -12.812 9.246 24.608 1.00 19.51 33 LYS C O 1
ATOM 2721 N N . LEU C 1 36 ? -12.720 11.498 24.583 1.00 17.66 34 LEU C N 1
ATOM 2722 C CA . LEU C 1 36 ? -11.261 11.506 24.545 1.00 17.24 34 LEU C CA 1
ATOM 2723 C C . LEU C 1 36 ? -10.668 10.999 25.857 1.00 18.48 34 LEU C C 1
ATOM 2724 O O . LEU C 1 36 ? -9.679 10.255 25.851 1.00 17.84 34 LEU C O 1
ATOM 2729 N N . ARG C 1 37 ? -11.258 11.384 26.995 1.00 17.32 35 ARG C N 1
ATOM 2730 C CA . ARG C 1 37 ? -10.823 10.827 28.273 1.00 17.27 35 ARG C CA 1
ATOM 2731 C C . ARG C 1 37 ? -11.006 9.318 28.304 1.00 17.23 35 ARG C C 1
ATOM 2732 O O . ARG C 1 37 ? -10.152 8.594 28.822 1.00 17.08 35 ARG C O 1
ATOM 2740 N N . ASP C 1 38 ? -12.123 8.827 27.771 1.00 19.81 36 ASP C N 1
ATOM 2741 C CA . ASP C 1 38 ? -12.384 7.393 27.778 1.00 24.36 36 ASP C CA 1
ATOM 2742 C C . ASP C 1 38 ? -11.364 6.653 26.920 1.00 17.13 36 ASP C C 1
ATOM 2743 O O . ASP C 1 38 ? -10.840 5.602 27.317 1.00 21.03 36 ASP C O 1
ATOM 2748 N N . LEU C 1 39 ? -11.084 7.188 25.729 1.00 25.28 37 LEU C N 1
ATOM 2749 C CA . LEU C 1 39 ? -10.020 6.646 24.891 1.00 16.81 37 LEU C CA 1
ATOM 2750 C C . LEU C 1 39 ? -8.707 6.598 25.657 1.00 16.61 37 LEU C C 1
ATOM 2751 O O . LEU C 1 39 ? -8.000 5.582 25.649 1.00 19.28 37 LEU C O 1
ATOM 2756 N N . GLY C 1 40 ? -8.375 7.696 26.344 1.00 16.62 38 GLY C N 1
ATOM 2757 C CA . GLY C 1 40 ? -7.141 7.734 27.103 1.00 16.45 38 GLY C CA 1
ATOM 2758 C C . GLY C 1 40 ? -7.115 6.733 28.237 1.00 16.45 38 GLY C C 1
ATOM 2759 O O . GLY C 1 40 ? -6.066 6.176 28.550 1.00 22.35 38 GLY C O 1
ATOM 2760 N N . LYS C 1 41 ? -8.263 6.485 28.863 1.00 20.85 39 LYS C N 1
ATOM 2761 C CA . LYS C 1 41 ? -8.304 5.518 29.953 1.00 16.68 39 LYS C CA 1
ATOM 2762 C C . LYS C 1 41 ? -8.110 4.101 29.432 1.00 20.89 39 LYS C C 1
ATOM 2763 O O . LYS C 1 41 ? -7.433 3.287 30.070 1.00 22.29 39 LYS C O 1
ATOM 2769 N N . GLU C 1 42 ? -8.672 3.793 28.261 1.00 24.94 40 GLU C N 1
ATOM 2770 C CA . GLU C 1 42 ? -8.402 2.492 27.651 1.00 28.55 40 GLU C CA 1
ATOM 2771 C C . GLU C 1 42 ? -6.924 2.347 27.297 1.00 29.08 40 GLU C C 1
ATOM 2772 O O . GLU C 1 42 ? -6.305 1.306 27.569 1.00 33.09 40 GLU C O 1
ATOM 2778 N N . LEU C 1 43 ? -6.337 3.390 26.702 1.00 16.11 41 LEU C N 1
ATOM 2779 C CA . LEU C 1 43 ? -4.920 3.338 26.356 1.00 16.69 41 LEU C CA 1
ATOM 2780 C C . LEU C 1 43 ? -4.048 3.214 27.600 1.00 23.09 41 LEU C C 1
ATOM 2781 O O . LEU C 1 43 ? -3.008 2.549 27.571 1.00 21.42 41 LEU C O 1
ATOM 2786 N N . GLY C 1 44 ? -4.447 3.855 28.699 1.00 29.71 42 GLY C N 1
ATOM 2787 C CA . GLY C 1 44 ? -3.664 3.764 29.920 1.00 29.56 42 GLY C CA 1
ATOM 2788 C C . GLY C 1 44 ? -3.793 2.410 30.586 1.00 24.12 42 GLY C C 1
ATOM 2789 O O . GLY C 1 44 ? -2.824 1.891 31.148 1.00 27.72 42 GLY C O 1
ATOM 2790 N N . GLN C 1 45 ? -4.992 1.824 30.539 1.00 33.40 43 GLN C N 1
ATOM 2791 C CA . GLN C 1 45 ? -5.170 0.443 30.969 1.00 40.28 43 GLN C CA 1
ATOM 2792 C C . GLN C 1 45 ? -4.233 -0.484 30.209 1.00 37.34 43 GLN C C 1
ATOM 2793 O O . GLN C 1 45 ? -3.549 -1.324 30.806 1.00 41.85 43 GLN C O 1
ATOM 2799 N N . GLN C 1 46 ? -4.182 -0.340 28.883 1.00 28.58 44 GLN C N 1
ATOM 2800 C CA . GLN C 1 46 ? -3.269 -1.185 28.120 1.00 26.68 44 GLN C CA 1
ATOM 2801 C C . GLN C 1 46 ? -1.815 -0.822 28.390 1.00 27.58 44 GLN C C 1
ATOM 2802 O O . GLN C 1 46 ? -0.934 -1.681 28.289 1.00 43.32 44 GLN C O 1
ATOM 2808 N N . ILE C 1 47 ? -1.555 0.427 28.775 1.00 27.99 45 ILE C N 1
ATOM 2809 C CA . ILE C 1 47 ? -0.199 0.959 28.831 1.00 23.30 45 ILE C CA 1
ATOM 2810 C C . ILE C 1 47 ? 0.537 0.523 30.093 1.00 28.38 45 ILE C C 1
ATOM 2811 O O . ILE C 1 47 ? 1.768 0.397 30.084 1.00 39.82 45 ILE C O 1
ATOM 2816 N N . TYR C 1 48 ? -0.184 0.272 31.184 1.00 50.46 46 TYR C N 1
ATOM 2817 C CA . TYR C 1 48 ? 0.461 -0.118 32.431 1.00 51.74 46 TYR C CA 1
ATOM 2818 C C . TYR C 1 48 ? 1.055 -1.521 32.377 1.00 54.02 46 TYR C C 1
ATOM 2819 O O . TYR C 1 48 ? 1.754 -1.912 33.317 1.00 60.43 46 TYR C O 1
ATOM 2828 N N . LEU C 1 49 ? 0.818 -2.276 31.307 1.00 57.20 47 LEU C N 1
ATOM 2829 C CA . LEU C 1 49 ? 1.211 -3.680 31.244 1.00 56.82 47 LEU C CA 1
ATOM 2830 C C . LEU C 1 49 ? 2.395 -3.955 30.329 1.00 63.31 47 LEU C C 1
ATOM 2831 O O . LEU C 1 49 ? 3.189 -4.849 30.629 1.00 71.08 47 LEU C O 1
ATOM 2836 N N . ASN C 1 50 ? 2.536 -3.245 29.207 1.00 64.00 48 ASN C N 1
ATOM 2837 C CA . ASN C 1 50 ? 3.804 -3.221 28.482 1.00 62.99 48 ASN C CA 1
ATOM 2838 C C . ASN C 1 50 ? 4.635 -2.113 29.111 1.00 62.05 48 ASN C C 1
ATOM 2839 O O . ASN C 1 50 ? 4.336 -0.925 28.943 1.00 58.83 48 ASN C O 1
ATOM 2844 N N . THR C 1 51 ? 5.679 -2.507 29.827 1.00 62.83 49 THR C N 1
ATOM 2845 C CA . THR C 1 51 ? 6.195 -1.736 30.950 1.00 64.41 49 THR C CA 1
ATOM 2846 C C . THR C 1 51 ? 7.499 -1.041 30.583 1.00 61.53 49 THR C C 1
ATOM 2847 O O . THR C 1 51 ? 8.559 -1.670 30.515 1.00 69.09 49 THR C O 1
ATOM 2851 N N . GLU C 1 52 ? 7.401 0.258 30.319 1.00 55.25 50 GLU C N 1
ATOM 2852 C CA . GLU C 1 52 ? 8.461 1.200 30.632 1.00 61.15 50 GLU C CA 1
ATOM 2853 C C . GLU C 1 52 ? 8.166 1.936 31.927 1.00 62.28 50 GLU C C 1
ATOM 2854 O O . GLU C 1 52 ? 9.023 2.673 32.424 1.00 63.98 50 GLU C O 1
ATOM 2860 N N . ILE C 1 53 ? 6.970 1.742 32.473 1.00 50.62 51 ILE C N 1
ATOM 2861 C CA . ILE C 1 53 ? 6.554 2.368 33.721 1.00 53.70 51 ILE C CA 1
ATOM 2862 C C . ILE C 1 53 ? 6.904 1.499 34.921 1.00 52.43 51 ILE C C 1
ATOM 2863 O O . ILE C 1 53 ? 7.419 2.001 35.922 1.00 50.38 51 ILE C O 1
ATOM 2868 N N . VAL C 1 54 ? 6.666 0.187 34.835 1.00 50.48 52 VAL C N 1
ATOM 2869 C CA . VAL C 1 54 ? 6.792 -0.671 36.014 1.00 50.52 52 VAL C CA 1
ATOM 2870 C C . VAL C 1 54 ? 8.199 -0.597 36.600 1.00 50.45 52 VAL C C 1
ATOM 2871 O O . VAL C 1 54 ? 8.374 -0.602 37.825 1.00 50.36 52 VAL C O 1
ATOM 2875 N N . GLU C 1 55 ? 9.219 -0.501 35.746 1.00 50.55 53 GLU C N 1
ATOM 2876 C CA . GLU C 1 55 ? 10.590 -0.438 36.244 1.00 50.57 53 GLU C CA 1
ATOM 2877 C C . GLU C 1 55 ? 10.937 0.919 36.845 1.00 51.67 53 GLU C C 1
ATOM 2878 O O . GLU C 1 55 ? 11.781 0.991 37.744 1.00 50.46 53 GLU C O 1
ATOM 2884 N N . LYS C 1 56 ? 10.299 1.994 36.382 1.00 54.41 54 LYS C N 1
ATOM 2885 C CA . LYS C 1 56 ? 10.733 3.348 36.699 1.00 56.84 54 LYS C CA 1
ATOM 2886 C C . LYS C 1 56 ? 9.853 4.039 37.736 1.00 64.81 54 LYS C C 1
ATOM 2887 O O . LYS C 1 56 ? 9.888 5.271 37.837 1.00 64.71 54 LYS C O 1
ATOM 2893 N N . THR C 1 57 ? 9.069 3.288 38.507 1.00 43.15 55 THR C N 1
ATOM 2894 C CA . THR C 1 57 ? 8.304 3.882 39.598 1.00 49.94 55 THR C CA 1
ATOM 2895 C C . THR C 1 57 ? 7.926 2.797 40.600 1.00 52.73 55 THR C C 1
ATOM 2896 O O . THR C 1 57 ? 8.250 1.618 40.431 1.00 49.74 55 THR C O 1
ATOM 2900 N N . LYS C 1 58 ? 7.231 3.219 41.652 1.00 51.71 56 LYS C N 1
ATOM 2901 C CA . LYS C 1 58 ? 6.832 2.372 42.763 1.00 48.81 56 LYS C CA 1
ATOM 2902 C C . LYS C 1 58 ? 5.438 1.796 42.533 1.00 43.60 56 LYS C C 1
ATOM 2903 O O . LYS C 1 58 ? 4.616 2.360 41.808 1.00 38.12 56 LYS C O 1
ATOM 2909 N N . GLU C 1 59 ? 5.181 0.649 43.168 1.00 41.44 57 GLU C N 1
ATOM 2910 C CA . GLU C 1 59 ? 3.898 -0.030 43.012 1.00 38.84 57 GLU C CA 1
ATOM 2911 C C . GLU C 1 59 ? 2.788 0.664 43.794 1.00 42.76 57 GLU C C 1
ATOM 2912 O O . GLU C 1 59 ? 1.638 0.706 43.338 1.00 31.95 57 GLU C O 1
ATOM 2918 N N . ASN C 1 60 ? 3.107 1.204 44.968 1.00 40.05 58 ASN C N 1
ATOM 2919 C CA . ASN C 1 60 ? 2.114 1.756 45.882 1.00 40.64 58 ASN C CA 1
ATOM 2920 C C . ASN C 1 60 ? 2.413 3.229 46.125 1.00 38.89 58 ASN C C 1
ATOM 2921 O O . ASN C 1 60 ? 3.474 3.571 46.660 1.00 44.97 58 ASN C O 1
ATOM 2926 N N . VAL C 1 61 ? 1.473 4.093 45.742 1.00 39.53 59 VAL C N 1
ATOM 2927 C CA . VAL C 1 61 ? 1.615 5.542 45.840 1.00 46.48 59 VAL C CA 1
ATOM 2928 C C . VAL C 1 61 ? 0.467 6.091 46.678 1.00 51.21 59 VAL C C 1
ATOM 2929 O O . VAL C 1 61 ? -0.688 5.689 46.498 1.00 60.12 59 VAL C O 1
ATOM 2933 N N . THR C 1 62 ? 0.783 7.013 47.593 1.00 45.23 60 THR C N 1
ATOM 2934 C CA . THR C 1 62 ? -0.220 7.541 48.516 1.00 46.07 60 THR C CA 1
ATOM 2935 C C . THR C 1 62 ? -0.045 9.030 48.805 1.00 42.59 60 THR C C 1
ATOM 2936 O O . THR C 1 62 ? -0.965 9.821 48.569 1.00 44.19 60 THR C O 1
ATOM 2940 N N . THR C 1 63 ? 1.118 9.420 49.323 1.00 35.92 61 THR C N 1
ATOM 2941 C CA . THR C 1 63 ? 1.321 10.785 49.790 1.00 26.30 61 THR C CA 1
ATOM 2942 C C . THR C 1 63 ? 1.424 11.757 48.613 1.00 25.01 61 THR C C 1
ATOM 2943 O O . THR C 1 63 ? 1.612 11.366 47.456 1.00 24.10 61 THR C O 1
ATOM 2947 N N . ARG C 1 64 ? 1.299 13.051 48.932 1.00 24.64 62 ARG C N 1
ATOM 2948 C CA . ARG C 1 64 ? 1.357 14.086 47.901 1.00 28.47 62 ARG C CA 1
ATOM 2949 C C . ARG C 1 64 ? 2.703 14.083 47.186 1.00 23.14 62 ARG C C 1
ATOM 2950 O O . ARG C 1 64 ? 2.763 14.217 45.956 1.00 25.59 62 ARG C O 1
ATOM 2958 N N . GLU C 1 65 ? 3.795 13.938 47.942 1.00 26.65 63 GLU C N 1
ATOM 2959 C CA . GLU C 1 65 ? 5.113 13.839 47.325 1.00 23.87 63 GLU C CA 1
ATOM 2960 C C . GLU C 1 65 ? 5.190 12.631 46.400 1.00 38.85 63 GLU C C 1
ATOM 2961 O O . GLU C 1 65 ? 5.729 12.723 45.288 1.00 41.85 63 GLU C O 1
ATOM 2967 N N . GLU C 1 66 ? 4.653 11.489 46.844 1.00 24.05 64 GLU C N 1
ATOM 2968 C CA . GLU C 1 66 ? 4.594 10.308 45.989 1.00 28.09 64 GLU C CA 1
ATOM 2969 C C . GLU C 1 66 ? 3.812 10.590 44.713 1.00 32.57 64 GLU C C 1
ATOM 2970 O O . GLU C 1 66 ? 4.200 10.142 43.628 1.00 27.81 64 GLU C O 1
ATOM 2976 N N . VAL C 1 67 ? 2.707 11.330 44.822 1.00 27.70 65 VAL C N 1
ATOM 2977 C CA . VAL C 1 67 ? 1.873 11.600 43.655 1.00 21.11 65 VAL C CA 1
ATOM 2978 C C . VAL C 1 67 ? 2.616 12.479 42.656 1.00 20.20 65 VAL C C 1
ATOM 2979 O O . VAL C 1 67 ? 2.605 12.218 41.446 1.00 22.34 65 VAL C O 1
ATOM 2983 N N . ALA C 1 68 ? 3.268 13.539 43.143 1.00 25.82 66 ALA C N 1
ATOM 2984 C CA . ALA C 1 68 ? 4.034 14.398 42.243 1.00 28.16 66 ALA C CA 1
ATOM 2985 C C . ALA C 1 68 ? 5.167 13.627 41.576 1.00 27.71 66 ALA C C 1
ATOM 2986 O O . ALA C 1 68 ? 5.405 13.768 40.366 1.00 23.44 66 ALA C O 1
ATOM 2988 N N . LYS C 1 69 ? 5.872 12.796 42.349 1.00 31.00 67 LYS C N 1
ATOM 2989 C CA . LYS C 1 69 ? 6.941 11.979 41.785 1.00 32.32 67 LYS C CA 1
ATOM 2990 C C . LYS C 1 69 ? 6.406 11.016 40.731 1.00 28.84 67 LYS C C 1
ATOM 2991 O O . LYS C 1 69 ? 7.050 10.791 39.698 1.00 32.46 67 LYS C O 1
ATOM 2997 N N . LEU C 1 70 ? 5.222 10.444 40.971 1.00 19.85 68 LEU C N 1
ATOM 2998 C CA . LEU C 1 70 ? 4.629 9.523 40.010 1.00 28.01 68 LEU C CA 1
ATOM 2999 C C . LEU C 1 70 ? 4.260 10.240 38.721 1.00 24.91 68 LEU C C 1
ATOM 3000 O O . LEU C 1 70 ? 4.495 9.718 37.625 1.00 20.98 68 LEU C O 1
ATOM 3005 N N . ILE C 1 71 ? 3.671 11.431 38.835 1.00 23.95 69 ILE C N 1
ATOM 3006 C CA . ILE C 1 71 ? 3.336 12.205 37.643 1.00 24.01 69 ILE C CA 1
ATOM 3007 C C . ILE C 1 71 ? 4.592 12.500 36.832 1.00 25.31 69 ILE C C 1
ATOM 3008 O O . ILE C 1 71 ? 4.610 12.336 35.603 1.00 27.06 69 ILE C O 1
ATOM 3013 N N . GLU C 1 72 ? 5.672 12.914 37.506 1.00 29.71 70 GLU C N 1
ATOM 3014 C CA . GLU C 1 72 ? 6.902 13.224 36.779 1.00 16.73 70 GLU C CA 1
ATOM 3015 C C . GLU C 1 72 ? 7.493 11.985 36.115 1.00 19.21 70 GLU C C 1
ATOM 3016 O O . GLU C 1 72 ? 7.938 12.046 34.962 1.00 28.00 70 GLU C O 1
ATOM 3022 N N . ASN C 1 73 ? 7.514 10.853 36.827 1.00 22.15 71 ASN C N 1
ATOM 3023 C CA . ASN C 1 73 ? 8.068 9.629 36.253 1.00 24.22 71 ASN C CA 1
ATOM 3024 C C . ASN C 1 73 ? 7.245 9.150 35.064 1.00 30.70 71 ASN C C 1
ATOM 3025 O O . ASN C 1 73 ? 7.802 8.707 34.051 1.00 34.79 71 ASN C O 1
ATOM 3030 N N . VAL C 1 74 ? 5.916 9.230 35.166 1.00 26.25 72 VAL C N 1
ATOM 3031 C CA . VAL C 1 74 ? 5.060 8.805 34.065 1.00 17.13 72 VAL C CA 1
ATOM 3032 C C . VAL C 1 74 ? 5.257 9.709 32.857 1.00 17.63 72 VAL C C 1
ATOM 3033 O O . VAL C 1 74 ? 5.311 9.235 31.714 1.00 22.32 72 VAL C O 1
ATOM 3037 N N . TYR C 1 75 ? 5.376 11.020 33.086 1.00 21.50 73 TYR C N 1
ATOM 3038 C CA . TYR C 1 75 ? 5.641 11.938 31.984 1.00 17.61 73 TYR C CA 1
ATOM 3039 C C . TYR C 1 75 ? 6.979 11.636 31.321 1.00 26.38 73 TYR C C 1
ATOM 3040 O O . TYR C 1 75 ? 7.076 11.612 30.089 1.00 27.33 73 TYR C O 1
ATOM 3049 N N . LYS C 1 76 ? 8.023 11.393 32.119 1.00 29.01 74 LYS C N 1
ATOM 3050 C CA . LYS C 1 76 ? 9.333 11.113 31.539 1.00 32.34 74 LYS C CA 1
ATOM 3051 C C . LYS C 1 76 ? 9.353 9.775 30.811 1.00 33.66 74 LYS C C 1
ATOM 3052 O O . LYS C 1 76 ? 10.126 9.599 29.863 1.00 32.97 74 LYS C O 1
ATOM 3058 N N . VAL C 1 77 ? 8.527 8.821 31.236 1.00 30.90 75 VAL C N 1
ATOM 3059 C CA . VAL C 1 77 ? 8.442 7.557 30.514 1.00 35.13 75 VAL C CA 1
ATOM 3060 C C . VAL C 1 77 ? 7.717 7.750 29.188 1.00 31.93 75 VAL C C 1
ATOM 3061 O O . VAL C 1 77 ? 8.224 7.378 28.124 1.00 40.96 75 VAL C O 1
ATOM 3065 N N . LEU C 1 78 ? 6.526 8.351 29.229 1.00 25.89 76 LEU C N 1
ATOM 3066 C CA . LEU C 1 78 ? 5.674 8.395 28.045 1.00 21.80 76 LEU C CA 1
ATOM 3067 C C . LEU C 1 78 ? 6.147 9.410 27.015 1.00 20.51 76 LEU C C 1
ATOM 3068 O O . LEU C 1 78 ? 6.006 9.170 25.810 1.00 21.51 76 LEU C O 1
ATOM 3073 N N . PHE C 1 79 ? 6.708 10.533 27.454 1.00 12.63 77 PHE C N 1
ATOM 3074 C CA . PHE C 1 79 ? 7.050 11.631 26.563 1.00 14.65 77 PHE C CA 1
ATOM 3075 C C . PHE C 1 79 ? 8.535 11.963 26.555 1.00 17.92 77 PHE C C 1
ATOM 3076 O O . PHE C 1 79 ? 8.939 12.901 25.855 1.00 24.97 77 PHE C O 1
ATOM 3084 N N . ASP C 1 80 ? 9.354 11.229 27.313 1.00 16.88 78 ASP C N 1
ATOM 3085 C CA . ASP C 1 80 ? 10.807 11.417 27.356 1.00 11.65 78 ASP C CA 1
ATOM 3086 C C . ASP C 1 80 ? 11.193 12.818 27.830 1.00 22.88 78 ASP C C 1
ATOM 3087 O O . ASP C 1 80 ? 12.228 13.357 27.435 1.00 20.16 78 ASP C O 1
ATOM 3092 N N . LYS C 1 81 ? 10.370 13.414 28.688 1.00 25.40 79 LYS C N 1
ATOM 3093 C CA . LYS C 1 81 ? 10.684 14.711 29.271 1.00 24.68 79 LYS C CA 1
ATOM 3094 C C . LYS C 1 81 ? 9.817 14.918 30.502 1.00 19.27 79 LYS C C 1
ATOM 3095 O O . LYS C 1 81 ? 8.735 14.337 30.620 1.00 28.99 79 LYS C O 1
ATOM 3101 N N . LYS C 1 82 ? 10.307 15.733 31.414 1.00 22.52 80 LYS C N 1
ATOM 3102 C CA . LYS C 1 82 ? 9.404 16.069 32.503 1.00 27.86 80 LYS C CA 1
ATOM 3103 C C . LYS C 1 82 ? 8.633 17.338 32.154 1.00 30.25 80 LYS C C 1
ATOM 3104 O O . LYS C 1 82 ? 9.104 18.156 31.357 1.00 31.23 80 LYS C O 1
ATOM 3110 N N . PRO C 1 83 ? 7.435 17.530 32.699 1.00 24.36 81 PRO C N 1
ATOM 3111 C CA . PRO C 1 83 ? 6.624 18.681 32.290 1.00 18.42 81 PRO C CA 1
ATOM 3112 C C . PRO C 1 83 ? 7.226 19.996 32.760 1.00 22.25 81 PRO C C 1
ATOM 3113 O O . PRO C 1 83 ? 8.090 20.045 33.639 1.00 17.14 81 PRO C O 1
ATOM 3117 N N . LYS C 1 84 ? 6.747 21.081 32.142 1.00 20.48 82 LYS C N 1
ATOM 3118 C CA . LYS C 1 84 ? 7.207 22.412 32.526 1.00 19.13 82 LYS C CA 1
ATOM 3119 C C . LYS C 1 84 ? 6.896 22.705 33.988 1.00 19.06 82 LYS C C 1
ATOM 3120 O O . LYS C 1 84 ? 7.732 23.269 34.705 1.00 19.06 82 LYS C O 1
ATOM 3126 N N . ASP C 1 85 ? 5.705 22.332 34.455 1.00 14.81 83 ASP C N 1
ATOM 3127 C CA . ASP C 1 85 ? 5.369 22.599 35.846 1.00 19.94 83 ASP C CA 1
ATOM 3128 C C . ASP C 1 85 ? 4.487 21.492 36.402 1.00 14.02 83 ASP C C 1
ATOM 3129 O O . ASP C 1 85 ? 3.553 21.042 35.736 1.00 16.55 83 ASP C O 1
ATOM 3134 N N . VAL C 1 86 ? 4.796 21.057 37.620 1.00 14.62 84 VAL C N 1
ATOM 3135 C CA . VAL C 1 86 ? 3.899 20.235 38.428 1.00 12.83 84 VAL C CA 1
ATOM 3136 C C . VAL C 1 86 ? 3.659 21.000 39.724 1.00 21.01 84 VAL C C 1
ATOM 3137 O O . VAL C 1 86 ? 4.542 21.059 40.590 1.00 22.99 84 VAL C O 1
ATOM 3141 N N . ASP C 1 87 ? 2.470 21.584 39.862 1.00 17.64 85 ASP C N 1
ATOM 3142 C CA . ASP C 1 87 ? 2.142 22.490 40.959 1.00 16.08 85 ASP C CA 1
ATOM 3143 C C . ASP C 1 87 ? 1.119 21.819 41.869 1.00 14.20 85 ASP C C 1
ATOM 3144 O O . ASP C 1 87 ? -0.030 21.620 41.471 1.00 13.20 85 ASP C O 1
ATOM 3149 N N . MET C 1 88 ? 1.533 21.486 43.088 1.00 23.63 86 MET C N 1
ATOM 3150 C CA . MET C 1 88 ? 0.644 20.860 44.061 1.00 27.31 86 MET C CA 1
ATOM 3151 C C . MET C 1 88 ? -0.189 21.928 44.767 1.00 20.80 86 MET C C 1
ATOM 3152 O O . MET C 1 88 ? 0.358 22.781 45.474 1.00 23.20 86 MET C O 1
ATOM 3157 N N . LYS C 1 89 ? -1.511 21.880 44.581 1.00 20.22 87 LYS C N 1
ATOM 3158 C CA . LYS C 1 89 ? -2.449 22.832 45.177 1.00 21.06 87 LYS C CA 1
ATOM 3159 C C . LYS C 1 89 ? -3.086 22.152 46.385 1.00 14.09 87 LYS C C 1
ATOM 3160 O O . LYS C 1 89 ? -4.168 21.565 46.296 1.00 19.94 87 LYS C O 1
ATOM 3166 N N . THR C 1 90 ? -2.395 22.236 47.525 1.00 17.78 88 THR C N 1
ATOM 3167 C CA . THR C 1 90 ? -2.842 21.537 48.727 1.00 20.96 88 THR C CA 1
ATOM 3168 C C . THR C 1 90 ? -4.166 22.092 49.231 1.00 15.80 88 THR C C 1
ATOM 3169 O O . THR C 1 90 ? -5.029 21.335 49.686 1.00 20.10 88 THR C O 1
ATOM 3173 N N . ALA C 1 91 ? -4.342 23.416 49.168 1.00 15.74 89 ALA C N 1
ATOM 3174 C CA . ALA C 1 91 ? -5.579 24.022 49.646 1.00 14.70 89 ALA C CA 1
ATOM 3175 C C . ALA C 1 91 ? -6.764 23.701 48.749 1.00 15.29 89 ALA C C 1
ATOM 3176 O O . ALA C 1 91 ? -7.912 23.879 49.168 1.00 14.60 89 ALA C O 1
ATOM 3178 N N . ARG C 1 92 ? -6.517 23.228 47.530 1.00 16.70 90 ARG C N 1
ATOM 3179 C CA . ARG C 1 92 ? -7.580 22.803 46.633 1.00 14.39 90 ARG C CA 1
ATOM 3180 C C . ARG C 1 92 ? -7.593 21.299 46.417 1.00 17.84 90 ARG C C 1
ATOM 3181 O O . ARG C 1 92 ? -8.497 20.792 45.744 1.00 16.92 90 ARG C O 1
ATOM 3189 N N . GLY C 1 93 ? -6.631 20.577 46.983 1.00 22.80 91 GLY C N 1
ATOM 3190 C CA . GLY C 1 93 ? -6.549 19.141 46.784 1.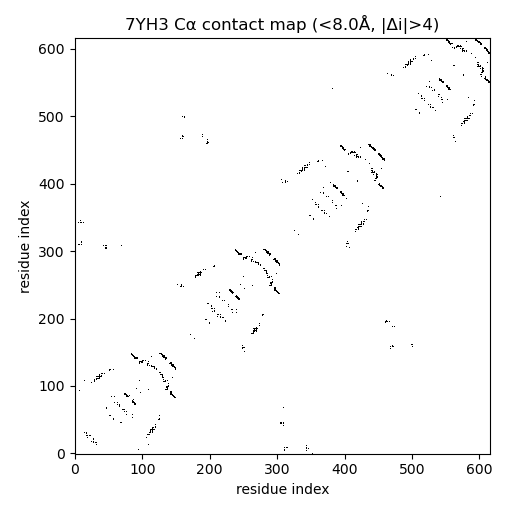00 19.73 91 GLY C CA 1
ATOM 3191 C C . GLY C 1 93 ? -6.338 18.746 45.340 1.00 23.73 91 GLY C C 1
ATOM 3192 O O . GLY C 1 93 ? -6.951 17.779 44.869 1.00 26.83 91 GLY C O 1
ATOM 3193 N N . SER C 1 94 ? -5.491 19.476 44.618 1.00 13.83 92 SER C N 1
ATOM 3194 C CA . SER C 1 94 ? -5.313 19.202 43.199 1.00 21.04 92 SER C CA 1
ATOM 3195 C C . SER C 1 94 ? -3.839 19.266 42.829 1.00 21.48 92 SER C C 1
ATOM 3196 O O . SER C 1 94 ? -2.977 19.604 43.643 1.00 19.30 92 SER C O 1
ATOM 3199 N N . VAL C 1 95 ? -3.562 18.913 41.576 1.00 22.25 93 VAL C N 1
ATOM 3200 C CA . VAL C 1 95 ? -2.246 19.075 40.968 1.00 24.98 93 VAL C CA 1
ATOM 3201 C C . VAL C 1 95 ? -2.439 19.692 39.589 1.00 27.54 93 VAL C C 1
ATOM 3202 O O . VAL C 1 95 ? -3.253 19.207 38.797 1.00 24.69 93 VAL C O 1
ATOM 3206 N N . ARG C 1 96 ? -1.705 20.764 39.305 1.00 13.57 94 ARG C N 1
ATOM 3207 C CA . ARG C 1 96 ? -1.748 21.429 38.008 1.00 20.92 94 ARG C CA 1
ATOM 3208 C C . ARG C 1 96 ? -0.513 21.031 37.212 1.00 18.72 94 ARG C C 1
ATOM 3209 O O . ARG C 1 96 ? 0.615 21.258 37.663 1.00 22.92 94 ARG C O 1
ATOM 3217 N N . ILE C 1 97 ? -0.726 20.439 36.038 1.00 16.66 95 ILE C N 1
ATOM 3218 C CA . ILE C 1 97 ? 0.351 20.000 35.158 1.00 17.74 95 ILE C CA 1
ATOM 3219 C C . ILE C 1 97 ? 0.392 20.940 33.962 1.00 17.45 95 ILE C C 1
ATOM 3220 O O . ILE C 1 97 ? -0.610 21.101 33.256 1.00 11.93 95 ILE C O 1
ATOM 3225 N N . THR C 1 98 ? 1.543 21.566 33.740 1.00 12.01 96 THR C N 1
ATOM 3226 C CA . THR C 1 98 ? 1.750 22.483 32.627 1.00 11.92 96 THR C CA 1
ATOM 3227 C C . THR C 1 98 ? 2.832 21.936 31.710 1.00 14.84 96 THR C C 1
ATOM 3228 O O . THR C 1 98 ? 3.902 21.516 32.179 1.00 18.34 96 THR C O 1
ATOM 3232 N N . ASP C 1 99 ? 2.552 21.964 30.405 1.00 13.85 97 ASP C N 1
ATOM 3233 C CA . ASP C 1 99 ? 3.490 21.534 29.375 1.00 15.61 97 ASP C CA 1
ATOM 3234 C C . ASP C 1 99 ? 3.410 22.533 28.230 1.00 19.87 97 ASP C C 1
ATOM 3235 O O . ASP C 1 99 ? 2.324 22.776 27.696 1.00 17.56 97 ASP C O 1
ATOM 3240 N N . ASP C 1 100 ? 4.549 23.120 27.860 1.00 12.30 98 ASP C N 1
ATOM 3241 C CA . ASP C 1 100 ? 4.588 24.076 26.757 1.00 11.79 98 ASP C CA 1
ATOM 3242 C C . ASP C 1 100 ? 4.949 23.437 25.421 1.00 17.17 98 ASP C C 1
ATOM 3243 O O . ASP C 1 100 ? 5.055 24.153 24.420 1.00 21.69 98 ASP C O 1
ATOM 3248 N N . ASN C 1 101 ? 5.145 22.122 25.378 1.00 12.89 99 ASN C N 1
ATOM 3249 C CA . ASN C 1 101 ? 5.445 21.415 24.135 1.00 14.56 99 ASN C CA 1
ATOM 3250 C C . ASN C 1 101 ? 4.746 20.060 24.143 1.00 14.21 99 ASN C C 1
ATOM 3251 O O . ASN C 1 101 ? 5.353 19.011 23.913 1.00 9.68 99 ASN C O 1
ATOM 3256 N N . CYS C 1 102 ? 3.445 20.090 24.435 1.00 13.69 100 CYS C N 1
ATOM 3257 C CA . CYS C 1 102 ? 2.614 18.895 24.419 1.00 11.83 100 CYS C CA 1
ATOM 3258 C C . CYS C 1 102 ? 2.730 18.183 23.078 1.00 9.91 100 CYS C C 1
ATOM 3259 O O . CYS C 1 102 ? 2.744 18.816 22.020 1.00 10.88 100 CYS C O 1
ATOM 3262 N N . VAL C 1 103 ? 2.826 16.854 23.123 1.00 9.04 101 VAL C N 1
ATOM 3263 C CA . VAL C 1 103 ? 2.999 16.119 21.875 1.00 16.22 101 VAL C CA 1
ATOM 3264 C C . VAL C 1 103 ? 1.699 16.087 21.077 1.00 7.52 101 VAL C C 1
ATOM 3265 O O . VAL C 1 103 ? 1.725 16.028 19.842 1.00 12.34 101 VAL C O 1
ATOM 3269 N N . TRP C 1 104 ? 0.548 16.173 21.746 1.00 7.80 102 TRP C N 1
ATOM 3270 C CA . TRP C 1 104 ? -0.714 15.880 21.074 1.00 8.29 102 TRP C CA 1
ATOM 3271 C C . TRP C 1 104 ? -1.154 16.992 20.125 1.00 13.42 102 TRP C C 1
ATOM 3272 O O . TRP C 1 104 ? -1.742 16.710 19.076 1.00 11.91 102 TRP C O 1
ATOM 3283 N N . CYS C 1 105 ? -0.888 18.254 20.461 1.00 9.03 103 CYS C N 1
ATOM 3284 C CA . CYS C 1 105 ? -1.431 19.378 19.706 1.00 11.98 103 CYS C CA 1
ATOM 3285 C C . CYS C 1 105 ? -0.370 20.137 18.915 1.00 15.85 103 CYS C C 1
ATOM 3286 O O . CYS C 1 105 ? -0.569 21.312 18.595 1.00 15.97 103 CYS C O 1
ATOM 3289 N N . GLN C 1 106 ? 0.744 19.491 18.586 1.00 19.16 104 GLN C N 1
ATOM 3290 C CA . GLN C 1 106 ? 1.791 20.148 17.816 1.00 23.62 104 GLN C CA 1
ATOM 3291 C C . GLN C 1 106 ? 1.236 20.721 16.519 1.00 19.74 104 GLN C C 1
ATOM 3292 O O . GLN C 1 106 ? 0.609 20.011 15.730 1.00 19.83 104 GLN C O 1
ATOM 3298 N N . GLU C 1 107 ? 1.464 22.018 16.310 1.00 18.36 105 GLU C N 1
ATOM 3299 C CA . GLU C 1 107 ? 1.122 22.699 15.063 1.00 16.79 105 GLU C CA 1
ATOM 3300 C C . GLU C 1 107 ? -0.375 22.657 14.766 1.00 25.70 105 GLU C C 1
ATOM 3301 O O . GLU C 1 107 ? -0.790 22.880 13.624 1.00 23.25 105 GLU C O 1
ATOM 3307 N N . VAL C 1 108 ? -1.201 22.367 15.769 1.00 16.95 106 VAL C N 1
ATOM 3308 C CA . VAL C 1 108 ? -2.649 22.379 15.603 1.00 22.95 106 VAL C CA 1
ATOM 3309 C C . VAL C 1 108 ? -3.162 23.762 15.975 1.00 25.41 106 VAL C C 1
ATOM 3310 O O . VAL C 1 108 ? -2.766 24.329 17.000 1.00 32.24 106 VAL C O 1
ATOM 3314 N N . ASN C 1 109 ? -4.040 24.309 15.138 1.00 17.69 107 ASN C N 1
ATOM 3315 C CA . ASN C 1 109 ? -4.559 25.666 15.311 1.00 19.16 107 ASN C CA 1
ATOM 3316 C C . ASN C 1 109 ? -6.048 25.627 14.974 1.00 30.56 107 ASN C C 1
ATOM 3317 O O . ASN C 1 109 ? -6.435 25.758 13.810 1.00 39.43 107 ASN C O 1
ATOM 3322 N N . LEU C 1 110 ? -6.875 25.438 15.998 1.00 22.07 108 LEU C N 1
ATOM 3323 C CA . LEU C 1 110 ? -8.321 25.391 15.844 1.00 27.74 108 LEU C CA 1
ATOM 3324 C C . LEU C 1 110 ? -8.926 26.741 16.208 1.00 35.10 108 LEU C C 1
ATOM 3325 O O . LEU C 1 110 ? -8.558 27.348 17.218 1.00 30.11 108 LEU C O 1
ATOM 3330 N N . GLU C 1 111 ? -9.859 27.205 15.383 1.00 39.43 109 GLU C N 1
ATOM 3331 C CA . GLU C 1 111 ? -10.422 28.540 15.525 1.00 39.08 109 GLU C CA 1
ATOM 3332 C C . GLU C 1 111 ? -11.699 28.491 16.352 1.00 40.41 109 GLU C C 1
ATOM 3333 O O . GLU C 1 111 ? -12.620 27.728 16.041 1.00 45.23 109 GLU C O 1
ATOM 3339 N N . GLY C 1 112 ? -11.744 29.303 17.405 1.00 44.90 110 GLY C N 1
ATOM 3340 C CA . GLY C 1 112 ? -12.961 29.483 18.186 1.00 41.54 110 GLY C CA 1
ATOM 3341 C C . GLY C 1 112 ? -13.513 28.222 18.813 1.00 36.95 110 GLY C C 1
ATOM 3342 O O . GLY C 1 112 ? -14.731 28.010 18.804 1.00 37.37 110 GLY C O 1
ATOM 3343 N N . MET C 1 113 ? -12.644 27.379 19.368 1.00 36.69 111 MET C N 1
ATOM 3344 C CA . MET C 1 113 ? -13.063 26.142 20.014 1.00 32.89 111 MET C CA 1
ATOM 3345 C C . MET C 1 113 ? -12.573 26.061 21.454 1.00 30.71 111 MET C C 1
ATOM 3346 O O . MET C 1 113 ? -12.375 24.966 21.985 1.00 23.03 111 MET C O 1
ATOM 3351 N N . ARG C 1 114 ? -12.369 27.210 22.098 1.00 30.65 112 ARG C N 1
ATOM 3352 C CA . ARG C 1 114 ? -11.933 27.206 23.487 1.00 22.62 112 ARG C CA 1
ATOM 3353 C C . ARG C 1 114 ? -12.931 26.442 24.344 1.00 23.77 112 ARG C C 1
ATOM 3354 O O . ARG C 1 114 ? -14.147 26.542 24.155 1.00 29.64 112 ARG C O 1
ATOM 3362 N N . GLY C 1 115 ? -12.407 25.654 25.277 1.00 23.69 113 GLY C N 1
ATOM 3363 C CA . GLY C 1 115 ? -13.201 24.724 26.041 1.00 21.41 113 GLY C CA 1
ATOM 3364 C C . GLY C 1 115 ? -13.149 23.301 25.526 1.00 18.38 113 GLY C C 1
ATOM 3365 O O . GLY C 1 115 ? -13.475 22.372 26.273 1.00 22.83 113 GLY C O 1
ATOM 3366 N N . PHE C 1 116 ? -12.753 23.109 24.270 1.00 17.43 114 PHE C N 1
ATOM 3367 C CA . PHE C 1 116 ? -12.523 21.771 23.741 1.00 14.64 114 PHE C CA 1
ATOM 3368 C C . PHE C 1 116 ? -11.137 21.310 24.169 1.00 21.20 114 PHE C C 1
ATOM 3369 O O . PHE C 1 116 ? -10.130 21.930 23.808 1.00 14.68 114 PHE C O 1
ATOM 3377 N N . GLY C 1 117 ? -11.087 20.245 24.964 1.00 15.24 115 GLY C N 1
ATOM 3378 C CA . GLY C 1 117 ? -9.822 19.682 25.385 1.00 21.01 115 GLY C CA 1
ATOM 3379 C C . GLY C 1 117 ? -9.244 18.784 24.311 1.00 12.02 115 GLY C C 1
ATOM 3380 O O . GLY C 1 117 ? -9.444 17.564 24.333 1.00 17.80 115 GLY C O 1
ATOM 3381 N N . TYR C 1 118 ? -8.543 19.388 23.348 1.00 32.38 116 TYR C N 1
ATOM 3382 C CA . TYR C 1 118 ? -7.958 18.622 22.252 1.00 11.36 116 TYR C CA 1
ATOM 3383 C C . TYR C 1 118 ? -7.079 17.491 22.767 1.00 14.67 116 TYR C C 1
ATOM 3384 O O . TYR C 1 118 ? -7.003 16.422 22.144 1.00 13.14 116 TYR C O 1
ATOM 3393 N N . CYS C 1 119 ? -6.436 17.696 23.914 1.00 10.48 117 CYS C N 1
ATOM 3394 C CA . CYS C 1 119 ? -5.441 16.782 24.453 1.00 23.46 117 CYS C CA 1
ATOM 3395 C C . CYS C 1 119 ? -5.938 16.052 25.705 1.00 10.30 117 CYS C C 1
ATOM 3396 O O . CYS C 1 119 ? -5.144 15.701 26.580 1.00 16.15 117 CYS C O 1
ATOM 3399 N N . GLU C 1 120 ? -7.249 15.803 25.800 1.00 10.74 118 GLU C N 1
ATOM 3400 C CA . GLU C 1 120 ? -7.829 15.107 26.953 1.00 10.72 118 GLU C CA 1
ATOM 3401 C C . GLU C 1 120 ? -7.456 13.627 27.011 1.00 10.42 118 GLU C C 1
ATOM 3402 O O . GLU C 1 120 ? -7.675 12.975 28.048 1.00 15.16 118 GLU C O 1
ATOM 3408 N N . ILE C 1 121 ? -6.911 13.078 25.925 1.00 10.23 119 ILE C N 1
ATOM 3409 C CA . ILE C 1 121 ? -6.473 11.689 25.958 1.00 17.48 119 ILE C CA 1
ATOM 3410 C C . ILE C 1 121 ? -5.450 11.492 27.070 1.00 14.56 119 ILE C C 1
ATOM 3411 O O . ILE C 1 121 ? -5.430 10.450 27.738 1.00 15.79 119 ILE C O 1
ATOM 3416 N N . PHE C 1 122 ? -4.608 12.504 27.313 1.00 9.45 120 PHE C N 1
ATOM 3417 C CA . PHE C 1 122 ? -3.653 12.393 28.408 1.00 11.15 120 PHE C CA 1
ATOM 3418 C C . PHE C 1 122 ? -4.352 12.420 29.754 1.00 15.26 120 PHE C C 1
ATOM 3419 O O . PHE C 1 122 ? -3.880 11.786 30.701 1.00 14.17 120 PHE C O 1
ATOM 3427 N N . SER C 1 123 ? -5.454 13.165 29.866 1.00 13.13 121 SER C N 1
ATOM 3428 C CA . SER C 1 123 ? -6.251 13.111 31.086 1.00 17.70 121 SER C CA 1
ATOM 3429 C C . SER C 1 123 ? -6.671 11.680 31.377 1.00 17.75 121 SER C C 1
ATOM 3430 O O . SER C 1 123 ? -6.524 11.191 32.503 1.00 13.49 121 SER C O 1
ATOM 3433 N N . GLY C 1 124 ? -7.164 10.980 30.353 1.00 11.06 122 GLY C N 1
ATOM 3434 C CA . GLY C 1 124 ? -7.540 9.583 30.545 1.00 11.69 122 GLY C CA 1
ATOM 3435 C C . GLY C 1 124 ? -6.358 8.696 30.900 1.00 22.90 122 GLY C C 1
ATOM 3436 O O . GLY C 1 124 ? -6.433 7.860 31.808 1.00 13.72 122 GLY C O 1
ATOM 3437 N N . ILE C 1 125 ? -5.248 8.860 30.181 1.00 11.06 123 ILE C N 1
ATOM 3438 C CA . ILE C 1 125 ? -4.069 8.028 30.423 1.00 20.33 123 ILE C CA 1
ATOM 3439 C C . ILE C 1 125 ? -3.579 8.203 31.857 1.00 22.62 123 ILE C C 1
ATOM 3440 O O . ILE C 1 125 ? -3.375 7.227 32.593 1.00 12.82 123 ILE C O 1
ATOM 3445 N N . LEU C 1 126 ? -3.398 9.456 32.277 1.00 17.70 124 LEU C N 1
ATOM 3446 C CA . LEU C 1 126 ? -2.922 9.733 33.624 1.00 11.94 124 LEU C CA 1
ATOM 3447 C C . LEU C 1 126 ? -3.903 9.239 34.676 1.00 21.80 124 LEU C C 1
ATOM 3448 O O . LEU C 1 126 ? -3.489 8.687 35.699 1.00 16.34 124 LEU C O 1
ATOM 3453 N N . GLU C 1 127 ? -5.205 9.454 34.469 1.00 13.06 125 GLU C N 1
ATOM 3454 C CA . GLU C 1 127 ? -6.178 8.972 35.441 1.00 14.26 125 GLU C CA 1
ATOM 3455 C C . GLU C 1 127 ? -6.082 7.460 35.603 1.00 20.93 125 GLU C C 1
ATOM 3456 O O . GLU C 1 127 ? -6.056 6.951 36.729 1.00 16.74 125 GLU C O 1
ATOM 3462 N N . SER C 1 128 ? -5.974 6.729 34.489 1.00 17.31 126 SER C N 1
ATOM 3463 C CA . SER C 1 128 ? -5.841 5.278 34.572 1.00 21.56 126 SER C CA 1
ATOM 3464 C C . SER C 1 128 ? -4.565 4.869 35.299 1.00 28.36 126 SER C C 1
ATOM 3465 O O . SER C 1 128 ? -4.583 3.934 36.107 1.00 20.06 126 SER C O 1
ATOM 3468 N N . ILE C 1 129 ? -3.450 5.554 35.030 1.00 17.23 127 ILE C N 1
ATOM 3469 C CA . ILE C 1 129 ? -2.174 5.160 35.632 1.00 26.92 127 ILE C CA 1
ATOM 3470 C C . ILE C 1 129 ? -2.152 5.474 37.125 1.00 32.65 127 ILE C C 1
ATOM 3471 O O . ILE C 1 129 ? -1.811 4.613 37.948 1.00 28.74 127 ILE C O 1
ATOM 3476 N N . LEU C 1 130 ? -2.466 6.720 37.495 1.00 26.40 128 LEU C N 1
ATOM 3477 C CA . LEU C 1 130 ? -2.630 7.067 38.905 1.00 29.71 128 LEU C CA 1
ATOM 3478 C C . LEU C 1 130 ? -3.534 6.078 39.611 1.00 32.47 128 LEU C C 1
ATOM 3479 O O . LEU C 1 130 ? -3.241 5.637 40.735 1.00 30.24 128 LEU C O 1
ATOM 3484 N N . GLU C 1 131 ? -4.680 5.762 38.984 1.00 30.83 129 GLU C N 1
ATOM 3485 C CA . GLU C 1 131 ? -5.658 4.825 39.563 1.00 39.34 129 GLU C CA 1
ATOM 3486 C C . GLU C 1 131 ? -5.015 3.471 39.806 1.00 38.16 129 GLU C C 1
ATOM 3487 O O . GLU C 1 131 ? -5.116 2.904 40.903 1.00 37.20 129 GLU C O 1
ATOM 3493 N N . PHE C 1 132 ? -4.289 2.970 38.797 1.00 40.05 130 PHE C N 1
ATOM 3494 C CA . PHE C 1 132 ? -3.605 1.687 38.907 1.00 29.66 130 PHE C CA 1
ATOM 3495 C C . PHE C 1 132 ? -2.689 1.638 40.114 1.00 28.17 130 PHE C C 1
ATOM 3496 O O . PHE C 1 132 ? -2.480 0.562 40.674 1.00 33.45 130 PHE C O 1
ATOM 3504 N N . LYS C 1 133 ? -2.121 2.777 40.520 1.00 31.56 131 LYS C N 1
ATOM 3505 C CA . LYS C 1 133 ? -1.191 2.835 41.641 1.00 25.56 131 LYS C CA 1
ATOM 3506 C C . LYS C 1 133 ? -1.863 3.243 42.948 1.00 27.05 131 LYS C C 1
ATOM 3507 O O . LYS C 1 133 ? -1.170 3.562 43.921 1.00 34.74 131 LYS C O 1
ATOM 3513 N N . GLY C 1 134 ? -3.193 3.249 42.988 1.00 23.82 132 GLY C N 1
ATOM 3514 C CA . GLY C 1 134 ? -3.908 3.504 44.220 1.00 37.09 132 GLY C CA 1
ATOM 3515 C C . GLY C 1 134 ? -4.234 4.951 44.502 1.00 35.82 132 GLY C C 1
ATOM 3516 O O . GLY C 1 134 ? -4.296 5.343 45.674 1.00 36.90 132 GLY C O 1
ATOM 3517 N N . VAL C 1 135 ? -4.451 5.761 43.468 1.00 35.58 133 VAL C N 1
ATOM 3518 C CA . VAL C 1 135 ? -4.784 7.173 43.618 1.00 36.29 133 VAL C CA 1
ATOM 3519 C C . VAL C 1 135 ? -6.071 7.423 42.847 1.00 37.92 133 VAL C C 1
ATOM 3520 O O . VAL C 1 135 ? -6.070 7.403 41.610 1.00 44.56 133 VAL C O 1
ATOM 3524 N N . ASP C 1 136 ? -7.165 7.663 43.564 1.00 26.81 134 ASP C N 1
ATOM 3525 C CA . ASP C 1 136 ? -8.423 8.014 42.921 1.00 35.43 134 ASP C CA 1
ATOM 3526 C C . ASP C 1 136 ? -8.365 9.478 42.506 1.00 30.16 134 ASP C C 1
ATOM 3527 O O . ASP C 1 136 ? -8.239 10.366 43.356 1.00 37.64 134 ASP C O 1
ATOM 3532 N N . ALA C 1 137 ? -8.439 9.735 41.203 1.00 27.34 135 ALA C N 1
ATOM 3533 C CA . ALA C 1 137 ? -8.287 11.087 40.689 1.00 27.82 135 ALA C CA 1
ATOM 3534 C C . ALA C 1 137 ? -9.289 11.334 39.572 1.00 23.90 135 ALA C C 1
ATOM 3535 O O . ALA C 1 137 ? -9.808 10.402 38.957 1.00 23.24 135 ALA C O 1
ATOM 3537 N N . LYS C 1 138 ? -9.564 12.612 39.326 1.00 21.08 136 LYS C N 1
ATOM 3538 C CA . LYS C 1 138 ? -10.342 13.045 38.171 1.00 26.16 136 LYS C CA 1
ATOM 3539 C C . LYS C 1 138 ? -9.527 14.089 37.424 1.00 18.64 136 LYS C C 1
ATOM 3540 O O . LYS C 1 138 ? -9.242 15.161 37.966 1.00 20.30 136 LYS C O 1
ATOM 3546 N N . VAL C 1 139 ? -9.146 13.778 36.190 1.00 18.14 137 VAL C N 1
ATOM 3547 C CA . VAL C 1 139 ? -8.253 14.623 35.407 1.00 27.92 137 VAL C CA 1
ATOM 3548 C C . VAL C 1 139 ? -9.043 15.254 34.272 1.00 21.01 137 VAL C C 1
ATOM 3549 O O . VAL C 1 139 ? -9.795 14.564 33.573 1.00 22.07 137 VAL C O 1
ATOM 3553 N N . PHE C 1 140 ? -8.868 16.561 34.083 1.00 18.51 138 PHE C N 1
ATOM 3554 C CA . PHE C 1 140 ? -9.445 17.257 32.943 1.00 27.96 138 PHE C CA 1
ATOM 3555 C C . PHE C 1 140 ? -8.477 18.336 32.473 1.00 16.89 138 PHE C C 1
ATOM 3556 O O . PHE C 1 140 ? -7.612 18.798 33.222 1.00 22.08 138 PHE C O 1
ATOM 3564 N N . GLN C 1 141 ? -8.625 18.729 31.213 1.00 21.49 139 GLN C N 1
ATOM 3565 C CA . GLN C 1 141 ? -7.739 19.703 30.593 1.00 23.51 139 GLN C CA 1
ATOM 3566 C C . GLN C 1 141 ? -8.367 21.089 30.652 1.00 24.88 139 GLN C C 1
ATOM 3567 O O . GLN C 1 141 ? -9.538 21.264 30.298 1.00 27.87 139 GLN C O 1
ATOM 3573 N N . GLU C 1 142 ? -7.583 22.070 31.089 1.00 15.05 140 GLU C N 1
ATOM 3574 C CA . GLU C 1 142 ? -8.062 23.438 31.251 1.00 15.10 140 GLU C CA 1
ATOM 3575 C C . GLU C 1 142 ? -7.733 24.336 30.069 1.00 21.71 140 GLU C C 1
ATOM 3576 O O . GLU C 1 142 ? -8.538 25.202 29.712 1.00 25.25 140 GLU C O 1
ATOM 3582 N N . MET C 1 143 ? -6.561 24.164 29.464 1.00 14.06 141 MET C N 1
ATOM 3583 C CA . MET C 1 143 ? -6.205 24.926 28.281 1.00 28.63 141 MET C CA 1
ATOM 3584 C C . MET C 1 143 ? -5.317 24.067 27.398 1.00 15.84 141 MET C C 1
ATOM 3585 O O . MET C 1 143 ? -4.629 23.156 27.871 1.00 18.12 141 MET C O 1
ATOM 3590 N N . SER C 1 144 ? -5.325 24.401 26.108 1.00 12.94 142 SER C N 1
ATOM 3591 C CA . SER C 1 144 ? -4.644 23.639 25.072 1.00 12.72 142 SER C CA 1
ATOM 3592 C C . SER C 1 144 ? -4.126 24.610 24.025 1.00 18.31 142 SER C C 1
ATOM 3593 O O . SER C 1 144 ? -4.872 25.482 23.570 1.00 16.79 142 SER C O 1
ATOM 3596 N N . LYS C 1 145 ? -2.853 24.461 23.648 1.00 11.99 143 LYS C N 1
ATOM 3597 C CA . LYS C 1 145 ? -2.309 25.279 22.567 1.00 16.67 143 LYS C CA 1
ATOM 3598 C C . LYS C 1 145 ? -3.115 25.116 21.287 1.00 14.62 143 LYS C C 1
ATOM 3599 O O . LYS C 1 145 ? -3.176 26.043 20.471 1.00 19.08 143 LYS C O 1
ATOM 3605 N N . ALA C 1 146 ? -3.752 23.957 21.100 1.00 13.93 144 ALA C N 1
ATOM 3606 C CA . ALA C 1 146 ? -4.551 23.727 19.901 1.00 16.58 144 ALA C CA 1
ATOM 3607 C C . ALA C 1 146 ? -5.693 24.726 19.758 1.00 19.84 144 ALA C C 1
ATOM 3608 O O . ALA C 1 146 ? -6.154 24.962 18.636 1.00 15.15 144 ALA C O 1
ATOM 3610 N N . THR C 1 147 ? -6.154 25.328 20.854 1.00 18.42 145 THR C N 1
ATOM 3611 C CA . THR C 1 147 ? -7.269 26.265 20.801 1.00 21.27 145 THR C CA 1
ATOM 3612 C C . THR C 1 147 ? -6.865 27.702 21.118 1.00 22.11 145 THR C C 1
ATOM 3613 O O . THR C 1 147 ? -7.741 28.555 21.288 1.00 27.84 145 THR C O 1
ATOM 3617 N N . GLY C 1 148 ? -5.570 28.000 21.200 1.00 18.23 146 GLY C N 1
ATOM 3618 C CA . GLY C 1 148 ? -5.088 29.370 21.269 1.00 24.99 146 GLY C CA 1
ATOM 3619 C C . GLY C 1 148 ? -4.224 29.705 22.468 1.00 29.10 146 GLY C C 1
ATOM 3620 O O . GLY C 1 148 ? -3.577 30.763 22.468 1.00 31.08 146 GLY C O 1
ATOM 3621 N N . SER C 1 149 ? -4.191 28.861 23.495 1.00 23.98 147 SER C N 1
ATOM 3622 C CA . SER C 1 149 ? -3.372 29.155 24.662 1.00 29.28 147 SER C CA 1
ATOM 3623 C C . SER C 1 149 ? -1.893 28.946 24.343 1.00 21.43 147 SER C C 1
ATOM 3624 O O . SER C 1 149 ? -1.520 28.350 23.329 1.00 20.57 147 SER C O 1
ATOM 3627 N N . ASP C 1 150 ? -1.042 29.456 25.230 1.00 21.93 148 ASP C N 1
ATOM 3628 C CA . ASP C 1 150 ? 0.401 29.321 25.087 1.00 24.29 148 ASP C CA 1
ATOM 3629 C C . ASP C 1 150 ? 0.941 28.034 25.691 1.00 25.20 148 ASP C C 1
ATOM 3630 O O . ASP C 1 150 ? 2.113 27.710 25.471 1.00 19.66 148 ASP C O 1
ATOM 3635 N N . VAL C 1 151 ? 0.128 27.309 26.460 1.00 16.90 149 VAL C N 1
ATOM 3636 C CA . VAL C 1 151 ? 0.549 26.077 27.113 1.00 14.75 149 VAL C CA 1
ATOM 3637 C C . VAL C 1 151 ? -0.641 25.135 27.157 1.00 12.27 149 VAL C C 1
ATOM 3638 O O . VAL C 1 151 ? -1.791 25.543 26.983 1.00 14.58 149 VAL C O 1
ATOM 3642 N N . CYS C 1 152 ? -0.356 23.859 27.391 1.00 11.71 150 CYS C N 1
ATOM 3643 C CA . CYS C 1 152 ? -1.387 22.906 27.761 1.00 20.79 150 CYS C CA 1
ATOM 3644 C C . CYS C 1 152 ? -1.341 22.701 29.268 1.00 12.51 150 CYS C C 1
ATOM 3645 O O . CYS C 1 152 ? -0.260 22.677 29.872 1.00 16.86 150 CYS C O 1
ATOM 3648 N N . VAL C 1 153 ? -2.523 22.586 29.870 1.00 13.01 151 VAL C N 1
ATOM 3649 C CA . VAL C 1 153 ? -2.662 22.468 31.319 1.00 15.12 151 VAL C CA 1
ATOM 3650 C C . VAL C 1 153 ? -3.699 21.401 31.627 1.00 13.93 151 VAL C C 1
ATOM 3651 O O . VAL C 1 153 ? -4.810 21.434 31.086 1.00 14.16 151 VAL C O 1
ATOM 3655 N N . TRP C 1 154 ? -3.346 20.473 32.512 1.00 14.15 152 TRP C N 1
ATOM 3656 C CA . TRP C 1 154 ? -4.278 19.475 33.020 1.00 21.87 152 TRP C CA 1
ATOM 3657 C C . TRP C 1 154 ? -4.418 19.606 34.535 1.00 15.16 152 TRP C C 1
ATOM 3658 O O . TRP C 1 154 ? -3.482 20.016 35.229 1.00 21.82 152 TRP C O 1
ATOM 3669 N N . ASN C 1 155 ? -5.599 19.248 35.046 1.00 15.75 153 ASN C N 1
ATOM 3670 C CA . ASN C 1 155 ? -5.927 19.367 36.467 1.00 16.28 153 ASN C CA 1
ATOM 3671 C C . ASN C 1 155 ? -6.251 17.996 37.047 1.00 18.56 153 ASN C C 1
ATOM 3672 O O . ASN C 1 155 ? -7.249 17.377 36.663 1.00 19.50 153 ASN C O 1
ATOM 3677 N N . VAL C 1 156 ? -5.436 17.544 37.995 1.00 16.83 154 VAL C N 1
ATOM 3678 C CA . VAL C 1 156 ? -5.630 16.269 38.674 1.00 17.29 154 VAL C CA 1
ATOM 3679 C C . VAL C 1 156 ? -6.330 16.561 39.995 1.00 21.95 154 VAL C C 1
ATOM 3680 O O . VAL C 1 156 ? -5.710 17.049 40.942 1.00 20.36 154 VAL C O 1
ATOM 3684 N N . ARG C 1 157 ? -7.625 16.265 40.061 1.00 19.12 155 ARG C N 1
ATOM 3685 C CA . ARG C 1 157 ? -8.387 16.400 41.298 1.00 24.02 155 ARG C CA 1
ATOM 3686 C C . ARG C 1 157 ? -8.229 15.123 42.113 1.00 26.42 155 ARG C C 1
ATOM 3687 O O . ARG C 1 157 ? -8.589 14.038 41.648 1.00 23.58 155 ARG C O 1
ATOM 3695 N N . LEU C 1 158 ? -7.701 15.249 43.326 1.00 24.60 156 LEU C N 1
ATOM 3696 C CA . LEU C 1 158 ? -7.393 14.091 44.155 1.00 22.78 156 LEU C CA 1
ATOM 3697 C C . LEU C 1 158 ? -8.580 13.766 45.056 1.00 27.05 156 LEU C C 1
ATOM 3698 O O . LEU C 1 158 ? -9.037 14.622 45.821 1.00 29.08 156 LEU C O 1
ATOM 3703 N N . VAL C 1 159 ? -9.081 12.536 44.957 1.00 27.34 157 VAL C N 1
ATOM 3704 C CA . VAL C 1 159 ? -10.183 12.073 45.801 1.00 39.54 157 VAL C CA 1
ATOM 3705 C C . VAL C 1 159 ? -9.783 10.772 46.494 1.00 48.64 157 VAL C C 1
ATOM 3706 O O . VAL C 1 159 ? -10.388 10.337 47.477 1.00 56.24 157 VAL C O 1
ATOM 3711 N N . MET D 1 3 ? 28.518 18.194 5.675 1.00 51.77 1 MET D N 1
ATOM 3712 C CA . MET D 1 3 ? 27.502 18.325 4.633 1.00 48.69 1 MET D CA 1
ATOM 3713 C C . MET D 1 3 ? 26.041 18.241 5.126 1.00 40.35 1 MET D C 1
ATOM 3714 O O . MET D 1 3 ? 25.167 18.855 4.516 1.00 37.16 1 MET D O 1
ATOM 3719 N N . PRO D 1 4 ? 25.755 17.487 6.195 1.00 36.43 2 PRO D N 1
ATOM 3720 C CA . PRO D 1 4 ? 24.416 17.578 6.793 1.00 34.39 2 PRO D CA 1
ATOM 3721 C C . PRO D 1 4 ? 24.121 18.990 7.282 1.00 30.20 2 PRO D C 1
ATOM 3722 O O . PRO D 1 4 ? 24.974 19.658 7.868 1.00 36.71 2 PRO D O 1
ATOM 3726 N N . LYS D 1 5 ? 22.894 19.438 7.024 1.00 34.26 3 LYS D N 1
ATOM 3727 C CA . LYS D 1 5 ? 22.488 20.797 7.361 1.00 33.21 3 LYS D CA 1
ATOM 3728 C C . LYS D 1 5 ? 22.474 21.003 8.874 1.00 32.98 3 LYS D C 1
ATOM 3729 O O . LYS D 1 5 ? 22.246 20.073 9.653 1.00 36.14 3 LYS D O 1
ATOM 3735 N N . VAL D 1 6 ? 22.741 22.238 9.289 1.00 25.35 4 VAL D N 1
ATOM 3736 C CA . VAL D 1 6 ? 22.773 22.605 10.697 1.00 29.15 4 VAL D CA 1
ATOM 3737 C C . VAL D 1 6 ? 21.922 23.846 10.918 1.00 28.29 4 VAL D C 1
ATOM 3738 O O . VAL D 1 6 ? 21.721 24.657 10.008 1.00 33.35 4 VAL D O 1
ATOM 3742 N N . GLU D 1 7 ? 21.430 24.000 12.142 1.00 31.54 5 GLU D N 1
ATOM 3743 C CA . GLU D 1 7 ? 20.756 25.231 12.522 1.00 28.77 5 GLU D CA 1
ATOM 3744 C C . GLU D 1 7 ? 21.769 26.223 13.080 1.00 24.34 5 GLU D C 1
ATOM 3745 O O . GLU D 1 7 ? 22.768 25.841 13.697 1.00 13.59 5 GLU D O 1
ATOM 3751 N N . ASN D 1 8 ? 21.501 27.503 12.835 1.00 14.03 6 ASN D N 1
ATOM 3752 C CA . ASN D 1 8 ? 22.409 28.596 13.163 1.00 19.83 6 ASN D CA 1
ATOM 3753 C C . ASN D 1 8 ? 23.834 28.337 12.661 1.00 18.71 6 ASN D C 1
ATOM 3754 O O . ASN D 1 8 ? 24.774 28.265 13.457 1.00 15.40 6 ASN D O 1
ATOM 3759 N N . PRO D 1 9 ? 24.026 28.205 11.343 1.00 17.32 7 PRO D N 1
ATOM 3760 C CA . PRO D 1 9 ? 25.359 27.837 10.841 1.00 15.65 7 PRO D CA 1
ATOM 3761 C C . PRO D 1 9 ? 26.429 28.898 11.064 1.00 10.57 7 PRO D C 1
ATOM 3762 O O . PRO D 1 9 ? 27.603 28.541 11.226 1.00 15.08 7 PRO D O 1
ATOM 3766 N N . LEU D 1 10 ? 26.076 30.186 11.075 1.00 12.03 8 LEU D N 1
ATOM 3767 C CA . LEU D 1 10 ? 27.080 31.217 11.323 1.00 16.38 8 LEU D CA 1
ATOM 3768 C C . LEU D 1 10 ? 27.640 31.105 12.736 1.00 12.77 8 LEU D C 1
ATOM 3769 O O . LEU D 1 10 ? 28.860 31.167 12.946 1.00 11.73 8 LEU D O 1
ATOM 3774 N N . LEU D 1 11 ? 26.753 30.935 13.719 1.00 9.77 9 LEU D N 1
ATOM 3775 C CA . LEU D 1 11 ? 27.192 30.815 15.105 1.00 12.77 9 LEU D CA 1
ATOM 3776 C C . LEU D 1 11 ? 28.133 29.635 15.272 1.00 11.34 9 LEU D C 1
ATOM 3777 O O . LEU D 1 11 ? 29.229 29.775 15.821 1.00 11.39 9 LEU D O 1
ATOM 3782 N N . ILE D 1 12 ? 27.720 28.461 14.797 1.00 13.09 10 ILE D N 1
ATOM 3783 C CA . ILE D 1 12 ? 28.510 27.263 15.042 1.00 16.25 10 ILE D CA 1
ATOM 3784 C C . ILE D 1 12 ? 29.792 27.275 14.222 1.00 20.80 10 ILE D C 1
ATOM 3785 O O . ILE D 1 12 ? 30.809 26.730 14.658 1.00 14.12 10 ILE D O 1
ATOM 3790 N N . SER D 1 13 ? 29.789 27.909 13.045 1.00 15.97 11 SER D N 1
ATOM 3791 C CA . SER D 1 13 ? 31.028 28.032 12.285 1.00 13.49 11 SER D CA 1
ATOM 3792 C C . SER D 1 13 ? 32.032 28.916 13.018 1.00 13.17 11 SER D C 1
ATOM 3793 O O . SER D 1 13 ? 33.213 28.559 13.148 1.00 10.95 11 SER D O 1
ATOM 3796 N N . LEU D 1 14 ? 31.576 30.073 13.514 1.00 10.22 12 LEU D N 1
ATOM 3797 C CA . LEU D 1 14 ? 32.463 30.940 14.285 1.00 17.58 12 LEU D CA 1
ATOM 3798 C C . LEU D 1 14 ? 32.933 30.253 15.565 1.00 12.04 12 LEU D C 1
ATOM 3799 O O . LEU D 1 14 ? 34.109 30.356 15.945 1.00 10.70 12 LEU D O 1
ATOM 3804 N N . TYR D 1 15 ? 32.035 29.531 16.236 1.00 9.92 13 TYR D N 1
ATOM 3805 C CA . TYR D 1 15 ? 32.422 28.846 17.463 1.00 16.43 13 TYR D CA 1
ATOM 3806 C C . TYR D 1 15 ? 33.421 27.734 17.187 1.00 16.01 13 TYR D C 1
ATOM 3807 O O . TYR D 1 15 ? 34.366 27.550 17.953 1.00 14.61 13 TYR D O 1
ATOM 3816 N N . SER D 1 16 ? 33.219 26.968 16.115 1.00 12.81 14 SER D N 1
ATOM 3817 C CA . SER D 1 16 ? 34.198 25.957 15.738 1.00 19.18 14 SER D CA 1
ATOM 3818 C C . SER D 1 16 ? 35.544 26.598 15.445 1.00 15.04 14 SER D C 1
ATOM 3819 O O . SER D 1 16 ? 36.593 26.052 15.809 1.00 15.55 14 SER D O 1
ATOM 3822 N N . HIS D 1 17 ? 35.531 27.763 14.789 1.00 12.37 15 HIS D N 1
ATOM 3823 C CA . HIS D 1 17 ? 36.772 28.493 14.555 1.00 14.77 15 HIS D CA 1
ATOM 3824 C C . HIS D 1 17 ? 37.468 28.812 15.871 1.00 17.12 15 HIS D C 1
ATOM 3825 O O . HIS D 1 17 ? 38.678 28.600 16.018 1.00 16.07 15 HIS D O 1
ATOM 3832 N N . TYR D 1 18 ? 36.704 29.300 16.853 1.00 14.45 16 TYR D N 1
ATOM 3833 C CA . TYR D 1 18 ? 37.284 29.609 18.159 1.00 18.71 16 TYR D CA 1
ATOM 3834 C C . TYR D 1 18 ? 37.760 28.351 18.880 1.00 12.75 16 TYR D C 1
ATOM 3835 O O . TYR D 1 18 ? 38.784 28.379 19.566 1.00 11.86 16 TYR D O 1
ATOM 3844 N N . VAL D 1 19 ? 37.023 27.246 18.759 1.00 12.43 17 VAL D N 1
ATOM 3845 C CA . VAL D 1 19 ? 37.417 26.014 19.440 1.00 22.93 17 VAL D CA 1
ATOM 3846 C C . VAL D 1 19 ? 38.726 25.486 18.868 1.00 22.93 17 VAL D C 1
ATOM 3847 O O . VAL D 1 19 ? 39.622 25.072 19.611 1.00 17.82 17 VAL D O 1
ATOM 3851 N N . GLU D 1 20 ? 38.866 25.498 17.541 1.00 13.57 18 GLU D N 1
ATOM 3852 C CA . GLU D 1 20 ? 40.126 25.065 16.949 1.00 22.15 18 GLU D CA 1
ATOM 3853 C C . GLU D 1 20 ? 41.255 26.021 17.317 1.00 19.55 18 GLU D C 1
ATOM 3854 O O . GLU D 1 20 ? 42.375 25.583 17.620 1.00 18.82 18 GLU D O 1
ATOM 3860 N N . GLN D 1 21 ? 40.965 27.329 17.342 1.00 21.94 19 GLN D N 1
ATOM 3861 C CA . GLN D 1 21 ? 41.957 28.307 17.776 1.00 19.87 19 GLN D CA 1
ATOM 3862 C C . GLN D 1 21 ? 42.426 28.023 19.198 1.00 21.78 19 GLN D C 1
ATOM 3863 O O . GLN D 1 21 ? 43.629 28.005 19.472 1.00 27.04 19 GLN D O 1
ATOM 3869 N N . ILE D 1 22 ? 41.486 27.792 20.119 1.00 18.77 20 ILE D N 1
ATOM 3870 C CA . ILE D 1 22 ? 41.847 27.547 21.512 1.00 24.12 20 ILE D CA 1
ATOM 3871 C C . ILE D 1 22 ? 42.612 26.238 21.653 1.00 25.42 20 ILE D C 1
ATOM 3872 O O . ILE D 1 22 ? 43.621 26.169 22.369 1.00 27.23 20 ILE D O 1
ATOM 3877 N N . LEU D 1 23 ? 42.155 25.180 20.974 1.00 20.72 21 LEU D N 1
ATOM 3878 C CA . LEU D 1 23 ? 42.857 23.903 21.041 1.00 29.39 21 LEU D CA 1
ATOM 3879 C C . LEU D 1 23 ? 44.291 24.031 20.554 1.00 33.73 21 LEU D C 1
ATOM 3880 O O . LEU D 1 23 ? 45.184 23.360 21.085 1.00 25.97 21 LEU D O 1
ATOM 3885 N N . SER D 1 24 ? 44.534 24.888 19.558 1.00 34.13 22 SER D N 1
ATOM 3886 C CA . SER D 1 24 ? 45.911 25.124 19.133 1.00 37.18 22 SER D CA 1
ATOM 3887 C C . SER D 1 24 ? 46.661 25.994 20.138 1.00 40.97 22 SER D C 1
ATOM 3888 O O . SER D 1 24 ? 47.847 25.763 20.400 1.00 41.90 22 SER D O 1
ATOM 3891 N N . GLU D 1 25 ? 45.988 26.993 20.713 1.00 35.47 23 GLU D N 1
ATOM 3892 C CA . GLU D 1 25 ? 46.629 28.000 21.552 1.00 41.29 23 GLU D CA 1
ATOM 3893 C C . GLU D 1 25 ? 46.863 27.547 22.986 1.00 41.62 23 GLU D C 1
ATOM 3894 O O . GLU D 1 25 ? 47.575 28.237 23.726 1.00 45.90 23 GLU D O 1
ATOM 3900 N N . THR D 1 26 ? 46.276 26.435 23.407 1.00 28.67 24 THR D N 1
ATOM 3901 C CA . THR D 1 26 ? 46.460 25.930 24.755 1.00 32.39 24 THR D CA 1
ATOM 3902 C C . THR D 1 26 ? 47.252 24.632 24.708 1.00 25.66 24 THR D C 1
ATOM 3903 O O . THR D 1 26 ? 47.246 23.919 23.701 1.00 23.75 24 THR D O 1
ATOM 3907 N N . ASN D 1 27 ? 47.950 24.340 25.803 1.00 25.51 25 ASN D N 1
ATOM 3908 C CA . ASN D 1 27 ? 48.722 23.108 25.881 1.00 21.73 25 ASN D CA 1
ATOM 3909 C C . ASN D 1 27 ? 47.894 21.916 26.333 1.00 36.72 25 ASN D C 1
ATOM 3910 O O . ASN D 1 27 ? 48.188 20.785 25.931 1.00 40.67 25 ASN D O 1
ATOM 3915 N N . SER D 1 28 ? 46.867 22.139 27.151 1.00 35.50 26 SER D N 1
ATOM 3916 C CA . SER D 1 28 ? 46.188 21.060 27.850 1.00 37.92 26 SER D CA 1
ATOM 3917 C C . SER D 1 28 ? 44.689 21.124 27.597 1.00 40.52 26 SER D C 1
ATOM 3918 O O . SER D 1 28 ? 44.145 22.152 27.181 1.00 27.70 26 SER D O 1
ATOM 3921 N N . ILE D 1 29 ? 44.024 19.998 27.859 1.00 28.32 27 ILE D N 1
ATOM 3922 C CA . ILE D 1 29 ? 42.576 19.944 27.697 1.00 31.28 27 ILE D CA 1
ATOM 3923 C C . ILE D 1 29 ? 41.888 20.781 28.768 1.00 30.24 27 ILE D C 1
ATOM 3924 O O . ILE D 1 29 ? 40.885 21.451 28.499 1.00 28.59 27 ILE D O 1
ATOM 3929 N N . ASP D 1 30 ? 42.417 20.765 29.997 1.00 29.31 28 ASP D N 1
ATOM 3930 C CA . ASP D 1 30 ? 41.795 21.529 31.077 1.00 29.54 28 ASP D CA 1
ATOM 3931 C C . ASP D 1 30 ? 41.917 23.027 30.838 1.00 31.31 28 ASP D C 1
ATOM 3932 O O . ASP D 1 30 ? 40.985 23.786 31.130 1.00 23.02 28 ASP D O 1
ATOM 3937 N N . ASP D 1 31 ? 43.061 23.474 30.317 1.00 30.14 29 ASP D N 1
ATOM 3938 C CA . ASP D 1 31 ? 43.228 24.893 30.023 1.00 27.11 29 ASP D CA 1
ATOM 3939 C C . ASP D 1 31 ? 42.305 25.330 28.895 1.00 22.49 29 ASP D C 1
ATOM 3940 O O . ASP D 1 31 ? 41.747 26.430 28.941 1.00 21.88 29 ASP D O 1
ATOM 3945 N N . ALA D 1 32 ? 42.130 24.486 27.877 1.00 17.51 30 ALA D N 1
ATOM 3946 C CA . ALA D 1 32 ? 41.152 24.790 26.838 1.00 24.23 30 ALA D CA 1
ATOM 3947 C C . ALA D 1 32 ? 39.744 24.856 27.418 1.00 20.17 30 ALA D C 1
ATOM 3948 O O . ALA D 1 32 ? 38.953 25.734 27.050 1.00 13.39 30 ALA D O 1
ATOM 3950 N N . ASN D 1 33 ? 39.415 23.936 28.332 1.00 18.97 31 ASN D N 1
ATOM 3951 C CA . ASN D 1 33 ? 38.117 23.985 28.997 1.00 10.93 31 ASN D CA 1
ATOM 3952 C C . ASN D 1 33 ? 37.917 25.319 29.704 1.00 10.78 31 ASN D C 1
ATOM 3953 O O . ASN D 1 33 ? 36.869 25.963 29.566 1.00 12.57 31 ASN D O 1
ATOM 3958 N N . GLN D 1 34 ? 38.919 25.750 30.470 1.00 11.20 32 GLN D N 1
ATOM 3959 C CA . GLN D 1 34 ? 38.774 26.989 31.225 1.00 15.71 32 GLN D CA 1
ATOM 3960 C C . GLN D 1 34 ? 38.750 28.203 30.308 1.00 19.14 32 GLN D C 1
ATOM 3961 O O . GLN D 1 34 ? 38.037 29.166 30.591 1.00 11.01 32 GLN D O 1
ATOM 3967 N N . LYS D 1 35 ? 39.497 28.180 29.202 1.00 13.22 33 LYS D N 1
ATOM 3968 C CA . LYS D 1 35 ? 39.442 29.313 28.281 1.00 12.45 33 LYS D CA 1
ATOM 3969 C C . LYS D 1 35 ? 38.082 29.407 27.596 1.00 12.71 33 LYS D C 1
ATOM 3970 O O . LYS D 1 35 ? 37.583 30.517 27.360 1.00 12.47 33 LYS D O 1
ATOM 3976 N N . LEU D 1 36 ? 37.451 28.265 27.305 1.00 10.45 34 LEU D N 1
ATOM 3977 C CA . LEU D 1 36 ? 36.099 28.309 26.754 1.00 14.12 34 LEU D CA 1
ATOM 3978 C C . LEU D 1 36 ? 35.099 28.819 27.789 1.00 10.05 34 LEU D C 1
ATOM 3979 O O . LEU D 1 36 ? 34.205 29.610 27.456 1.00 9.06 34 LEU D O 1
ATOM 3984 N N . ARG D 1 37 ? 35.246 28.393 29.052 1.00 9.58 35 ARG D N 1
ATOM 3985 C CA . ARG D 1 37 ? 34.418 28.950 30.123 1.00 9.34 35 ARG D CA 1
ATOM 3986 C C . ARG D 1 37 ? 34.598 30.462 30.241 1.00 9.41 35 ARG D C 1
ATOM 3987 O O . ARG D 1 37 ? 33.621 31.201 30.401 1.00 9.07 35 ARG D O 1
ATOM 3995 N N . ASP D 1 38 ? 35.844 30.936 30.181 1.00 9.92 36 ASP D N 1
ATOM 3996 C CA . ASP D 1 38 ? 36.101 32.367 30.309 1.00 10.15 36 ASP D CA 1
ATOM 3997 C C . ASP D 1 38 ? 35.484 33.138 29.151 1.00 9.76 36 ASP D C 1
ATOM 3998 O O . ASP D 1 38 ? 34.931 34.232 29.344 1.00 9.61 36 ASP D O 1
ATOM 4003 N N . LEU D 1 39 ? 35.564 32.580 27.937 1.00 9.67 37 LEU D N 1
ATOM 4004 C CA . LEU D 1 39 ? 34.867 33.182 26.803 1.00 9.32 37 LEU D CA 1
ATOM 4005 C C . LEU D 1 39 ? 33.369 33.258 27.066 1.00 8.87 37 LEU D C 1
ATOM 4006 O O . LEU D 1 39 ? 32.726 34.281 26.789 1.00 8.42 37 LEU D O 1
ATOM 4011 N N . GLY D 1 40 ? 32.796 32.175 27.593 1.00 8.48 38 GLY D N 1
ATOM 4012 C CA . GLY D 1 40 ? 31.377 32.179 27.896 1.00 7.98 38 GLY D CA 1
ATOM 4013 C C . GLY D 1 40 ? 31.002 33.245 28.907 1.00 7.95 38 GLY D C 1
ATOM 4014 O O . GLY D 1 40 ? 29.955 33.879 28.788 1.00 7.58 38 GLY D O 1
ATOM 4015 N N . LYS D 1 41 ? 31.848 33.449 29.920 1.00 8.40 39 LYS D N 1
ATOM 4016 C CA . LYS D 1 41 ? 31.574 34.489 30.914 1.00 8.51 39 LYS D CA 1
ATOM 4017 C C . LYS D 1 41 ? 31.622 35.874 30.281 1.00 14.57 39 LYS D C 1
ATOM 4018 O O . LYS D 1 41 ? 30.794 36.745 30.598 1.00 10.44 39 LYS D O 1
ATOM 4024 N N . GLU D 1 42 ? 32.591 36.093 29.388 1.00 10.58 40 GLU D N 1
ATOM 4025 C CA . GLU D 1 42 ? 32.652 37.367 28.675 1.00 10.49 40 GLU D CA 1
ATOM 4026 C C . GLU D 1 42 ? 31.389 37.601 27.854 1.00 10.34 40 GLU D C 1
ATOM 4027 O O . GLU D 1 42 ? 30.841 38.710 27.847 1.00 12.37 40 GLU D O 1
ATOM 4033 N N . LEU D 1 43 ? 30.925 36.573 27.140 1.00 7.81 41 LEU D N 1
ATOM 4034 C CA . LEU D 1 43 ? 29.680 36.685 26.381 1.00 7.23 41 LEU D CA 1
ATOM 4035 C C . LEU D 1 43 ? 28.485 36.914 27.299 1.00 13.24 41 LEU D C 1
ATOM 4036 O O . LEU D 1 43 ? 27.551 37.642 26.944 1.00 12.30 41 LEU D O 1
ATOM 4041 N N . GLY D 1 44 ? 28.482 36.280 28.472 1.00 9.21 42 GLY D N 1
ATOM 4042 C CA . GLY D 1 44 ? 27.375 36.465 29.394 1.00 7.53 42 GLY D CA 1
ATOM 4043 C C . GLY D 1 44 ? 27.274 37.889 29.896 1.00 9.73 42 GLY D C 1
ATOM 4044 O O . GLY D 1 44 ? 26.173 38.414 30.085 1.00 9.13 42 GLY D O 1
ATOM 4045 N N . GLN D 1 45 ? 28.427 38.536 30.105 1.00 14.12 43 GLN D N 1
ATOM 4046 C CA . GLN D 1 45 ? 28.430 39.953 30.461 1.00 12.50 43 GLN D CA 1
ATOM 4047 C C . GLN D 1 45 ? 27.668 40.801 29.446 1.00 18.45 43 GLN D C 1
ATOM 4048 O O . GLN D 1 45 ? 27.056 41.811 29.815 1.00 20.47 43 GLN D O 1
ATOM 4054 N N . GLN D 1 46 ? 27.690 40.415 28.169 1.00 8.58 44 GLN D N 1
ATOM 4055 C CA . GLN D 1 46 ? 26.895 41.114 27.165 1.00 6.70 44 GLN D CA 1
ATOM 4056 C C . GLN D 1 46 ? 25.469 40.594 27.082 1.00 15.66 44 GLN D C 1
ATOM 4057 O O . GLN D 1 46 ? 24.566 41.331 26.673 1.00 26.81 44 GLN D O 1
ATOM 4063 N N . ILE D 1 47 ? 25.254 39.336 27.457 1.00 7.61 45 ILE D N 1
ATOM 4064 C CA . ILE D 1 47 ? 23.953 38.702 27.287 1.00 11.93 45 ILE D CA 1
ATOM 4065 C C . ILE D 1 47 ? 22.996 39.065 28.419 1.00 21.60 45 ILE D C 1
ATOM 4066 O O . ILE D 1 47 ? 21.795 39.250 28.188 1.00 14.39 45 ILE D O 1
ATOM 4071 N N . TYR D 1 48 ? 23.485 39.175 29.658 1.00 15.00 46 TYR D N 1
ATOM 4072 C CA . TYR D 1 48 ? 22.493 39.357 30.714 1.00 19.17 46 TYR D CA 1
ATOM 4073 C C . TYR D 1 48 ? 21.920 40.771 30.760 1.00 23.75 46 TYR D C 1
ATOM 4074 O O . TYR D 1 48 ? 21.106 41.059 31.643 1.00 33.49 46 TYR D O 1
ATOM 4083 N N . LEU D 1 49 ? 22.317 41.641 29.835 1.00 16.41 47 LEU D N 1
ATOM 4084 C CA . LEU D 1 49 ? 21.671 42.926 29.620 1.00 31.58 47 LEU D CA 1
ATOM 4085 C C . LEU D 1 49 ? 20.791 42.921 28.375 1.00 36.06 47 LEU D C 1
ATOM 4086 O O . LEU D 1 49 ? 20.282 43.975 27.981 1.00 39.39 47 LEU D O 1
ATOM 4091 N N . ASN D 1 50 ? 20.607 41.760 27.750 1.00 29.48 48 ASN D N 1
ATOM 4092 C CA . ASN D 1 50 ? 19.760 41.644 26.569 1.00 26.55 48 ASN D CA 1
ATOM 4093 C C . ASN D 1 50 ? 18.292 41.770 26.959 1.00 30.88 48 ASN D C 1
ATOM 4094 O O . ASN D 1 50 ? 17.874 41.288 28.015 1.00 31.25 48 ASN D O 1
ATOM 4099 N N . THR D 1 51 ? 17.502 42.407 26.087 1.00 32.57 49 THR D N 1
ATOM 4100 C CA . THR D 1 51 ? 16.149 42.803 26.475 1.00 34.83 49 THR D CA 1
ATOM 4101 C C . THR D 1 51 ? 15.251 41.595 26.721 1.00 35.59 49 THR D C 1
ATOM 4102 O O . THR D 1 51 ? 14.425 41.616 27.639 1.00 43.14 49 THR D O 1
ATOM 4106 N N . GLU D 1 52 ? 15.402 40.526 25.935 1.00 35.21 50 GLU D N 1
ATOM 4107 C CA . GLU D 1 52 ? 14.553 39.358 26.145 1.00 38.86 50 GLU D CA 1
ATOM 4108 C C . GLU D 1 52 ? 14.948 38.608 27.410 1.00 41.89 50 GLU D C 1
ATOM 4109 O O . GLU D 1 52 ? 14.082 38.090 28.125 1.00 50.20 50 GLU D O 1
ATOM 4115 N N . ILE D 1 53 ? 16.247 38.550 27.710 1.00 34.94 51 ILE D N 1
ATOM 4116 C CA . ILE D 1 53 ? 16.690 37.939 28.962 1.00 25.62 51 ILE D CA 1
ATOM 4117 C C . ILE D 1 53 ? 16.171 38.738 30.152 1.00 21.36 51 ILE D C 1
ATOM 4118 O O . ILE D 1 53 ? 15.615 38.179 31.104 1.00 26.35 51 ILE D O 1
ATOM 4123 N N . VAL D 1 54 ? 16.340 40.061 30.112 1.00 29.19 52 VAL D N 1
ATOM 4124 C CA . VAL D 1 54 ? 15.907 40.894 31.231 1.00 38.67 52 VAL D CA 1
ATOM 4125 C C . VAL D 1 54 ? 14.389 40.866 31.380 1.00 43.61 52 VAL D C 1
ATOM 4126 O O . VAL D 1 54 ? 13.866 40.951 32.498 1.00 47.28 52 VAL D O 1
ATOM 4130 N N . GLU D 1 55 ? 13.658 40.726 30.271 1.00 44.55 53 GLU D N 1
ATOM 4131 C CA . GLU D 1 55 ? 12.201 40.669 30.348 1.00 46.17 53 GLU D CA 1
ATOM 4132 C C . GLU D 1 55 ? 11.720 39.329 30.890 1.00 47.27 53 GLU D C 1
ATOM 4133 O O . GLU D 1 55 ? 10.796 39.283 31.711 1.00 50.83 53 GLU D O 1
ATOM 4139 N N . LYS D 1 56 ? 12.327 38.230 30.445 1.00 39.74 54 LYS D N 1
ATOM 4140 C CA . LYS D 1 56 ? 11.782 36.899 30.670 1.00 37.21 54 LYS D CA 1
ATOM 4141 C C . LYS D 1 56 ? 12.437 36.161 31.832 1.00 26.79 54 LYS D C 1
ATOM 4142 O O . LYS D 1 56 ? 12.146 34.979 32.039 1.00 36.03 54 LYS D O 1
ATOM 4148 N N . THR D 1 57 ? 13.307 36.821 32.595 1.00 29.61 55 THR D N 1
ATOM 4149 C CA . THR D 1 57 ? 13.971 36.200 33.733 1.00 31.74 55 THR D CA 1
ATOM 4150 C C . THR D 1 57 ? 13.933 37.139 34.931 1.00 30.11 55 THR D C 1
ATOM 4151 O O . THR D 1 57 ? 13.794 38.358 34.793 1.00 28.23 55 THR D O 1
ATOM 4155 N N . LYS D 1 58 ? 14.075 36.555 36.118 1.00 27.86 56 LYS D N 1
ATOM 4156 C CA . LYS D 1 58 ? 14.039 37.334 37.347 1.00 29.57 56 LYS D CA 1
ATOM 4157 C C . LYS D 1 58 ? 15.404 37.934 37.649 1.00 37.75 56 LYS D C 1
ATOM 4158 O O . LYS D 1 58 ? 16.441 37.291 37.457 1.00 36.62 56 LYS D O 1
ATOM 4164 N N . GLU D 1 59 ? 15.396 39.179 38.123 1.00 39.55 57 GLU D N 1
ATOM 4165 C CA . GLU D 1 59 ? 16.623 39.852 38.525 1.00 30.98 57 GLU D CA 1
ATOM 4166 C C . GLU D 1 59 ? 17.137 39.373 39.876 1.00 35.40 57 GLU D C 1
ATOM 4167 O O . GLU D 1 59 ? 18.265 39.716 40.247 1.00 37.80 57 GLU D O 1
ATOM 4173 N N . ASN D 1 60 ? 16.344 38.592 40.610 1.00 35.38 58 ASN D N 1
ATOM 4174 C CA . ASN D 1 60 ? 16.727 38.078 41.921 1.00 28.83 58 ASN D CA 1
ATOM 4175 C C . ASN D 1 60 ? 16.217 36.651 42.056 1.00 30.25 58 ASN D C 1
ATOM 4176 O O . ASN D 1 60 ? 15.005 36.419 42.025 1.00 30.38 58 ASN D O 1
ATOM 4181 N N . VAL D 1 61 ? 17.137 35.702 42.213 1.00 38.04 59 VAL D N 1
ATOM 4182 C CA . VAL D 1 61 ? 16.810 34.28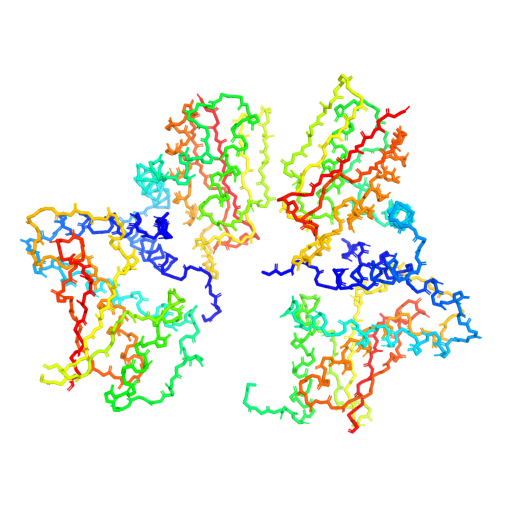4 42.302 1.00 42.52 59 VAL D CA 1
ATOM 4183 C C . VAL D 1 61 ? 17.433 33.726 43.574 1.00 40.71 59 VAL D C 1
ATOM 4184 O O . VAL D 1 61 ? 18.614 33.969 43.847 1.00 36.68 59 VAL D O 1
ATOM 4188 N N . THR D 1 62 ? 16.641 32.986 44.352 1.00 35.64 60 THR D N 1
ATOM 4189 C CA . THR D 1 62 ? 17.116 32.429 45.615 1.00 34.95 60 THR D CA 1
ATOM 4190 C C . THR D 1 62 ? 16.876 30.926 45.698 1.00 36.31 60 THR D C 1
ATOM 4191 O O . THR D 1 62 ? 17.830 30.145 45.785 1.00 41.29 60 THR D O 1
ATOM 4195 N N . THR D 1 63 ? 15.610 30.515 45.672 1.00 29.62 61 THR D N 1
ATOM 4196 C CA . THR D 1 63 ? 15.245 29.129 45.926 1.00 21.11 61 THR D CA 1
ATOM 4197 C C . THR D 1 63 ? 15.773 28.205 44.829 1.00 21.69 61 THR D C 1
ATOM 4198 O O . THR D 1 63 ? 16.099 28.630 43.717 1.00 19.31 61 THR D O 1
ATOM 4202 N N . ARG D 1 64 ? 15.838 26.911 45.157 1.00 16.20 62 ARG D N 1
ATOM 4203 C CA . ARG D 1 64 ? 16.334 25.920 44.202 1.00 18.78 62 ARG D CA 1
ATOM 4204 C C . ARG D 1 64 ? 15.413 25.794 42.996 1.00 18.84 62 ARG D C 1
ATOM 4205 O O . ARG D 1 64 ? 15.884 25.685 41.855 1.00 23.70 62 ARG D O 1
ATOM 4213 N N . GLU D 1 65 ? 14.096 25.798 43.223 1.00 29.15 63 GLU D N 1
ATOM 4214 C CA . GLU D 1 65 ? 13.167 25.724 42.101 1.00 29.95 63 GLU D CA 1
ATOM 4215 C C . GLU D 1 65 ? 13.285 26.954 41.211 1.00 28.85 63 GLU D C 1
ATOM 4216 O O . GLU D 1 65 ? 13.197 26.850 39.981 1.00 38.34 63 GLU D O 1
ATOM 4222 N N . GLU D 1 66 ? 13.487 28.128 41.813 1.00 19.24 64 GLU D N 1
ATOM 4223 C CA . GLU D 1 66 ? 13.709 29.331 41.017 1.00 19.30 64 GLU D CA 1
ATOM 4224 C C . GLU D 1 66 ? 14.979 29.209 40.186 1.00 21.08 64 GLU D C 1
ATOM 4225 O O . GLU D 1 66 ? 15.022 29.675 39.044 1.00 21.53 64 GLU D O 1
ATOM 4231 N N . VAL D 1 67 ? 16.019 28.576 40.738 1.00 13.80 65 VAL D N 1
ATOM 4232 C CA . VAL D 1 67 ? 17.256 28.368 39.986 1.00 12.49 65 VAL D CA 1
ATOM 4233 C C . VAL D 1 67 ? 17.001 27.462 38.786 1.00 12.53 65 VAL D C 1
ATOM 4234 O O . VAL D 1 67 ? 17.438 27.741 37.662 1.00 14.30 65 VAL D O 1
ATOM 4238 N N . ALA D 1 68 ? 16.290 26.356 39.012 1.00 12.86 66 ALA D N 1
ATOM 4239 C CA . ALA D 1 68 ? 16.003 25.436 37.914 1.00 24.07 66 ALA D CA 1
ATOM 4240 C C . ALA D 1 68 ? 15.175 26.115 36.827 1.00 26.79 66 ALA D C 1
ATOM 4241 O O . ALA D 1 68 ? 15.462 25.972 35.628 1.00 26.65 66 ALA D O 1
ATOM 4243 N N . LYS D 1 69 ? 14.153 26.876 37.227 1.00 25.14 67 LYS D N 1
ATOM 4244 C CA . LYS D 1 69 ? 13.309 27.534 36.239 1.00 29.69 67 LYS D CA 1
ATOM 4245 C C . LYS D 1 69 ? 14.044 28.668 35.536 1.00 26.01 67 LYS D C 1
ATOM 4246 O O . LYS D 1 69 ? 13.786 28.927 34.358 1.00 30.65 67 LYS D O 1
ATOM 4252 N N . LEU D 1 70 ? 14.967 29.342 36.226 1.00 23.58 68 LEU D N 1
ATOM 4253 C CA . LEU D 1 70 ? 15.809 30.332 35.566 1.00 21.14 68 LEU D CA 1
ATOM 4254 C C . LEU D 1 70 ? 16.693 29.683 34.511 1.00 17.98 68 LEU D C 1
ATOM 4255 O O . LEU D 1 70 ? 16.867 30.231 33.418 1.00 21.52 68 LEU D O 1
ATOM 4260 N N . ILE D 1 71 ? 17.276 28.526 34.828 1.00 13.41 69 ILE D N 1
ATOM 4261 C CA . ILE D 1 71 ? 18.057 27.788 33.834 1.00 24.21 69 ILE D CA 1
ATOM 4262 C C . ILE D 1 71 ? 17.198 27.468 32.616 1.00 31.41 69 ILE D C 1
ATOM 4263 O O . ILE D 1 71 ? 17.592 27.721 31.467 1.00 23.81 69 ILE D O 1
ATOM 4268 N N . GLU D 1 72 ? 16.009 26.905 32.850 1.00 30.98 70 GLU D N 1
ATOM 4269 C CA . GLU D 1 72 ? 15.129 26.562 31.735 1.00 30.31 70 GLU D CA 1
ATOM 4270 C C . GLU D 1 72 ? 14.753 27.795 30.918 1.00 26.64 70 GLU D C 1
ATOM 4271 O O . GLU D 1 72 ? 14.729 27.745 29.683 1.00 28.41 70 GLU D O 1
ATOM 4277 N N . ASN D 1 73 ? 14.475 28.917 31.586 1.00 20.26 71 ASN D N 1
ATOM 4278 C CA . ASN D 1 73 ? 14.063 30.124 30.876 1.00 25.56 71 ASN D CA 1
ATOM 4279 C C . ASN D 1 73 ? 15.211 30.719 30.070 1.00 29.45 71 ASN D C 1
ATOM 4280 O O . ASN D 1 73 ? 15.009 31.182 28.941 1.00 29.62 71 ASN D O 1
ATOM 4285 N N . VAL D 1 74 ? 16.418 30.741 30.642 1.00 27.76 72 VAL D N 1
ATOM 4286 C CA . VAL D 1 74 ? 17.582 31.221 29.903 1.00 16.85 72 VAL D CA 1
ATOM 4287 C C . VAL D 1 74 ? 17.805 30.361 28.668 1.00 19.01 72 VAL D C 1
ATOM 4288 O O . VAL D 1 74 ? 18.055 30.876 27.571 1.00 18.74 72 VAL D O 1
ATOM 4292 N N . TYR D 1 75 ? 17.706 29.039 28.826 1.00 18.31 73 TYR D N 1
ATOM 4293 C CA . TYR D 1 75 ? 17.848 28.145 27.683 1.00 26.65 73 TYR D CA 1
ATOM 4294 C C . TYR D 1 75 ? 16.798 28.446 26.621 1.00 33.46 73 TYR D C 1
ATOM 4295 O O . TYR D 1 75 ? 17.110 28.536 25.427 1.00 33.75 73 TYR D O 1
ATOM 4304 N N . LYS D 1 76 ? 15.544 28.612 27.046 1.00 30.52 74 LYS D N 1
ATOM 4305 C CA . LYS D 1 76 ? 14.461 28.880 26.106 1.00 37.68 74 LYS D CA 1
ATOM 4306 C C . LYS D 1 76 ? 14.684 30.190 25.359 1.00 40.75 74 LYS D C 1
ATOM 4307 O O . LYS D 1 76 ? 14.381 30.293 24.164 1.00 41.60 74 LYS D O 1
ATOM 4313 N N . VAL D 1 77 ? 15.222 31.201 26.042 1.00 38.38 75 VAL D N 1
ATOM 4314 C CA . VAL D 1 77 ? 15.469 32.480 25.384 1.00 36.68 75 VAL D CA 1
ATOM 4315 C C . VAL D 1 77 ? 16.633 32.366 24.407 1.00 37.69 75 VAL D C 1
ATOM 4316 O O . VAL D 1 77 ? 16.597 32.931 23.307 1.00 44.03 75 VAL D O 1
ATOM 4320 N N . LEU D 1 78 ? 17.676 31.621 24.779 1.00 30.69 76 LEU D N 1
ATOM 4321 C CA . LEU D 1 78 ? 18.905 31.641 23.993 1.00 24.95 76 LEU D CA 1
ATOM 4322 C C . LEU D 1 78 ? 18.845 30.706 22.791 1.00 20.04 76 LEU D C 1
ATOM 4323 O O . LEU D 1 78 ? 19.342 31.051 21.715 1.00 26.85 76 LEU D O 1
ATOM 4328 N N . PHE D 1 79 ? 18.259 29.521 22.948 1.00 20.07 77 PHE D N 1
ATOM 4329 C CA . PHE D 1 79 ? 18.319 28.500 21.910 1.00 26.67 77 PHE D CA 1
ATOM 4330 C C . PHE D 1 79 ? 16.966 28.176 21.291 1.00 25.91 77 PHE D C 1
ATOM 4331 O O . PHE D 1 79 ? 16.890 27.269 20.455 1.00 34.24 77 PHE D O 1
ATOM 4339 N N . ASP D 1 80 ? 15.902 28.886 21.676 1.00 30.75 78 ASP D N 1
ATOM 4340 C CA . ASP D 1 80 ? 14.554 28.657 21.145 1.00 38.31 78 ASP D CA 1
ATOM 4341 C C . ASP D 1 80 ? 14.134 27.196 21.281 1.00 44.23 78 ASP D C 1
ATOM 4342 O O . ASP D 1 80 ? 13.364 26.675 20.469 1.00 34.49 78 ASP D O 1
ATOM 4347 N N . LYS D 1 81 ? 14.650 26.527 22.310 1.00 44.32 79 LYS D N 1
ATOM 4348 C CA . LYS D 1 81 ? 14.232 25.175 22.656 1.00 43.72 79 LYS D CA 1
ATOM 4349 C C . LYS D 1 81 ? 14.547 24.953 24.126 1.00 45.73 79 LYS D C 1
ATOM 4350 O O . LYS D 1 81 ? 15.634 25.311 24.589 1.00 37.32 79 LYS D O 1
ATOM 4356 N N . LYS D 1 82 ? 13.592 24.392 24.861 1.00 45.17 80 LYS D N 1
ATOM 4357 C CA . LYS D 1 82 ? 13.847 24.055 26.250 1.00 42.55 80 LYS D CA 1
ATOM 4358 C C . LYS D 1 82 ? 14.747 22.823 26.321 1.00 37.86 80 LYS D C 1
ATOM 4359 O O . LYS D 1 82 ? 14.663 21.936 25.468 1.00 41.09 80 LYS D O 1
ATOM 4365 N N . PRO D 1 83 ? 15.633 22.751 27.316 1.00 32.19 81 PRO D N 1
ATOM 4366 C CA . PRO D 1 83 ? 16.559 21.614 27.388 1.00 24.46 81 PRO D CA 1
ATOM 4367 C C . PRO D 1 83 ? 15.808 20.311 27.610 1.00 27.09 81 PRO D C 1
ATOM 4368 O O . PRO D 1 83 ? 14.652 20.292 28.038 1.00 31.99 81 PRO D O 1
ATOM 4372 N N . LYS D 1 84 ? 16.482 19.202 27.296 1.00 31.30 82 LYS D N 1
ATOM 4373 C CA . LYS D 1 84 ? 15.845 17.898 27.443 1.00 26.01 82 LYS D CA 1
ATOM 4374 C C . LYS D 1 84 ? 15.581 17.572 28.907 1.00 27.05 82 LYS D C 1
ATOM 4375 O O . LYS D 1 84 ? 14.568 16.944 29.234 1.00 31.89 82 LYS D O 1
ATOM 4381 N N . ASP D 1 85 ? 16.476 17.985 29.802 1.00 20.21 83 ASP D N 1
ATOM 4382 C CA . ASP D 1 85 ? 16.297 17.684 31.215 1.00 20.09 83 ASP D CA 1
ATOM 4383 C C . ASP D 1 85 ? 17.022 18.727 32.053 1.00 14.79 83 ASP D C 1
ATOM 4384 O O . ASP D 1 85 ? 18.144 19.117 31.734 1.00 21.16 83 ASP D O 1
ATOM 4389 N N . VAL D 1 86 ? 16.364 19.179 33.116 1.00 14.79 84 VAL D N 1
ATOM 4390 C CA . VAL D 1 86 ? 16.974 20.004 34.150 1.00 14.11 84 VAL D CA 1
ATOM 4391 C C . VAL D 1 86 ? 16.668 19.311 35.471 1.00 15.47 84 VAL D C 1
ATOM 4392 O O . VAL D 1 86 ? 15.519 19.318 35.932 1.00 19.37 84 VAL D O 1
ATOM 4396 N N . ASP D 1 87 ? 17.686 18.697 36.068 1.00 13.63 85 ASP D N 1
ATOM 4397 C CA . ASP D 1 87 ? 17.521 17.768 37.182 1.00 17.39 85 ASP D CA 1
ATOM 4398 C C . ASP D 1 87 ? 18.176 18.367 38.421 1.00 15.87 85 ASP D C 1
ATOM 4399 O O . ASP D 1 87 ? 19.405 18.455 38.500 1.00 12.52 85 ASP D O 1
ATOM 4404 N N . MET D 1 88 ? 17.360 18.779 39.383 1.00 16.66 86 MET D N 1
ATOM 4405 C CA . MET D 1 88 ? 17.874 19.322 40.634 1.00 17.72 86 MET D CA 1
ATOM 4406 C C . MET D 1 88 ? 18.263 18.171 41.554 1.00 21.65 86 MET D C 1
ATOM 4407 O O . MET D 1 88 ? 17.413 17.358 41.931 1.00 26.39 86 MET D O 1
ATOM 4412 N N . LYS D 1 89 ? 19.546 18.089 41.906 1.00 12.11 87 LYS D N 1
ATOM 4413 C CA . LYS D 1 89 ? 20.058 17.065 42.814 1.00 15.52 87 LYS D CA 1
ATOM 4414 C C . LYS D 1 89 ? 20.304 17.735 44.163 1.00 11.72 87 LYS D C 1
ATOM 4415 O O . LYS D 1 89 ? 21.363 18.326 44.417 1.00 12.90 87 LYS D O 1
ATOM 4421 N N . THR D 1 90 ? 19.290 17.629 45.026 1.00 19.39 88 THR D N 1
ATOM 4422 C CA . THR D 1 90 ? 19.279 18.341 46.298 1.00 22.71 88 THR D CA 1
ATOM 4423 C C . THR D 1 90 ? 20.306 17.774 47.268 1.00 20.42 88 THR D C 1
ATOM 4424 O O . THR D 1 90 ? 20.951 18.531 48.000 1.00 18.45 88 THR D O 1
ATOM 4428 N N . ALA D 1 91 ? 20.473 16.447 47.293 1.00 11.93 89 ALA D N 1
ATOM 4429 C CA . ALA D 1 91 ? 21.437 15.848 48.210 1.00 11.81 89 ALA D CA 1
ATOM 4430 C C . ALA D 1 91 ? 22.869 16.214 47.853 1.00 11.24 89 ALA D C 1
ATOM 4431 O O . ALA D 1 91 ? 23.768 16.048 48.685 1.00 11.06 89 ALA D O 1
ATOM 4433 N N . ARG D 1 92 ? 23.099 16.726 46.645 1.00 11.02 90 ARG D N 1
ATOM 4434 C CA . ARG D 1 92 ? 24.430 17.092 46.191 1.00 10.57 90 ARG D CA 1
ATOM 4435 C C . ARG D 1 92 ? 24.589 18.585 45.966 1.00 10.03 90 ARG D C 1
ATOM 4436 O O . ARG D 1 92 ? 25.711 19.039 45.713 1.00 13.74 90 ARG D O 1
ATOM 4444 N N . GLY D 1 93 ? 23.509 19.353 46.065 1.00 10.06 91 GLY D N 1
ATOM 4445 C CA . GLY D 1 93 ? 23.580 20.780 45.821 1.00 11.28 91 GLY D CA 1
ATOM 4446 C C . GLY D 1 93 ? 23.973 21.096 44.397 1.00 11.87 91 GLY D C 1
ATOM 4447 O O . GLY D 1 93 ? 24.769 22.017 44.166 1.00 12.72 91 GLY D O 1
ATOM 4448 N N . SER D 1 94 ? 23.445 20.347 43.428 1.00 12.10 92 SER D N 1
ATOM 4449 C CA . SER D 1 94 ? 23.820 20.596 42.040 1.00 10.04 92 SER D CA 1
ATOM 4450 C C . SER D 1 94 ? 22.594 20.522 41.144 1.00 10.52 92 SER D C 1
ATOM 4451 O O . SER D 1 94 ? 21.516 20.097 41.556 1.00 13.65 92 SER D O 1
ATOM 4454 N N . VAL D 1 95 ? 22.771 20.982 39.909 1.00 10.55 93 VAL D N 1
ATOM 4455 C CA . VAL D 1 95 ? 21.751 20.912 38.869 1.00 11.06 93 VAL D CA 1
ATOM 4456 C C . VAL D 1 95 ? 22.394 20.307 37.628 1.00 11.19 93 VAL D C 1
ATOM 4457 O O . VAL D 1 95 ? 23.432 20.789 37.164 1.00 13.92 93 VAL D O 1
ATOM 4461 N N . ARG D 1 96 ? 21.777 19.269 37.081 1.00 11.70 94 ARG D N 1
ATOM 4462 C CA . ARG D 1 96 ? 22.296 18.572 35.911 1.00 11.92 94 ARG D CA 1
ATOM 4463 C C . ARG D 1 96 ? 21.441 18.950 34.710 1.00 12.34 94 ARG D C 1
ATOM 4464 O O . ARG D 1 96 ? 20.226 18.720 34.712 1.00 15.59 94 ARG D O 1
ATOM 4472 N N . ILE D 1 97 ? 22.066 19.550 33.702 1.00 12.24 95 ILE D N 1
ATOM 4473 C CA . ILE D 1 97 ? 21.386 19.990 32.491 1.00 12.66 95 ILE D CA 1
ATOM 4474 C C . ILE D 1 97 ? 21.758 19.028 31.374 1.00 14.97 95 ILE D C 1
ATOM 4475 O O . ILE D 1 97 ? 22.946 18.786 31.129 1.00 16.14 95 ILE D O 1
ATOM 4480 N N . THR D 1 98 ? 20.744 18.485 30.704 1.00 13.60 96 THR D N 1
ATOM 4481 C CA . THR D 1 98 ? 20.914 17.559 29.593 1.00 17.27 96 THR D CA 1
ATOM 4482 C C . THR D 1 98 ? 20.204 18.113 28.368 1.00 15.45 96 THR D C 1
ATOM 4483 O O . THR D 1 98 ? 19.045 18.537 28.455 1.00 27.01 96 THR D O 1
ATOM 4487 N N . ASP D 1 99 ? 20.901 18.090 27.233 1.00 26.96 97 ASP D N 1
ATOM 4488 C CA . ASP D 1 99 ? 20.384 18.536 25.946 1.00 26.40 97 ASP D CA 1
ATOM 4489 C C . ASP D 1 99 ? 20.716 17.467 24.914 1.00 25.67 97 ASP D C 1
ATOM 4490 O O . ASP D 1 99 ? 21.851 16.985 24.863 1.00 21.13 97 ASP D O 1
ATOM 4495 N N . ASP D 1 100 ? 19.729 17.081 24.103 1.00 24.24 98 ASP D N 1
ATOM 4496 C CA . ASP D 1 100 ? 19.953 16.042 23.105 1.00 19.98 98 ASP D CA 1
ATOM 4497 C C . ASP D 1 100 ? 20.196 16.589 21.704 1.00 21.03 98 ASP D C 1
ATOM 4498 O O . ASP D 1 100 ? 20.501 15.804 20.799 1.00 26.00 98 ASP D O 1
ATOM 4503 N N . ASN D 1 101 ? 20.074 17.900 21.498 1.00 23.49 99 ASN D N 1
ATOM 4504 C CA . ASN D 1 101 ? 20.389 18.524 20.216 1.00 29.17 99 ASN D CA 1
ATOM 4505 C C . ASN D 1 101 ? 21.038 19.886 20.469 1.00 24.93 99 ASN D C 1
ATOM 4506 O O . ASN D 1 101 ? 20.573 20.929 20.017 1.00 28.26 99 ASN D O 1
ATOM 4511 N N . CYS D 1 102 ? 22.138 19.864 21.216 1.00 21.95 100 CYS D N 1
ATOM 4512 C CA . CYS D 1 102 ? 22.901 21.069 21.514 1.00 21.40 100 CYS D CA 1
ATOM 4513 C C . CYS D 1 102 ? 23.250 21.822 20.238 1.00 16.16 100 CYS D C 1
ATOM 4514 O O . CYS D 1 102 ? 23.529 21.221 19.198 1.00 22.72 100 CYS D O 1
ATOM 4517 N N . VAL D 1 103 ? 23.275 23.148 20.324 1.00 15.86 101 VAL D N 1
ATOM 4518 C CA . VAL D 1 103 ? 23.564 23.924 19.124 1.00 16.32 101 VAL D CA 1
ATOM 4519 C C . VAL D 1 103 ? 25.060 23.938 18.805 1.00 16.77 101 VAL D C 1
ATOM 4520 O O . VAL D 1 103 ? 25.443 24.007 17.631 1.00 23.92 101 VAL D O 1
ATOM 4524 N N . TRP D 1 104 ? 25.928 23.841 19.818 1.00 15.46 102 TRP D N 1
ATOM 4525 C CA . TRP D 1 104 ? 27.344 24.133 19.603 1.00 15.32 102 TRP D CA 1
ATOM 4526 C C . TRP D 1 104 ? 28.055 23.006 18.861 1.00 24.22 102 TRP D C 1
ATOM 4527 O O . TRP D 1 104 ? 28.903 23.264 18.001 1.00 20.43 102 TRP D O 1
ATOM 4538 N N . CYS D 1 105 ? 27.740 21.752 19.186 1.00 15.50 103 CYS D N 1
ATOM 4539 C CA . CYS D 1 105 ? 28.451 20.601 18.642 1.00 21.64 103 CYS D CA 1
ATOM 4540 C C . CYS D 1 105 ? 27.683 19.900 17.521 1.00 16.32 103 CYS D C 1
ATOM 4541 O O . CYS D 1 105 ? 27.899 18.705 17.292 1.00 23.74 103 CYS D O 1
ATOM 4544 N N . GLN D 1 106 ? 26.802 20.613 16.821 1.00 28.73 104 GLN D N 1
ATOM 4545 C CA . GLN D 1 106 ? 26.018 20.009 15.748 1.00 25.67 104 GLN D CA 1
ATOM 4546 C C . GLN D 1 106 ? 26.916 19.326 14.727 1.00 36.51 104 GLN D C 1
ATOM 4547 O O . GLN D 1 106 ? 27.848 19.934 14.194 1.00 39.50 104 GLN D O 1
ATOM 4553 N N . GLU D 1 107 ? 26.628 18.051 14.463 1.00 38.93 105 GLU D N 1
ATOM 4554 C CA . GLU D 1 107 ? 27.345 17.238 13.480 1.00 39.61 105 GLU D CA 1
ATOM 4555 C C . GLU D 1 107 ? 28.844 17.173 13.753 1.00 39.83 105 GLU D C 1
ATOM 4556 O O . GLU D 1 107 ? 29.622 16.804 12.867 1.00 42.23 105 GLU D O 1
ATOM 4562 N N . VAL D 1 108 ? 29.271 17.526 14.962 1.00 28.54 106 VAL D N 1
ATOM 4563 C CA . VAL D 1 108 ? 30.676 17.455 15.340 1.00 27.29 106 VAL D CA 1
ATOM 4564 C C . VAL D 1 108 ? 30.946 16.070 15.910 1.00 34.22 106 VAL D C 1
ATOM 4565 O O . VAL D 1 108 ? 30.221 15.600 16.795 1.00 34.31 106 VAL D O 1
ATOM 4569 N N . ASN D 1 109 ? 31.982 15.400 15.387 1.00 36.66 107 ASN D N 1
ATOM 4570 C CA . ASN D 1 109 ? 32.299 14.026 15.789 1.00 31.78 107 ASN D CA 1
ATOM 4571 C C . ASN D 1 109 ? 33.820 13.846 15.786 1.00 27.91 107 ASN D C 1
ATOM 4572 O O . ASN D 1 109 ? 34.396 13.298 14.845 1.00 25.90 107 ASN D O 1
ATOM 4577 N N . LEU D 1 110 ? 34.477 14.309 16.848 1.00 23.47 108 LEU D N 1
ATOM 4578 C CA . LEU D 1 110 ? 35.881 13.976 17.053 1.00 38.68 108 LEU D CA 1
ATOM 4579 C C . LEU D 1 110 ? 35.981 12.728 17.929 1.00 40.77 108 LEU D C 1
ATOM 4580 O O . LEU D 1 110 ? 35.023 12.328 18.596 1.00 38.54 108 LEU D O 1
ATOM 4585 N N . GLU D 1 111 ? 37.150 12.093 17.899 1.00 44.43 109 GLU D N 1
ATOM 4586 C CA . GLU D 1 111 ? 37.355 10.831 18.594 1.00 35.30 109 GLU D CA 1
ATOM 4587 C C . GLU D 1 111 ? 38.485 10.942 19.610 1.00 21.98 109 GLU D C 1
ATOM 4588 O O . GLU D 1 111 ? 39.458 11.673 19.409 1.00 24.77 109 GLU D O 1
ATOM 4594 N N . GLY D 1 112 ? 38.347 10.201 20.705 1.00 28.58 110 GLY D N 1
ATOM 4595 C CA . GLY D 1 112 ? 39.400 10.135 21.700 1.00 30.03 110 GLY D CA 1
ATOM 4596 C C . GLY D 1 112 ? 39.626 11.409 22.481 1.00 39.88 110 GLY D C 1
ATOM 4597 O O . GLY D 1 112 ? 40.737 11.639 22.968 1.00 44.83 110 GLY D O 1
ATOM 4598 N N . MET D 1 113 ? 38.598 12.245 22.624 1.00 35.05 111 MET D N 1
ATOM 4599 C CA . MET D 1 113 ? 38.713 13.508 23.343 1.00 31.00 111 MET D CA 1
ATOM 4600 C C . MET D 1 113 ? 37.513 13.693 24.274 1.00 31.65 111 MET D C 1
ATOM 4601 O O . MET D 1 113 ? 36.807 14.694 24.237 1.00 30.40 111 MET D O 1
ATOM 4606 N N . ARG D 1 114 ? 37.275 12.712 25.144 1.00 21.18 112 ARG D N 1
ATOM 4607 C CA . ARG D 1 114 ? 36.136 12.812 26.046 1.00 15.32 112 ARG D CA 1
ATOM 4608 C C . ARG D 1 114 ? 36.382 13.766 27.208 1.00 21.28 112 ARG D C 1
ATOM 4609 O O . ARG D 1 114 ? 35.417 14.243 27.811 1.00 23.66 112 ARG D O 1
ATOM 4617 N N . GLY D 1 115 ? 37.643 14.062 27.534 1.00 24.64 113 GLY D N 1
ATOM 4618 C CA . GLY D 1 115 ? 37.918 15.050 28.563 1.00 22.98 113 GLY D CA 1
ATOM 4619 C C . GLY D 1 115 ? 37.746 16.488 28.115 1.00 16.73 113 GLY D C 1
ATOM 4620 O O . GLY D 1 115 ? 37.664 17.386 28.958 1.00 17.51 113 GLY D O 1
ATOM 4621 N N . PHE D 1 116 ? 37.690 16.727 26.808 1.00 15.10 114 PHE D N 1
ATOM 4622 C CA . PHE D 1 116 ? 37.538 18.079 26.286 1.00 14.81 114 PHE D CA 1
ATOM 4623 C C . PHE D 1 116 ? 36.068 18.470 26.304 1.00 13.50 114 PHE D C 1
ATOM 4624 O O . PHE D 1 116 ? 35.250 17.864 25.605 1.00 14.49 114 PHE D O 1
ATOM 4632 N N . GLY D 1 117 ? 35.731 19.478 27.106 1.00 12.97 115 GLY D N 1
ATOM 4633 C CA . GLY D 1 117 ? 34.377 19.996 27.098 1.00 14.03 115 GLY D CA 1
ATOM 4634 C C . GLY D 1 117 ? 34.155 20.909 25.909 1.00 17.05 115 GLY D C 1
ATOM 4635 O O . GLY D 1 117 ? 34.316 22.125 26.024 1.00 12.73 115 GLY D O 1
ATOM 4636 N N . TYR D 1 118 ? 33.785 20.328 24.763 1.00 13.35 116 TYR D N 1
ATOM 4637 C CA . TYR D 1 118 ? 33.634 21.102 23.532 1.00 13.68 116 TYR D CA 1
ATOM 4638 C C . TYR D 1 118 ? 32.706 22.293 23.727 1.00 17.02 116 TYR D C 1
ATOM 4639 O O . TYR D 1 118 ? 32.928 23.369 23.156 1.00 13.58 116 TYR D O 1
ATOM 4648 N N . CYS D 1 119 ? 31.672 22.122 24.546 1.00 13.11 117 CYS D N 1
ATOM 4649 C CA . CYS D 1 119 ? 30.580 23.075 24.667 1.00 13.00 117 CYS D CA 1
ATOM 4650 C C . CYS D 1 119 ? 30.651 23.872 25.977 1.00 12.48 117 CYS D C 1
ATOM 4651 O O . CYS D 1 119 ? 29.626 24.334 26.473 1.00 12.34 117 CYS D O 1
ATOM 4654 N N . GLU D 1 120 ? 31.854 24.055 26.544 1.00 4.13 118 GLU D N 1
ATOM 4655 C CA . GLU D 1 120 ? 3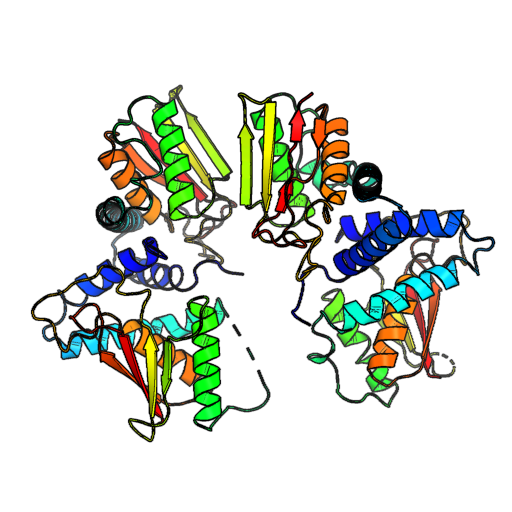2.005 24.750 27.827 1.00 7.77 118 GLU D CA 1
ATOM 4656 C C . GLU D 1 120 ? 31.706 26.247 27.740 1.00 4.05 118 GLU D C 1
ATOM 4657 O O . GLU D 1 120 ? 31.595 26.922 28.783 1.00 4.42 118 GLU D O 1
ATOM 4663 N N . ILE D 1 121 ? 31.575 26.786 26.527 1.00 4.05 119 ILE D N 1
ATOM 4664 C CA . ILE D 1 121 ? 31.145 28.177 26.408 1.00 4.03 119 ILE D CA 1
ATOM 4665 C C . ILE D 1 121 ? 29.803 28.371 27.101 1.00 7.18 119 ILE D C 1
ATOM 4666 O O . ILE D 1 121 ? 29.564 29.410 27.731 1.00 4.04 119 ILE D O 1
ATOM 4671 N N . PHE D 1 122 ? 28.926 27.361 27.049 1.00 4.48 120 PHE D N 1
ATOM 4672 C CA . PHE D 1 122 ? 27.655 27.477 27.753 1.00 4.12 120 PHE D CA 1
ATOM 4673 C C . PHE D 1 122 ? 27.845 27.461 29.264 1.00 8.55 120 PHE D C 1
ATOM 4674 O O . PHE D 1 122 ? 27.097 28.137 29.982 1.00 4.23 120 PHE D O 1
ATOM 4682 N N . SER D 1 123 ? 28.829 26.704 29.764 1.00 4.11 121 SER D N 1
ATOM 4683 C CA . SER D 1 123 ? 29.142 26.738 31.190 1.00 6.40 121 SER D CA 1
ATOM 4684 C C . SER D 1 123 ? 29.415 28.162 31.633 1.00 4.07 121 SER D C 1
ATOM 4685 O O . SER D 1 123 ? 28.883 28.627 32.651 1.00 4.10 121 SER D O 1
ATOM 4688 N N . GLY D 1 124 ? 30.243 28.874 30.862 1.00 4.03 122 GLY D N 1
ATOM 4689 C CA . GLY D 1 124 ? 30.576 30.244 31.232 1.00 4.02 122 GLY D CA 1
ATOM 4690 C C . GLY D 1 124 ? 29.410 31.206 31.077 1.00 5.55 122 GLY D C 1
ATOM 4691 O O . GLY D 1 124 ? 29.205 32.095 31.918 1.00 4.72 122 GLY D O 1
ATOM 4692 N N . ILE D 1 125 ? 28.636 31.049 30.000 1.00 4.04 123 ILE D N 1
ATOM 4693 C CA . ILE D 1 125 ? 27.444 31.877 29.806 1.00 4.08 123 ILE D CA 1
ATOM 4694 C C . ILE D 1 125 ? 26.508 31.737 31.002 1.00 4.11 123 ILE D C 1
ATOM 4695 O O . ILE D 1 125 ? 26.089 32.730 31.622 1.00 6.02 123 ILE D O 1
ATOM 4700 N N . LEU D 1 126 ? 26.176 30.493 31.350 1.00 4.98 124 LEU D N 1
ATOM 4701 C CA . LEU D 1 126 ? 25.247 30.253 32.443 1.00 4.17 124 LEU D CA 1
ATOM 4702 C C . LEU D 1 126 ? 25.816 30.741 33.765 1.00 4.17 124 LEU D C 1
ATOM 4703 O O . LEU D 1 126 ? 25.093 31.336 34.566 1.00 4.21 124 LEU D O 1
ATOM 4708 N N . GLU D 1 127 ? 27.108 30.495 34.020 1.00 4.14 125 GLU D N 1
ATOM 4709 C CA . GLU D 1 127 ? 27.678 30.897 35.300 1.00 4.35 125 GLU D CA 1
ATOM 4710 C C . GLU D 1 127 ? 27.641 32.412 35.470 1.00 4.16 125 GLU D C 1
ATOM 4711 O O . GLU D 1 127 ? 27.299 32.911 36.551 1.00 6.88 125 GLU D O 1
ATOM 4717 N N . SER D 1 128 ? 27.964 33.163 34.410 1.00 4.13 126 SER D N 1
ATOM 4718 C CA . SER D 1 128 ? 27.925 34.619 34.518 1.00 4.15 126 SER D CA 1
ATOM 4719 C C . SER D 1 128 ? 26.499 35.126 34.714 1.00 4.89 126 SER D C 1
ATOM 4720 O O . SER D 1 128 ? 26.263 36.035 35.525 1.00 6.81 126 SER D O 1
ATOM 4723 N N . ILE D 1 129 ? 25.530 34.544 33.999 1.00 5.02 127 ILE D N 1
ATOM 4724 C CA . ILE D 1 129 ? 24.139 34.982 34.148 1.00 5.28 127 ILE D CA 1
ATOM 4725 C C . ILE D 1 129 ? 23.632 34.694 35.562 1.00 10.30 127 ILE D C 1
ATOM 4726 O O . ILE D 1 129 ? 23.016 35.552 36.218 1.00 8.46 127 ILE D O 1
ATOM 4731 N N . LEU D 1 130 ? 23.870 33.468 36.043 1.00 7.95 128 LEU D N 1
ATOM 4732 C CA . LEU D 1 130 ? 23.488 33.103 37.404 1.00 5.25 128 LEU D CA 1
ATOM 4733 C C . LEU D 1 130 ? 24.100 34.045 38.428 1.00 6.91 128 LEU D C 1
ATOM 4734 O O . LEU D 1 130 ? 23.422 34.461 39.376 1.00 10.23 128 LEU D O 1
ATOM 4739 N N . GLU D 1 131 ? 25.390 34.365 38.275 1.00 9.77 129 GLU D N 1
ATOM 4740 C CA . GLU D 1 131 ? 26.038 35.284 39.205 1.00 8.79 129 GLU D CA 1
ATOM 4741 C C . GLU D 1 131 ? 25.382 36.654 39.169 1.00 8.98 129 GLU D C 1
ATOM 4742 O O . GLU D 1 131 ? 25.169 37.277 40.218 1.00 6.67 129 GLU D O 1
ATOM 4748 N N . PHE D 1 132 ? 25.046 37.136 37.971 1.00 12.59 130 PHE D N 1
ATOM 4749 C CA . PHE D 1 132 ? 24.366 38.418 37.855 1.00 13.54 130 PHE D CA 1
ATOM 4750 C C . PHE D 1 132 ? 22.999 38.397 38.522 1.00 15.73 130 PHE D C 1
ATOM 4751 O O . PHE D 1 132 ? 22.494 39.457 38.908 1.00 12.45 130 PHE D O 1
ATOM 4759 N N . LYS D 1 133 ? 22.391 37.220 38.676 1.00 14.68 131 LYS D N 1
ATOM 4760 C CA . LYS D 1 133 ? 21.090 37.126 39.326 1.00 17.45 131 LYS D CA 1
ATOM 4761 C C . LYS D 1 133 ? 21.172 36.640 40.773 1.00 13.49 131 LYS D C 1
ATOM 4762 O O . LYS D 1 133 ? 20.146 36.273 41.356 1.00 17.15 131 LYS D O 1
ATOM 4768 N N . GLY D 1 134 ? 22.360 36.647 41.370 1.00 8.61 132 GLY D N 1
ATOM 4769 C CA . GLY D 1 134 ? 22.511 36.349 42.781 1.00 15.68 132 GLY D CA 1
ATOM 4770 C C . GLY D 1 134 ? 22.764 34.900 43.123 1.00 11.44 132 GLY D C 1
ATOM 4771 O O . GLY D 1 134 ? 22.710 34.540 44.307 1.00 14.60 132 GLY D O 1
ATOM 4772 N N . VAL D 1 135 ? 23.035 34.058 42.135 1.00 9.36 133 VAL D N 1
ATOM 4773 C CA . VAL D 1 135 ? 23.270 32.635 42.345 1.00 8.79 133 VAL D CA 1
ATOM 4774 C C . VAL D 1 135 ? 24.759 32.388 42.155 1.00 17.78 133 VAL D C 1
ATOM 4775 O O . VAL D 1 135 ? 25.283 32.513 41.040 1.00 14.04 133 VAL D O 1
ATOM 4779 N N . ASP D 1 136 ? 25.447 32.054 43.242 1.00 7.65 134 ASP D N 1
ATOM 4780 C CA . ASP D 1 136 ? 26.856 31.684 43.166 1.00 13.80 134 ASP D CA 1
ATOM 4781 C C . ASP D 1 136 ? 26.958 30.244 42.681 1.00 11.35 134 ASP D C 1
ATOM 4782 O O . ASP D 1 136 ? 26.382 29.336 43.292 1.00 11.47 134 ASP D O 1
ATOM 4787 N N . ALA D 1 137 ? 27.680 30.029 41.585 1.00 9.47 135 ALA D N 1
ATOM 4788 C CA . ALA D 1 137 ? 27.735 28.693 41.013 1.00 7.71 135 ALA D CA 1
ATOM 4789 C C . ALA D 1 137 ? 29.067 28.477 40.314 1.00 7.99 135 ALA D C 1
ATOM 4790 O O . ALA D 1 137 ? 29.745 29.424 39.909 1.00 10.01 135 ALA D O 1
ATOM 4792 N N . LYS D 1 138 ? 29.430 27.206 40.180 1.00 8.16 136 LYS D N 1
ATOM 4793 C CA . LYS D 1 138 ? 30.547 26.768 39.351 1.00 9.62 136 LYS D CA 1
ATOM 4794 C C . LYS D 1 138 ? 29.998 25.753 38.359 1.00 9.02 136 LYS D C 1
ATOM 4795 O O . LYS D 1 138 ? 29.435 24.731 38.762 1.00 9.22 136 LYS D O 1
ATOM 4801 N N . VAL D 1 139 ? 30.141 26.035 37.069 1.00 9.02 137 VAL D N 1
ATOM 4802 C CA . VAL D 1 139 ? 29.535 25.205 36.036 1.00 9.28 137 VAL D CA 1
ATOM 4803 C C . VAL D 1 139 ? 30.626 24.559 35.201 1.00 9.68 137 VAL D C 1
ATOM 4804 O O . VAL D 1 139 ? 31.602 25.215 34.822 1.00 9.82 137 VAL D O 1
ATOM 4808 N N . PHE D 1 140 ? 30.459 23.269 34.916 1.00 9.89 138 PHE D N 1
ATOM 4809 C CA . PHE D 1 140 ? 31.345 22.583 33.991 1.00 15.01 138 PHE D CA 1
ATOM 4810 C C . PHE D 1 140 ? 30.526 21.611 33.158 1.00 10.56 138 PHE D C 1
ATOM 4811 O O . PHE D 1 140 ? 29.378 21.298 33.483 1.00 15.12 138 PHE D O 1
ATOM 4819 N N . GLN D 1 141 ? 31.123 21.147 32.061 1.00 11.00 139 GLN D N 1
ATOM 4820 C CA . GLN D 1 141 ? 30.465 20.213 31.161 1.00 11.31 139 GLN D CA 1
ATOM 4821 C C . GLN D 1 141 ? 30.863 18.792 31.524 1.00 13.01 139 GLN D C 1
ATOM 4822 O O . GLN D 1 141 ? 32.055 18.474 31.606 1.00 12.77 139 GLN D O 1
ATOM 4828 N N . GLU D 1 142 ? 29.864 17.945 31.749 1.00 11.40 140 GLU D N 1
ATOM 4829 C CA . GLU D 1 142 ? 30.142 16.562 32.099 1.00 19.86 140 GLU D CA 1
ATOM 4830 C C . GLU D 1 142 ? 30.303 15.679 30.876 1.00 24.05 140 GLU D C 1
ATOM 4831 O O . GLU D 1 142 ? 31.181 14.811 30.861 1.00 13.88 140 GLU D O 1
ATOM 4837 N N . MET D 1 143 ? 29.484 15.873 29.847 1.00 12.25 141 MET D N 1
ATOM 4838 C CA . MET D 1 143 ? 29.693 15.068 28.646 1.00 16.85 141 MET D CA 1
ATOM 4839 C C . MET D 1 143 ? 29.285 15.862 27.416 1.00 18.72 141 MET D C 1
ATOM 4840 O O . MET D 1 143 ? 28.475 16.788 27.491 1.00 12.73 141 MET D O 1
ATOM 4845 N N . SER D 1 144 ? 29.839 15.472 26.270 1.00 13.52 142 SER D N 1
ATOM 4846 C CA . SER D 1 144 ? 29.594 16.173 25.015 1.00 13.80 142 SER D CA 1
ATOM 4847 C C . SER D 1 144 ? 29.221 15.209 23.901 1.00 22.47 142 SER D C 1
ATOM 4848 O O . SER D 1 144 ? 29.848 14.156 23.740 1.00 20.88 142 SER D O 1
ATOM 4851 N N . LYS D 1 145 ? 28.192 15.585 23.135 1.00 14.49 143 LYS D N 1
ATOM 4852 C CA . LYS D 1 145 ? 27.831 14.820 21.944 1.00 21.20 143 LYS D CA 1
ATOM 4853 C C . LYS D 1 145 ? 28.885 14.942 20.856 1.00 15.47 143 LYS D C 1
ATOM 4854 O O . LYS D 1 145 ? 29.019 14.028 20.034 1.00 18.30 143 LYS D O 1
ATOM 4860 N N . ALA D 1 146 ? 29.642 16.043 20.842 1.00 15.37 144 ALA D N 1
ATOM 4861 C CA . ALA D 1 146 ? 30.765 16.159 19.918 1.00 32.67 144 ALA D CA 1
ATOM 4862 C C . ALA D 1 146 ? 31.783 15.048 20.123 1.00 29.77 144 ALA D C 1
ATOM 4863 O O . ALA D 1 146 ? 32.483 14.669 19.180 1.00 20.96 144 ALA D O 1
ATOM 4865 N N . THR D 1 147 ? 31.889 14.518 21.339 1.00 17.22 145 THR D N 1
ATOM 4866 C CA A THR D 1 147 ? 32.940 13.592 21.729 0.75 20.23 145 THR D CA 1
ATOM 4867 C CA B THR D 1 147 ? 32.960 13.568 21.617 0.25 19.28 145 THR D CA 1
ATOM 4868 C C . THR D 1 147 ? 32.451 12.157 21.895 1.00 20.39 145 THR D C 1
ATOM 4869 O O . THR D 1 147 ? 33.173 11.342 22.479 1.00 18.32 145 THR D O 1
ATOM 4876 N N . GLY D 1 148 ? 31.244 11.832 21.435 1.00 33.86 146 GLY D N 1
ATOM 4877 C CA . GLY D 1 148 ? 30.747 10.464 21.475 1.00 37.53 146 GLY D CA 1
ATOM 4878 C C . GLY D 1 148 ? 29.536 10.219 22.353 1.00 38.65 146 GLY D C 1
ATOM 4879 O O . GLY D 1 148 ? 28.970 9.115 22.300 1.00 37.03 146 GLY D O 1
ATOM 4880 N N . SER D 1 149 ? 29.105 11.178 23.163 1.00 15.35 147 SER D N 1
ATOM 4881 C CA . SER D 1 149 ? 27.935 10.931 23.986 1.00 14.95 147 SER D CA 1
ATOM 4882 C C . SER D 1 149 ? 26.668 11.118 23.163 1.00 20.37 147 SER D C 1
ATOM 4883 O O . SER D 1 149 ? 26.666 11.767 22.114 1.00 22.73 147 SER D O 1
ATOM 4886 N N . ASP D 1 150 ? 25.582 10.520 23.645 1.00 15.00 148 ASP D N 1
ATOM 4887 C CA . ASP D 1 150 ? 24.290 10.721 23.008 1.00 31.43 148 ASP D CA 1
ATOM 4888 C C . ASP D 1 150 ? 23.699 12.078 23.341 1.00 33.19 148 ASP D C 1
ATOM 4889 O O . ASP D 1 150 ? 22.764 12.517 22.663 1.00 37.43 148 ASP D O 1
ATOM 4894 N N . VAL D 1 151 ? 24.223 12.746 24.372 1.00 24.25 149 VAL D N 1
ATOM 4895 C CA . VAL D 1 151 ? 23.682 14.010 24.852 1.00 19.66 149 VAL D CA 1
ATOM 4896 C C . VAL D 1 151 ? 24.827 14.887 25.339 1.00 24.67 149 VAL D C 1
ATOM 4897 O O . VAL D 1 151 ? 25.949 14.424 25.562 1.00 14.15 149 VAL D O 1
ATOM 4901 N N . CYS D 1 152 ? 24.527 16.173 25.494 1.00 15.65 150 CYS D N 1
ATOM 4902 C CA . CYS D 1 152 ? 25.385 17.131 26.172 1.00 12.82 150 CYS D CA 1
ATOM 4903 C C . CYS D 1 152 ? 24.872 17.332 27.591 1.00 12.27 150 CYS D C 1
ATOM 4904 O O . CYS D 1 152 ? 23.663 17.459 27.808 1.00 15.81 150 CYS D O 1
ATOM 4907 N N . VAL D 1 153 ? 25.783 17.329 28.560 1.00 12.04 151 VAL D N 1
ATOM 4908 C CA . VAL D 1 153 ? 25.394 17.494 29.958 1.00 11.54 151 VAL D CA 1
ATOM 4909 C C . VAL D 1 153 ? 26.365 18.436 30.648 1.00 11.28 151 VAL D C 1
ATOM 4910 O O . VAL D 1 153 ? 27.585 18.213 30.610 1.00 11.44 151 VAL D O 1
ATOM 4914 N N . TRP D 1 154 ? 25.802 19.463 31.298 1.00 10.89 152 TRP D N 1
ATOM 4915 C CA . TRP D 1 154 ? 26.515 20.424 32.132 1.00 10.58 152 TRP D CA 1
ATOM 4916 C C . TRP D 1 154 ? 26.075 20.272 33.588 1.00 13.53 152 TRP D C 1
ATOM 4917 O O . TRP D 1 154 ? 24.904 19.995 33.870 1.00 10.67 152 TRP D O 1
ATOM 4928 N N . ASN D 1 155 ? 27.015 20.459 34.511 1.00 9.98 153 ASN D N 1
ATOM 4929 C CA A ASN D 1 155 ? 26.761 20.347 35.943 0.45 9.60 153 ASN D CA 1
ATOM 4930 C CA B ASN D 1 155 ? 26.762 20.348 35.945 0.55 9.60 153 ASN D CA 1
ATOM 4931 C C . ASN D 1 155 ? 26.930 21.716 36.591 1.00 9.29 153 ASN D C 1
ATOM 4932 O O . ASN D 1 155 ? 27.999 22.326 36.487 1.00 11.81 153 ASN D O 1
ATOM 4941 N N . VAL D 1 156 ? 25.883 22.189 37.266 1.00 8.98 154 VAL D N 1
ATOM 4942 C CA . VAL D 1 156 ? 25.884 23.464 37.972 1.00 8.67 154 VAL D CA 1
ATOM 4943 C C . VAL D 1 156 ? 26.023 23.173 39.461 1.00 11.61 154 VAL D C 1
ATOM 4944 O O . VAL D 1 156 ? 25.095 22.651 40.084 1.00 10.99 154 VAL D O 1
ATOM 4948 N N . ARG D 1 157 ? 27.167 23.526 40.037 1.00 8.33 155 ARG D N 1
ATOM 4949 C CA . ARG D 1 157 ? 27.422 23.359 41.466 1.00 11.15 155 ARG D CA 1
ATOM 4950 C C . ARG D 1 157 ? 27.052 24.647 42.200 1.00 10.24 155 ARG D C 1
ATOM 4951 O O . ARG D 1 157 ? 27.656 25.699 41.958 1.00 9.77 155 ARG D O 1
ATOM 4959 N N . LEU D 1 158 ? 26.059 24.570 43.089 1.00 7.54 156 LEU D N 1
ATOM 4960 C CA . LEU D 1 158 ? 25.570 25.739 43.820 1.00 7.27 156 LEU D CA 1
ATOM 4961 C C . LEU D 1 158 ? 26.425 25.937 45.066 1.00 19.83 156 LEU D C 1
ATOM 4962 O O . LEU D 1 158 ? 26.356 25.141 46.009 1.00 18.41 156 LEU D O 1
ATOM 4967 N N . VAL D 1 159 ? 27.212 27.006 45.077 1.00 21.07 157 VAL D N 1
ATOM 4968 C CA . VAL D 1 159 ? 28.159 27.256 46.153 1.00 18.16 157 VAL D CA 1
ATOM 4969 C C . VAL D 1 159 ? 27.774 28.507 46.943 1.00 25.48 157 VAL D C 1
ATOM 4970 O O . VAL D 1 159 ? 28.519 28.952 47.814 1.00 30.37 157 VAL D O 1
#

Organism: NCBI:txid1706444

Radius of gyration: 28.3 Å; Cα contacts (8 Å, |Δi|>4): 1161; chains: 4; bounding box: 72×76×66 Å

B-factor: mean 26.17, std 13.74, range [4.02, 93.8]

Foldseek 3Di:
DAPPPVQLVVLVVVLVVLVVPDDDLVVSLVVLLVLLLVCLVVVVVVWDDDFDDDPVVVLVVVQVVCCGVPVDGFPDWDCPDPHQKIKTKHQQDNNQVVAADEPNWVRQSNSSVQNNSQNNCVVRVFHWHKGKPGDVNHPDRITMMITHGD/DQPPVVQQVVLVVVLVVLVVPDDDLVSSLVVLLVLLLVVLVVVLVPWCLCVQADQAADDVVSVLVSQQSVCCRVPVDGFPDWDQPDVRKIKTKHQCDNRQVVAADEPSWVRQSNSSVQNNSQNNCVVNVFHWHKGWPGDVNYPDRITMMIIGGD/DQPPPVVQVVLVVVLVVLVVDDDDQVVSLVVLLVLLQVVLVVVVPVDPPVVQADQAADDPVSLLVSQQSVCCSPPVHGAPDWAQDPVQQKTKTKHQCDNHQVPAADEPSQVRPSPSSVQNNSCNNCVSNPWHWHKGWRDDVNHPDRITMMMTHTD/DPDAPPVVVQVVLVVVLVVLVVVDDDLVSSLVVLLVLLQVVLVVVCPDPQNPVQADLAADDPVNLQVNQQSVCCVPPVDGAPDWAQDPVQQKIKTKHQQDRNLHVAADEDPFSHLSNSSVQNNSQNNCVSRPFHWHKGWNGDVNYPDSITMMMIHGD

CATH classification: 3.30.1380.20

Secondary structure (DSSP, 8-state):
--S-HHHHHHHHHHHHHHHHH-SSHHHHHHHHHHHHHHHHHHHHHT---S---SHHHHHHHHHHHHHHHHSS--SEEESSSSSSEEEEEESS-STTTT---SS-TT--TTHHHHHHHHHHHHHTT--EEEEEEE-GGGT-SSEEEEEEE-/--SSHHHHHHHHHHHHHHHHH-SSHHHHHHHHHHHHHHHHHHHHHSSSTTTTS-SS--SHHHHHHHHHHHHHHHHSS--SEEE------EEEEESS-STTTT---SS-TT--TTHHHHHHHHHHHHHTT--EEEEEEE-GGGT-SSEEEEEEE-/--S-HHHHHHHHHHHHHHHHS-SSSHHHHHHHHHHHHHHHHHHTTSSSSGGGS-S---SHHHHHHHHHHHHHHHHSS--SEEEEETTTTEEEEEESS-STTTT---SS-TT--TTTHHHHHHHHHHHHTT--EEEEEEE-GGGT-SSEEEEEEE-/----SSHHHHHHHHHHHHHHHHH-SSHHHHHHHHHHHHHHHHHHHTT-HHHHHHS-S---SHHHHHHHHHHHHHHHHSS--SEEEEETTTTEEEEEESS-STTTT---SS-TTS-TTHHHHHHHHHHHHHTT--EEEEEEE-GGGT-SSEEEEEEE-

Solvent-accessible surface area: 29833 Å² total; per-residue (Å²): 191,18,115,34,25,4,2,14,4,0,0,30,39,22,5,122,89,20,55,89,114,21,152,58,63,107,53,0,14,70,88,0,46,58,8,0,71,119,7,0,103,53,0,86,140,26,79,192,198,153,94,45,104,68,67,115,76,0,9,110,25,1,63,71,14,3,125,61,15,26,138,69,137,6,101,68,42,25,58,175,100,47,159,33,5,0,38,0,13,3,70,76,2,20,3,2,15,102,31,124,54,156,78,45,169,50,3,5,8,0,2,0,1,0,1,0,0,14,9,5,0,100,86,63,38,9,93,9,107,5,85,14,69,58,1,68,1,18,63,21,124,22,0,2,1,13,0,129,50,126,214,38,102,29,27,4,0,22,2,3,0,26,44,33,5,120,72,8,51,81,119,30,149,49,81,101,68,0,12,77,92,0,41,50,2,0,65,101,6,0,102,56,0,33,89,24,12,45,0,77,133,129,17,113,164,91,8,101,57,64,109,44,0,15,123,2,0,41,39,0,3,98,34,21,42,135,61,122,12,129,65,42,50,56,194,64,272,27,14,0,80,0,19,3,70,86,4,14,4,4,18,137,28,124,51,162,84,46,178,54,2,6,8,0,2,0,2,0,0,0,1,22,3,0,0,103,76,18,66,11,89,4,106,6,90,15,59,61,2,93,1,12,62,14,126,34,1,2,1,15,0,131,50,115,202,31,92,44,21,8,1,4,0,1,0,27,29,35,2,111,59,15,62,88,126,25,144,64,66,102,73,0,5,70,96,0,37,56,2,0,61,92,2,0,108,69,4,24,117,49,51,64,3,60,129,106,27,123,114,126,6,110,66,133,125,58,3,28,109,2,1,58,42,0,3,66,30,20,25,88,34,37,9,74,41,38,45,52,54,82,109,163,31,6,0,57,0,16,1,16,63,3,18,2,4,25,157,33,135,52,158,71,46,162,59,4,4,9,0,1,0,1,0,0,0,0,28,16,0,0,63,94,7,62,13,85,1,124,5,72,14,71,68,1,85,0,10,45,22,122,31,0,1,1,18,0,104,50,125,170,74,131,10,72,43,26,9,0,8,2,4,0,27,37,28,5,128,51,3,58,92,105,14,164,46,90,94,76,0,11,73,89,0,48,66,4,0,66,91,2,0,92,93,3,33,120,22,67,96,0,63,143,112,13,125,122,117,8,110,73,146,101,52,3,7,80,6,0,40,40,0,4,68,18,13,20,130,46,49,8,52,24,12,40,45,47,91,106,164,27,8,0,63,0,17,1,69,52,4,11,3,4,25,105,31,121,71,150,74,54,159,48,2,6,8,0,2,0,1,0,0,0,0,20,11,0,0,120,102,4,62,12,90,6,104,5,70,15,76,58,4,60,0,5,49,20,124,31,0,2,1,25,0,122,47,108

InterPro domains:
  IPR007194 Transport protein particle (TRAPP) component [PF04051] (12-139)
  IPR024096 NO signalling/Golgi transport ligand-binding domain superfamily [SSF111126] (3-155)

Sequence (616 aa):
KVENPLLISLYSHYVEQIILSETNSIDDANQKLRDLGKELGQQIYLNTTKENVTTREEVAKLIENVYKVLFDKKPKDVDMKTARGSVRITDDNCVWCQEVNLEGMRGFGYCEIFSGILESILEFKGVDAKVFQEMSKATGSDVCVWNVRLVKVENPLLISLYSHYVEQILSETNSIDDDANQKLRDLGKELGQQIYLNNTEIVEKTKENVTTREEVAKLLIENVYKVLFDKKPKDVDMKTRGSVRITDDNCVWCQEVNLEGMMRGFGYCEIFSGILESILEFKGVDAKVFQEMSKATGSDVCVWNVRLVKVENPLLISSLYSHYVEQQILSETNSIDDANQKLRDLGKELGQQIYLNTEIVEKTKENVTTREEVAKLIENVYKVLFDKKPKDVDMKTARGSVRITDDNCVWCQEVNLEGMRGFGYCEIFSGILESILEFKGVDAKVFQEMSKATGSDVCVWNVRLVMPKVENPLLISLYSHYVEQILSETNSIDDANQKLRDLGKELGQQIYLNTEIVEKTKENVTTREEVAKLIENVYKVLFDKKPKDVDMKTARGSVRITDDNCVWCQEVNLEGMRGFGYCEIFSGILESILEFKGVDAKVFQEMSKATTGSDVCVWNNVRLV

Nearest PDB structures (foldseek):
  7yh3-assembly1_A  TM=1.007E+00  e=3.017E-30  Candidatus Thorarchaeota archaeon SMTZ1-45
  7yh3-assembly2_B  TM=9.797E-01  e=3.188E-26  Candidatus Thorarchaeota archaeon SMTZ1-45
  7yh3-assembly1_C  TM=9.664E-01  e=6.994E-25  Candidatus Thorarchaeota archaeon SMTZ1-45
  7yh2-assembly1_B  TM=9.780E-01  e=6.758E-23  Candidatus Thorarchaeota archaeon AB_25
  2j3t-assembly1_A  TM=8.141E-01  e=1.013E-06  Mus musculus